Protein AF-A0A9E2TLP3-F1 (afdb_monomer)

Solvent-accessible surface area (backbone atoms only — not comparable to full-atom values): 27292 Å² total; per-residue (Å²): 108,68,77,63,56,35,63,84,67,45,64,90,86,67,55,68,67,58,46,50,51,48,35,55,70,63,40,38,87,40,24,68,62,36,26,73,74,57,58,43,26,48,62,60,50,50,55,50,48,49,50,53,44,54,52,47,49,49,47,50,52,51,37,50,53,33,48,51,54,34,50,53,53,51,49,56,52,50,55,48,36,60,77,69,64,53,50,77,65,56,50,53,59,60,59,62,36,63,84,53,39,55,36,50,52,50,35,54,52,43,62,72,51,60,45,59,45,49,46,67,63,40,36,72,76,35,71,94,40,32,67,32,50,49,65,62,33,40,36,53,76,90,68,63,82,84,79,89,49,95,86,54,85,59,66,49,58,51,16,40,27,38,32,80,54,99,51,35,23,38,39,91,50,67,67,40,46,56,53,10,50,45,54,49,50,52,54,50,40,67,73,39,97,53,25,69,61,49,53,52,54,42,44,52,49,47,42,54,49,51,58,60,35,53,50,40,41,43,55,95,81,41,49,72,50,63,61,31,11,63,33,55,86,58,42,69,69,40,52,31,42,36,38,44,75,49,32,34,41,28,34,27,65,29,61,60,67,78,72,86,61,54,91,52,65,74,61,14,52,52,53,46,51,52,51,36,59,31,88,61,18,64,48,37,36,43,57,51,27,41,51,56,41,51,38,35,76,72,63,36,71,46,51,30,10,35,92,84,34,45,77,77,50,69,47,68,53,51,92,77,36,50,68,41,26,31,30,39,24,65,47,66,56,21,38,62,38,50,22,39,67,77,75,61,86,75,61,90,90,56,77,61,53,51,44,44,30,53,61,55,45,42,55,48,24,52,52,29,53,73,72,71,45,38,32,67,56,51,43,60,47,50,70,46,59,44,69,34,45,68,34,48,44,50,53,48,63,44,29,57,50,31,42,30,64,34,44,74,47,54,61,60,70,69,64,28,62,50,74,32,32,40,63,47,74,58,24,32,51,56,56,57,48,43,48,29,28,78,76,65,78,38,66,88,80,78,91,65,75,51,86,82,59,42,28,30,43,63,59,13,64,77,65,77,43,93,37,45,29,48,52,78,46,48,72,57,80,89,66,90,76,52,59,78,37,69,25,83,72,57,58,75,38,34,16,43,74,47,92,35,55,90,105

pLDDT: mean 92.43, std 6.82, range [58.31, 98.69]

Nearest PDB structures (foldseek):
  6v7m-assembly1_B  TM=6.812E-01  e=3.517E+00  Homo sapiens
  3mtt-assembly1_A  TM=3.578E-01  e=2.982E+00  Homo sapiens
  3q84-assembly2_G  TM=2.304E-01  e=6.755E-01  Homo sapiens
  7zo8-assembly1_A  TM=1.651E-01  e=4.118E-01  Brucella abortus 2308

Foldseek 3Di:
DVLQVVVLVFDPPDDLVRLLVCCVQQFQVCQVLCCVQQVGGSVRLVVLLVVLVVVLVVLVVQLVVLVVVLVVVVVVLVVVCVVVVHDPVRSVVVCPPPVNVVSVVSNVVSVVCRQKDFLVVQCVVPPSCSVSSCVFQEDEPPRWPDDPDPSDDGVCLQHQWYDPDPTMTGRPDSSSSSSNSVVVSLVSCCPDPCNVVSVVSQQVSQLVLVVVLVVLAADPPKDKDAQKAQFLQRHLTFGMWIDHQQETEGEAEAADEQDNADPPVVRRVVVNLVQCVDCRHPLVLCVSQVVVVVCLVVQHKGFIAHPNSHTDDIDGRDPSHDRAREYEYQGQSFCVQQAVVVRHDDDPPDFDHHYAYSNLSNLVSLVCNLVVHYNVLVSQLGVQSRQCRQAEDTRHVQLSVLCCQQAVHCVLSNLAPARHWYGDPLSNVLSVQSCCVVPPVHDDRDHHHDDDWTWRVVVCVVVVHTFTAGSDRHTDDPDPFDQQHQCSNRSRHRVCVPVVVVD

Sequence (503 aa):
MLAFLHYFNTGLLASVHQVVERVRTYLVPFDAELLAALGISATQSLAICQWISDQLQKSLDDLQASGHAEREERLKLLDKAEKERWSLDALKDAARDPSYLEKAEKLLSEMNDLGLVSLPKLEAAFPGIAGAFWGQFTVQRGKAPEIRYPTEQSIYEARPLIRISGTEAFCPLVNALFTALLLVGERTLLQSPARDKFLRSRDKALEDEALTKIRAFLSPMATIWSEVYETPDCQYEHDVVAV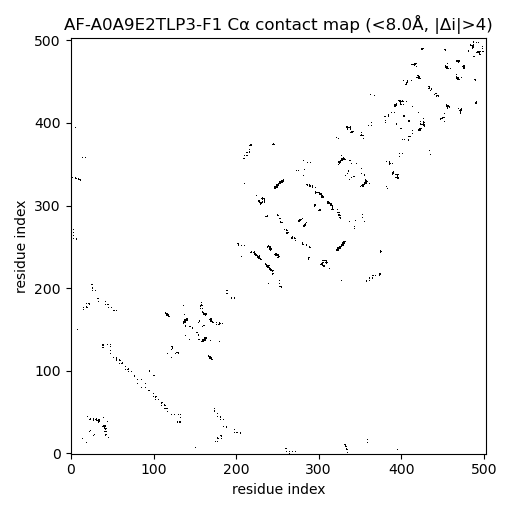DDGLYLLIEAKAAPPIEPFRDPDKAFVRLRDAFRADKGIQKAYEQGNRIVRKLKAGDVVPLYDARGREVGRLSPDQSKLPVGVCVTRDNFGALATNLALLLEKDTDDSYPWVVNIIDLGNLAEAWSYFGWGPAELRKYLEQRVLIHGKVFSDDELDYAGYFMRHGSFDSAIKARADLLQLNPEYSSFFDDLYRHLHAGGPPVTLTQTEPVLMDFKRSLVSDQPVFVDGEGRALPRRKIGRNEPCPCGSGKKYKRCCGANR

Secondary structure (DSSP, 8-state):
-HHHHHHTT------HHHHHHHHHHHTGGGHHHHHHHHSS-HHHHHHHHHHHHHHHHHHHHHHHHHHHHHHHHHHHHHHHHHHTT--HHHHHHHTT-HHHHHHHHHHHHHHHHTTEEEHHHHHHHSTTTHHHHHHHHEEETT-SPPP-STTSPPGGGT--EEESSSSEEE-S-THHHHHHHHHHHHHHHHTSTTHHHHHHHHHHHHHHHHHHHHGGGS-TT-EEEEEEESSTT--SEEEEEEEETTEEEEEEEE-PPPPPPPSSHHHHHHHHHHHHHSTTSHHHHHHHHHHHHHHHHHT--EEEE-TTS-EEEEEPP-TTSEEEEEEEESS--THHHH-GGGT----TTSPPPEEEEHHHHHHHHHHHHHHT--HHHHHHHHHHHTT-TTTEE-S-HHHHHHHHHHHS-SHHHHH---S-EEPPGGGTHHHHHHHHHHHS-PPPP-----PPPEEEHHHHHHHTS--EE-TT-PBPP-----TTSBPTTS-SSBGGGTTTTT-

Mean predicted aligned error: 6.24 Å

Structure (mmCIF, N/CA/C/O backbone):
data_AF-A0A9E2TLP3-F1
#
_entry.id   AF-A0A9E2TLP3-F1
#
loop_
_atom_site.group_PDB
_atom_site.id
_atom_site.type_symbol
_atom_site.label_atom_id
_atom_site.label_alt_id
_atom_site.label_comp_id
_atom_site.label_asym_id
_atom_site.label_entity_id
_atom_site.label_seq_id
_atom_site.pdbx_PDB_ins_code
_atom_site.Cartn_x
_atom_site.Cartn_y
_atom_site.Cartn_z
_atom_site.occupancy
_atom_site.B_iso_or_equiv
_atom_site.auth_seq_id
_atom_site.auth_comp_id
_atom_site.auth_asym_id
_atom_site.auth_atom_id
_atom_site.pdbx_PDB_model_num
ATOM 1 N N . MET A 1 1 ? 0.090 -23.192 -6.266 1.00 58.31 1 MET A N 1
ATOM 2 C CA . MET A 1 1 ? -0.263 -23.115 -4.829 1.00 58.31 1 MET A CA 1
ATOM 3 C C . MET A 1 1 ? 0.128 -21.777 -4.205 1.00 58.31 1 MET A C 1
ATOM 5 O O . MET A 1 1 ? -0.776 -21.107 -3.736 1.00 58.31 1 MET A O 1
ATOM 9 N N . LEU A 1 2 ? 1.399 -21.337 -4.260 1.00 65.56 2 LEU A N 1
ATOM 10 C CA . LEU A 1 2 ? 1.816 -20.029 -3.709 1.00 65.56 2 LEU A CA 1
ATOM 11 C C . LEU A 1 2 ? 1.010 -18.857 -4.301 1.00 65.56 2 LEU A C 1
ATOM 13 O O . LEU A 1 2 ? 0.310 -18.180 -3.563 1.00 65.56 2 LEU A O 1
ATOM 17 N N . ALA A 1 3 ? 0.983 -18.707 -5.630 1.00 65.56 3 ALA A N 1
ATOM 18 C CA . ALA A 1 3 ? 0.191 -17.680 -6.328 1.00 65.56 3 ALA A CA 1
ATOM 19 C C . ALA A 1 3 ? -1.290 -17.595 -5.891 1.00 65.56 3 ALA A C 1
ATOM 21 O O . ALA A 1 3 ? -1.855 -16.512 -5.824 1.00 65.56 3 ALA A O 1
ATOM 22 N N . PHE A 1 4 ? -1.910 -18.740 -5.584 1.00 71.00 4 PHE A N 1
ATOM 23 C CA . PHE A 1 4 ? -3.305 -18.817 -5.146 1.00 71.00 4 PHE A CA 1
ATOM 24 C C . PHE A 1 4 ? -3.483 -18.362 -3.694 1.00 71.00 4 PHE A C 1
ATOM 26 O O . PHE A 1 4 ? -4.371 -17.568 -3.404 1.00 71.00 4 PHE A O 1
ATOM 33 N N . LEU A 1 5 ? -2.634 -18.855 -2.786 1.00 68.31 5 LEU A N 1
ATOM 34 C CA . LEU A 1 5 ? -2.718 -18.530 -1.361 1.00 68.31 5 LEU A CA 1
ATOM 35 C C . LEU A 1 5 ? -2.438 -17.048 -1.097 1.00 68.31 5 LEU A C 1
ATOM 37 O O . LEU A 1 5 ? -3.062 -16.468 -0.214 1.00 68.31 5 LEU A O 1
ATOM 41 N N . HIS A 1 6 ? -1.555 -16.422 -1.881 1.00 71.56 6 HIS A N 1
ATOM 42 C CA . HIS A 1 6 ? -1.206 -15.020 -1.654 1.00 71.56 6 HIS A CA 1
ATOM 43 C C . HIS A 1 6 ? -2.335 -14.044 -1.934 1.00 71.56 6 HIS A C 1
ATOM 45 O O . HIS A 1 6 ? -2.387 -13.040 -1.240 1.00 71.56 6 HIS A O 1
ATOM 51 N N . TYR A 1 7 ? -3.273 -14.337 -2.840 1.00 77.88 7 TYR A N 1
ATOM 52 C CA . TYR A 1 7 ? -4.423 -13.446 -3.028 1.00 77.88 7 TYR A CA 1
ATOM 53 C C . TYR A 1 7 ? -5.192 -13.216 -1.713 1.00 77.88 7 TYR A C 1
ATOM 55 O O . TYR A 1 7 ? -5.619 -12.108 -1.413 1.00 77.88 7 TYR A O 1
ATOM 63 N N . PHE A 1 8 ? -5.345 -14.257 -0.892 1.00 74.19 8 PHE A N 1
ATOM 64 C CA . PHE A 1 8 ? -6.048 -14.142 0.389 1.00 74.19 8 PHE A CA 1
ATOM 65 C C . PHE A 1 8 ? -5.183 -13.542 1.508 1.00 74.19 8 PHE A C 1
ATOM 67 O O . PHE A 1 8 ? -5.707 -13.229 2.573 1.00 74.19 8 PHE A O 1
ATOM 74 N N . ASN A 1 9 ? -3.886 -13.347 1.254 1.00 69.94 9 ASN A N 1
ATOM 75 C CA . ASN A 1 9 ? -2.944 -12.690 2.159 1.00 69.94 9 ASN A CA 1
ATOM 76 C C . ASN A 1 9 ? -2.575 -11.265 1.701 1.00 69.94 9 ASN A C 1
ATOM 78 O O . ASN A 1 9 ? -1.843 -10.574 2.403 1.00 69.94 9 ASN A O 1
ATOM 82 N N . THR A 1 10 ? -3.085 -10.794 0.557 1.00 70.00 10 THR A N 1
ATOM 83 C CA . THR A 1 10 ? -2.901 -9.413 0.091 1.00 70.00 10 THR A CA 1
ATOM 84 C C . THR A 1 10 ? -4.000 -8.518 0.654 1.00 70.00 10 THR A C 1
ATOM 86 O O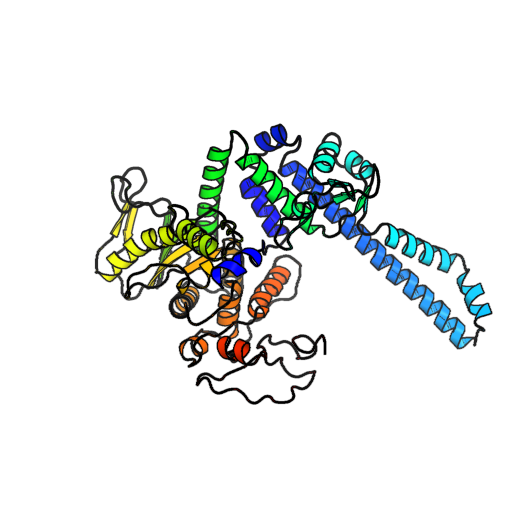 . THR A 1 10 ? -5.075 -8.385 0.070 1.00 70.00 10 THR A O 1
ATOM 89 N N . GLY A 1 11 ? -3.736 -7.918 1.815 1.00 71.88 11 GLY A N 1
ATOM 90 C CA . GLY A 1 11 ? -4.539 -6.825 2.367 1.00 71.88 11 GLY A CA 1
ATOM 91 C C . GLY A 1 11 ? -4.045 -5.452 1.900 1.00 71.88 11 GLY A C 1
ATOM 92 O O . GLY A 1 11 ? -2.944 -5.316 1.365 1.00 71.88 11 GLY A O 1
ATOM 93 N N . LEU A 1 12 ? -4.847 -4.411 2.135 1.00 83.00 12 LEU A N 1
ATOM 94 C CA . LEU A 1 12 ? -4.381 -3.031 1.996 1.00 83.00 12 LEU A CA 1
ATOM 95 C C . LEU A 1 12 ? -3.436 -2.704 3.161 1.00 83.00 12 LEU A C 1
ATOM 97 O O . LEU A 1 12 ? -3.886 -2.430 4.273 1.00 83.00 12 LEU A O 1
ATOM 101 N N . LEU A 1 13 ? -2.131 -2.748 2.898 1.00 85.25 13 LEU A N 1
ATOM 102 C CA . LEU A 1 13 ? -1.082 -2.369 3.844 1.00 85.25 13 LEU A CA 1
ATOM 103 C C . LEU A 1 13 ? -0.829 -0.864 3.717 1.00 85.25 13 LEU A C 1
ATOM 105 O O . LEU A 1 13 ? -0.024 -0.422 2.905 1.00 85.25 13 LEU A O 1
ATOM 109 N N . ALA A 1 14 ? -1.599 -0.068 4.458 1.00 89.94 14 ALA A N 1
ATOM 110 C CA . ALA A 1 14 ? -1.544 1.387 4.379 1.00 89.94 14 ALA A CA 1
ATOM 111 C C . ALA A 1 14 ? -1.832 2.035 5.736 1.00 89.94 14 ALA A C 1
ATOM 113 O O . ALA A 1 14 ? -2.705 1.583 6.484 1.00 89.94 14 ALA A O 1
ATOM 114 N N . SER A 1 15 ? -1.148 3.139 6.031 1.00 91.00 15 SER A N 1
ATOM 115 C CA . SER A 1 15 ? -1.511 4.003 7.153 1.00 91.00 15 SER A CA 1
ATOM 116 C C . SER A 1 15 ? -2.837 4.724 6.882 1.00 91.00 15 SER A C 1
ATOM 118 O O . SER A 1 15 ? -3.253 4.888 5.734 1.00 91.00 15 SER A O 1
ATOM 120 N N . VAL A 1 16 ? -3.501 5.224 7.931 1.00 91.62 16 VAL A N 1
ATOM 121 C CA . VAL A 1 16 ? -4.726 6.033 7.764 1.00 91.62 16 VAL A CA 1
ATOM 122 C C . VAL A 1 16 ? -4.466 7.244 6.870 1.00 91.62 16 VAL A C 1
ATOM 124 O O . VAL A 1 16 ? -5.284 7.534 6.004 1.00 91.62 16 VAL A O 1
ATOM 127 N N . HIS A 1 17 ? -3.311 7.899 7.015 1.00 91.94 17 HIS A N 1
ATOM 128 C CA . HIS A 1 17 ? -2.913 9.011 6.152 1.00 91.94 17 HIS A CA 1
ATOM 129 C C . HIS A 1 17 ? -2.876 8.591 4.676 1.00 91.94 17 HIS A C 1
ATOM 131 O O . HIS A 1 17 ? -3.482 9.245 3.834 1.00 91.94 17 HIS A O 1
ATOM 137 N N . GLN A 1 18 ? -2.248 7.454 4.366 1.00 93.62 18 GLN A N 1
ATOM 138 C CA . GLN A 1 18 ? -2.185 6.931 2.999 1.00 93.62 18 GLN A CA 1
ATOM 139 C C . GLN A 1 18 ? -3.575 6.572 2.451 1.00 93.62 18 GLN A C 1
ATOM 141 O O . GLN A 1 18 ? -3.865 6.844 1.287 1.00 93.62 18 GLN A O 1
ATOM 146 N N . VAL A 1 19 ? -4.466 6.012 3.275 1.00 95.81 19 VAL A N 1
ATOM 147 C CA . VAL A 1 19 ? -5.855 5.738 2.865 1.00 95.81 19 VAL A CA 1
ATOM 148 C C . VAL A 1 19 ? -6.621 7.037 2.599 1.00 95.81 19 VAL A C 1
ATOM 150 O O . VAL A 1 19 ? -7.327 7.126 1.596 1.00 95.81 19 VAL A O 1
ATOM 153 N N . VAL A 1 20 ? -6.468 8.054 3.452 1.00 96.69 20 VAL A N 1
ATOM 154 C CA . VAL A 1 20 ? -7.092 9.376 3.275 1.00 96.69 20 VAL A CA 1
ATOM 155 C C . VAL A 1 20 ? -6.627 10.031 1.977 1.00 96.69 20 VAL A C 1
ATOM 157 O O . VAL A 1 20 ? -7.472 10.490 1.207 1.00 96.69 20 VAL A O 1
ATOM 160 N N . GLU A 1 21 ? -5.323 10.023 1.695 1.00 95.38 21 GLU A N 1
ATOM 161 C CA . GLU A 1 21 ? -4.785 10.549 0.435 1.00 95.38 21 GLU A CA 1
ATOM 162 C C . GLU A 1 21 ? -5.356 9.801 -0.770 1.00 95.38 21 GLU A C 1
ATOM 164 O O . GLU A 1 21 ? -5.803 10.428 -1.724 1.00 95.38 21 GLU A O 1
ATOM 169 N N . ARG A 1 22 ? -5.492 8.472 -0.706 1.00 96.06 22 ARG A N 1
ATOM 170 C CA . ARG A 1 22 ? -6.146 7.711 -1.783 1.00 96.06 22 ARG A CA 1
ATOM 171 C C . ARG A 1 22 ? -7.614 8.085 -1.970 1.00 96.06 22 ARG A C 1
ATOM 173 O O . ARG A 1 22 ? -8.066 8.196 -3.107 1.00 96.06 22 ARG A O 1
ATOM 180 N N . VAL A 1 23 ? -8.371 8.300 -0.894 1.00 98.00 23 VAL A N 1
ATOM 181 C CA . VAL A 1 23 ? -9.759 8.782 -1.005 1.00 98.00 23 VAL A CA 1
ATOM 182 C C . VAL A 1 23 ? -9.793 10.166 -1.663 1.00 98.00 23 VAL A C 1
ATOM 184 O O . VAL A 1 23 ? -10.622 10.399 -2.544 1.00 98.00 23 VAL A O 1
ATOM 187 N N . ARG A 1 24 ? -8.874 11.066 -1.294 1.00 98.06 24 ARG A N 1
ATOM 188 C CA . ARG A 1 24 ? -8.747 12.399 -1.907 1.00 98.06 24 ARG A CA 1
ATOM 189 C C . ARG A 1 24 ? -8.393 12.323 -3.388 1.00 98.06 24 ARG A C 1
ATOM 191 O O . ARG A 1 24 ? -9.012 13.015 -4.187 1.00 98.06 24 ARG A O 1
ATOM 198 N N . THR A 1 25 ? -7.460 11.461 -3.761 1.00 97.12 25 THR A N 1
ATOM 199 C CA . THR A 1 25 ? -7.017 11.307 -5.148 1.00 97.12 25 THR A CA 1
ATOM 200 C C . THR A 1 25 ? -8.082 10.645 -6.021 1.00 97.12 25 THR A C 1
ATOM 202 O O . THR A 1 25 ? -8.362 11.121 -7.118 1.00 97.12 25 THR A O 1
ATOM 205 N N . TYR A 1 26 ? -8.707 9.560 -5.550 1.00 97.31 26 TYR A N 1
ATOM 206 C CA . TYR A 1 26 ? -9.555 8.722 -6.403 1.00 97.31 26 TYR A CA 1
ATOM 207 C C . TYR A 1 26 ? -11.057 8.985 -6.267 1.00 97.31 26 TYR A C 1
ATOM 209 O O . TYR A 1 26 ? -11.782 8.807 -7.244 1.00 97.31 26 TYR A O 1
ATOM 217 N N . LEU A 1 27 ? -11.551 9.380 -5.088 1.00 98.50 27 LEU A N 1
ATOM 218 C CA . LEU A 1 27 ? -12.995 9.480 -4.828 1.00 98.50 27 LEU A CA 1
ATOM 219 C C . LEU A 1 27 ? -13.512 10.917 -4.777 1.00 98.50 27 LEU A C 1
ATOM 221 O O . LEU A 1 27 ? -14.588 11.176 -5.309 1.00 98.50 27 LEU A O 1
ATOM 225 N N . VAL A 1 28 ? -12.762 11.854 -4.192 1.00 98.50 28 VAL A N 1
ATOM 226 C CA . VAL A 1 28 ? -13.183 13.268 -4.098 1.00 98.50 28 VAL A CA 1
ATOM 227 C C . VAL A 1 28 ? -13.477 13.915 -5.463 1.00 98.50 28 VAL A C 1
ATOM 229 O O . VAL A 1 28 ? -14.458 14.658 -5.546 1.00 98.50 28 VAL A O 1
ATOM 232 N N . PRO A 1 29 ? -12.762 13.607 -6.570 1.00 98.56 29 PRO A N 1
ATOM 233 C CA . PRO A 1 29 ? -13.134 14.108 -7.900 1.00 98.56 29 PRO A CA 1
ATOM 234 C C . PRO A 1 29 ? -14.529 13.669 -8.382 1.00 98.56 29 PRO A C 1
ATOM 236 O O . PRO A 1 29 ? -15.038 14.208 -9.365 1.00 98.56 29 PRO A O 1
ATOM 239 N N . PHE A 1 30 ? -15.140 12.698 -7.697 1.00 98.62 30 PHE A N 1
ATOM 240 C CA . PHE A 1 30 ? -16.457 12.126 -7.972 1.00 98.62 30 PHE A CA 1
ATOM 241 C C . PHE A 1 30 ? -17.455 12.383 -6.833 1.00 98.62 30 PHE A C 1
ATOM 243 O O . PHE A 1 30 ? -18.435 11.652 -6.671 1.00 98.62 30 PHE A O 1
ATOM 250 N N . ASP A 1 31 ? -17.223 13.421 -6.025 1.00 98.69 31 ASP A N 1
ATOM 251 C CA . ASP A 1 31 ? -18.081 13.779 -4.895 1.00 98.69 31 ASP A CA 1
ATOM 252 C C . ASP A 1 31 ? -19.548 13.988 -5.300 1.00 98.69 31 ASP A C 1
ATOM 254 O O . ASP A 1 31 ? -20.444 13.610 -4.548 1.00 98.69 31 ASP A O 1
ATOM 258 N N . ALA A 1 32 ? -19.806 14.550 -6.486 1.00 98.44 32 ALA A N 1
ATOM 259 C CA . ALA A 1 32 ? -21.163 14.763 -6.988 1.00 98.44 32 ALA A CA 1
ATOM 260 C C . ALA A 1 32 ? -21.869 13.434 -7.302 1.00 98.44 32 ALA A C 1
ATOM 262 O O . ALA A 1 32 ? -23.026 13.233 -6.927 1.00 98.44 32 ALA A O 1
ATOM 263 N N . GLU A 1 33 ? -21.166 12.512 -7.958 1.00 98.56 33 GLU A N 1
ATOM 264 C CA . GLU A 1 33 ? -21.662 11.178 -8.284 1.00 98.56 33 GLU A CA 1
ATOM 265 C C . GLU A 1 33 ? -21.899 10.337 -7.018 1.00 98.56 33 GLU A C 1
ATOM 267 O O . GLU A 1 33 ? -22.929 9.667 -6.905 1.00 98.56 33 GLU A O 1
ATOM 272 N N . LEU A 1 34 ? -20.995 10.417 -6.036 1.00 98.56 34 LEU A N 1
ATOM 273 C CA . LEU A 1 34 ? -21.144 9.743 -4.744 1.00 98.56 34 LEU A CA 1
ATOM 274 C C . LEU A 1 34 ? -22.284 10.336 -3.913 1.00 98.56 34 LEU A C 1
ATOM 276 O O . LEU A 1 34 ? -23.087 9.580 -3.371 1.00 98.56 34 LEU A O 1
ATOM 280 N N . LEU A 1 35 ? -22.420 11.664 -3.870 1.00 98.31 35 LEU A N 1
ATOM 281 C CA . LEU A 1 35 ? -23.524 12.332 -3.181 1.00 98.31 35 LEU A CA 1
ATOM 282 C C . LEU A 1 35 ? -24.879 11.904 -3.758 1.00 98.31 35 LEU A C 1
ATOM 284 O O . LEU A 1 35 ? -25.798 11.606 -2.997 1.00 98.31 35 LEU A O 1
ATOM 288 N N . ALA A 1 36 ? -24.994 11.816 -5.085 1.00 97.75 36 ALA A N 1
ATOM 289 C CA . ALA A 1 36 ? -26.218 11.369 -5.746 1.00 97.75 36 ALA A CA 1
ATOM 290 C C . ALA A 1 36 ? -26.558 9.897 -5.448 1.00 97.75 36 ALA A C 1
ATOM 292 O O . ALA A 1 36 ? -27.732 9.558 -5.308 1.00 97.75 36 ALA A O 1
ATOM 293 N N . ALA A 1 37 ? -25.550 9.023 -5.350 1.00 97.50 37 ALA A N 1
ATOM 294 C CA . ALA A 1 37 ? -25.751 7.588 -5.150 1.00 97.50 37 ALA A CA 1
ATOM 295 C C . ALA A 1 37 ? -25.912 7.181 -3.674 1.00 97.50 37 ALA A C 1
ATOM 297 O O . ALA A 1 37 ? -26.697 6.286 -3.361 1.00 97.50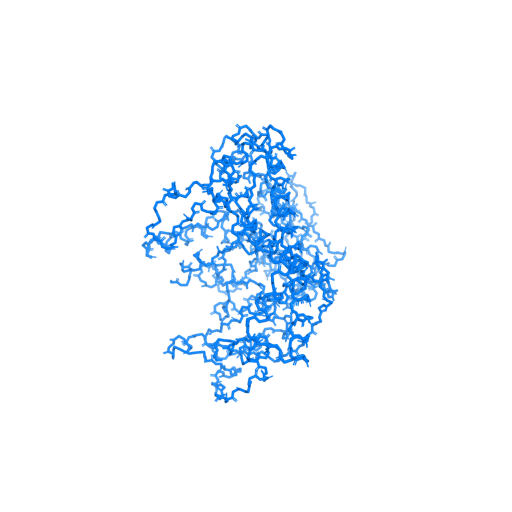 37 ALA A O 1
ATOM 298 N N . LEU A 1 38 ? -25.168 7.817 -2.766 1.00 97.38 38 LEU A N 1
ATOM 299 C CA . LEU A 1 38 ? -25.073 7.432 -1.352 1.00 97.38 38 LEU A CA 1
ATOM 300 C C . LEU A 1 38 ? -25.786 8.402 -0.407 1.00 97.38 38 LEU A C 1
ATOM 302 O O . LEU A 1 38 ? -25.982 8.066 0.763 1.00 97.38 38 LEU A O 1
ATOM 306 N N . GLY A 1 39 ? -26.153 9.593 -0.888 1.00 97.81 39 GLY A N 1
ATOM 307 C CA . GLY A 1 39 ? -26.648 10.692 -0.055 1.00 97.81 39 GLY A CA 1
ATOM 308 C C . GLY A 1 39 ? -25.545 11.422 0.717 1.00 97.81 39 GLY A C 1
ATOM 309 O O . GLY A 1 39 ? -25.852 12.273 1.548 1.00 97.81 39 GLY A O 1
ATOM 310 N N . ILE A 1 40 ? -24.272 11.096 0.463 1.00 98.50 40 ILE A N 1
ATOM 311 C CA . ILE A 1 40 ? -23.107 11.734 1.081 1.00 98.50 40 ILE A CA 1
ATOM 312 C C . ILE A 1 40 ? -21.891 11.661 0.148 1.00 98.50 40 ILE A C 1
ATOM 314 O O . ILE A 1 40 ? -21.703 10.666 -0.552 1.00 98.50 40 ILE A O 1
ATOM 318 N N . SER A 1 41 ? -21.069 12.713 0.127 1.00 98.69 41 SER A N 1
ATOM 319 C CA . SER A 1 41 ? -19.840 12.756 -0.677 1.00 98.69 41 SER A CA 1
ATOM 320 C C . SER A 1 41 ? -18.649 12.074 0.021 1.00 98.69 41 SER A C 1
ATOM 322 O O . SER A 1 41 ? -18.702 11.782 1.224 1.00 98.69 41 SER A O 1
ATOM 324 N N . ALA A 1 42 ? -17.549 11.828 -0.701 1.00 98.56 42 ALA A N 1
ATOM 325 C CA . ALA A 1 42 ? -16.322 11.308 -0.094 1.00 98.56 42 ALA A CA 1
ATOM 326 C C . ALA A 1 42 ? -15.688 12.342 0.846 1.00 98.56 42 ALA A C 1
ATOM 328 O O . ALA A 1 42 ? -15.287 11.981 1.952 1.00 98.56 42 ALA A O 1
ATOM 329 N N . THR A 1 43 ? -15.672 13.626 0.467 1.00 98.69 43 THR A N 1
ATOM 330 C CA . THR A 1 43 ? -15.181 14.717 1.336 1.00 98.69 43 THR A CA 1
ATOM 331 C C . THR A 1 43 ? -15.954 14.789 2.652 1.00 98.69 43 THR A C 1
ATOM 333 O O . THR A 1 43 ? -15.361 14.859 3.729 1.00 98.69 43 THR A O 1
ATOM 336 N N . GLN A 1 44 ? -17.286 14.730 2.582 1.00 98.62 44 GLN A N 1
ATOM 337 C CA . GLN A 1 44 ? -18.154 14.747 3.762 1.00 98.62 44 GLN A CA 1
ATOM 338 C C . GLN A 1 44 ? -17.939 13.509 4.638 1.00 98.62 44 GLN A C 1
ATOM 340 O O . GLN A 1 44 ? -17.835 13.621 5.859 1.00 98.62 44 GLN A O 1
ATOM 345 N N . SER A 1 45 ? -17.826 12.335 4.015 1.00 98.56 45 SER A N 1
ATOM 346 C CA . SER A 1 45 ? -17.572 11.084 4.732 1.00 98.56 45 SER A CA 1
ATOM 347 C C . SER A 1 45 ? -16.207 11.089 5.425 1.00 98.56 45 SER A C 1
ATOM 349 O O . SER A 1 45 ? -16.122 10.667 6.574 1.00 98.56 45 SER A O 1
ATOM 351 N N . LEU A 1 46 ? -15.156 11.622 4.786 1.00 98.50 46 LEU A N 1
ATOM 352 C CA . LEU A 1 46 ? -13.834 11.784 5.403 1.00 98.50 46 LEU A CA 1
ATOM 353 C C . LEU A 1 46 ? -13.886 12.676 6.646 1.00 98.50 46 LEU A C 1
ATOM 355 O O . LEU A 1 46 ? -13.289 12.327 7.662 1.00 98.50 46 LEU A O 1
ATOM 359 N N . ALA A 1 47 ? -14.609 13.798 6.582 1.00 98.56 47 ALA A N 1
ATOM 360 C CA . ALA A 1 47 ? -14.760 14.698 7.723 1.00 98.56 47 ALA A CA 1
ATOM 361 C C . ALA A 1 47 ? -15.439 13.999 8.913 1.00 98.56 47 ALA A C 1
ATOM 363 O O . ALA A 1 47 ? -15.003 14.159 10.053 1.00 98.56 47 ALA A O 1
ATOM 364 N N . ILE A 1 48 ? -16.456 13.173 8.648 1.00 98.62 48 ILE A N 1
ATOM 365 C CA . ILE A 1 48 ? -17.113 12.366 9.681 1.00 98.62 48 ILE A CA 1
ATOM 366 C C . ILE A 1 48 ? -16.165 11.296 10.236 1.00 98.62 48 ILE A C 1
ATOM 368 O O . ILE A 1 48 ? -16.061 11.164 11.454 1.00 98.62 48 ILE A O 1
ATOM 372 N N . CYS A 1 49 ? -15.454 10.552 9.381 1.00 98.38 49 CYS A N 1
ATOM 373 C CA . CYS A 1 49 ? -14.477 9.552 9.822 1.00 98.38 49 CYS A CA 1
ATOM 374 C C . CYS A 1 49 ? -13.405 10.173 10.727 1.00 98.38 49 CYS A C 1
ATOM 376 O O . CYS A 1 49 ? -13.098 9.612 11.779 1.00 98.38 49 CYS A O 1
ATOM 378 N N . GLN A 1 50 ? -12.883 11.346 10.352 1.00 98.06 50 GLN A N 1
ATOM 379 C CA . GLN A 1 50 ? -11.911 12.080 11.158 1.00 98.06 50 GLN A CA 1
ATOM 380 C C . GLN A 1 50 ? -12.505 12.501 12.502 1.00 98.06 50 GLN A C 1
ATOM 382 O O . GLN A 1 50 ? -11.911 12.230 13.538 1.00 98.06 50 GLN A O 1
ATOM 387 N N . TRP A 1 51 ? -13.705 13.082 12.506 1.00 98.25 51 TRP A N 1
ATOM 388 C CA . TRP A 1 51 ? -14.356 13.485 13.751 1.00 98.25 51 TRP A CA 1
ATOM 389 C C . TRP A 1 51 ? -14.612 12.297 14.685 1.00 98.25 51 TRP A C 1
ATOM 391 O O . TRP A 1 51 ? -14.349 12.401 15.881 1.00 98.25 51 TRP A O 1
ATOM 401 N N . ILE A 1 52 ? -15.072 11.153 14.158 1.00 98.06 52 ILE A N 1
ATOM 402 C CA . ILE A 1 52 ? -15.231 9.923 14.951 1.00 98.06 52 ILE A CA 1
ATOM 403 C C . ILE A 1 52 ? -13.877 9.498 15.525 1.00 98.06 52 ILE A C 1
ATOM 405 O O . ILE A 1 52 ? -13.799 9.182 16.710 1.00 98.06 52 ILE A O 1
ATOM 409 N N . SER A 1 53 ? -12.816 9.521 14.715 1.00 96.88 53 SER A N 1
ATOM 410 C CA . SER A 1 53 ? -11.462 9.203 15.172 1.00 96.88 53 SER A CA 1
ATOM 411 C C . SER A 1 53 ? -11.013 10.100 16.319 1.00 96.88 53 SER A C 1
ATOM 413 O O . SER A 1 53 ? -10.536 9.594 17.332 1.00 96.88 53 SER A O 1
ATOM 415 N N . ASP A 1 54 ? -11.227 11.408 16.201 1.00 96.19 54 ASP A N 1
ATOM 416 C CA . ASP A 1 54 ? -10.855 12.379 17.229 1.00 96.19 54 ASP A CA 1
ATOM 417 C C . ASP A 1 54 ? -11.657 12.166 18.522 1.00 96.19 54 ASP A C 1
ATOM 419 O O . ASP A 1 54 ? -11.102 12.253 19.617 1.00 96.19 54 ASP A O 1
ATOM 423 N N . GLN A 1 55 ? -12.955 11.844 18.421 1.00 95.56 55 GLN A N 1
ATOM 424 C CA . GLN A 1 55 ? -13.777 11.528 19.594 1.00 95.56 55 GLN A CA 1
ATOM 425 C C . GLN A 1 55 ? -13.301 10.257 20.299 1.00 95.56 55 GLN A C 1
ATOM 427 O O . GLN A 1 55 ? -13.178 10.253 21.521 1.00 95.56 55 GLN A O 1
ATOM 432 N N . LEU A 1 56 ? -13.015 9.193 19.546 1.00 95.19 56 LEU A N 1
ATOM 433 C CA . LEU A 1 56 ? -12.551 7.931 20.118 1.00 95.19 56 LEU A CA 1
ATOM 434 C C . LEU A 1 56 ? -11.159 8.066 20.743 1.00 95.19 56 LEU A C 1
ATOM 436 O O . LEU A 1 56 ? -10.926 7.516 21.820 1.00 95.19 56 LEU A O 1
ATOM 440 N N . GLN A 1 57 ? -10.259 8.823 20.108 1.00 94.06 57 GLN A N 1
ATOM 441 C CA . GLN A 1 57 ? -8.949 9.129 20.677 1.00 94.06 57 GLN A CA 1
ATOM 442 C C . GLN A 1 57 ? -9.093 9.924 21.976 1.00 94.06 57 GLN A C 1
ATOM 444 O O . GLN A 1 57 ? -8.506 9.547 22.984 1.00 94.06 57 GLN A O 1
ATOM 449 N N . LYS A 1 58 ? -9.948 10.953 21.990 1.00 94.00 58 LYS A N 1
ATOM 450 C CA . LYS A 1 58 ? -10.226 11.721 23.205 1.00 94.00 58 LYS A CA 1
ATOM 451 C C . LYS A 1 58 ? -10.773 10.839 24.330 1.00 94.00 58 LYS A C 1
ATOM 453 O O . LYS A 1 58 ? -10.307 10.949 25.455 1.00 94.00 58 LYS A O 1
ATOM 458 N N . SER A 1 59 ? -11.721 9.945 24.040 1.00 93.00 59 SER A N 1
ATOM 459 C CA . SER A 1 59 ? -12.243 9.004 25.040 1.00 93.00 59 SER A CA 1
ATOM 460 C C . SER A 1 59 ? -11.153 8.092 25.608 1.00 93.00 59 SER A C 1
ATOM 462 O O . SER A 1 59 ? -11.173 7.788 26.799 1.00 93.00 59 SER A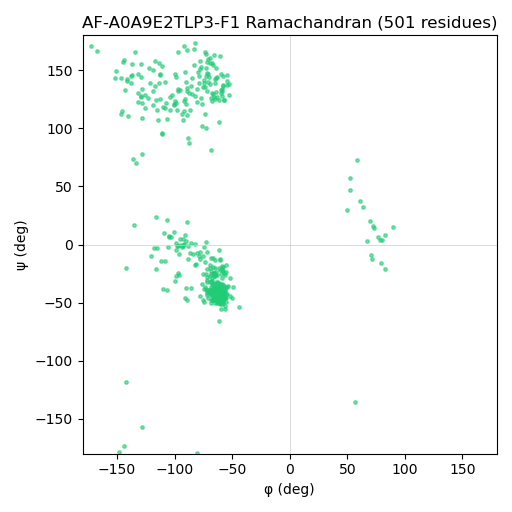 O 1
ATOM 464 N N . LEU A 1 60 ? -10.194 7.668 24.781 1.00 93.56 60 LEU A N 1
ATOM 465 C CA . LEU A 1 60 ? -9.046 6.890 25.240 1.00 93.56 60 LEU A CA 1
ATOM 466 C C . LEU A 1 60 ? -8.103 7.725 26.120 1.00 93.56 60 LEU A C 1
ATOM 468 O O . LEU A 1 60 ? -7.652 7.228 27.152 1.00 93.56 60 LEU A O 1
ATOM 472 N N . ASP A 1 61 ? -7.825 8.970 25.738 1.00 94.00 61 ASP A N 1
ATOM 473 C CA . ASP A 1 61 ? -6.974 9.888 26.503 1.00 94.00 61 ASP A CA 1
ATOM 474 C C . ASP A 1 61 ? -7.603 10.220 27.870 1.00 94.00 61 ASP A C 1
ATOM 476 O O . ASP A 1 61 ? -6.924 10.167 28.900 1.00 94.00 61 ASP A O 1
ATOM 480 N N . ASP A 1 62 ? -8.914 10.481 27.896 1.00 93.69 62 ASP A N 1
ATOM 481 C CA . ASP A 1 62 ? -9.691 10.718 29.117 1.00 93.69 62 ASP A CA 1
ATOM 482 C C . ASP A 1 62 ? -9.638 9.484 30.039 1.00 93.69 62 ASP A C 1
ATOM 484 O O . ASP A 1 62 ? -9.311 9.611 31.224 1.00 93.69 62 ASP A O 1
ATOM 488 N N . LEU A 1 63 ? -9.836 8.280 29.481 1.00 94.69 63 LEU A N 1
ATOM 489 C CA . LEU A 1 63 ? -9.745 7.014 30.216 1.00 94.69 63 LEU A CA 1
ATOM 490 C C . LEU A 1 63 ? -8.349 6.794 30.814 1.00 94.69 63 LEU A C 1
ATOM 492 O O . LEU A 1 63 ? -8.221 6.365 31.964 1.00 94.69 63 LEU A O 1
ATOM 496 N N . GLN A 1 64 ? -7.292 7.078 30.048 1.00 94.56 64 GLN A N 1
ATOM 497 C CA . GLN A 1 64 ? -5.917 6.989 30.539 1.00 94.56 64 GLN A CA 1
ATOM 498 C C . GLN A 1 64 ? -5.688 7.961 31.698 1.00 94.56 64 GLN A C 1
ATOM 500 O O . GLN A 1 64 ? -5.151 7.558 32.734 1.00 94.56 64 GLN A O 1
ATOM 505 N N . ALA A 1 65 ? -6.129 9.213 31.563 1.00 94.75 65 ALA A N 1
ATOM 506 C CA . ALA A 1 65 ? -6.010 10.220 32.611 1.00 94.75 65 ALA A CA 1
ATOM 507 C C . ALA A 1 65 ? -6.765 9.810 33.887 1.00 94.75 65 ALA A C 1
ATOM 509 O O . ALA A 1 65 ? -6.197 9.871 34.982 1.00 94.75 65 ALA A O 1
ATOM 510 N N . SER A 1 66 ? -8.001 9.319 33.766 1.00 94.81 66 SER A N 1
ATOM 511 C CA . SER A 1 66 ? -8.776 8.811 34.906 1.00 94.81 66 SER A CA 1
ATOM 512 C C . SER A 1 66 ? -8.145 7.570 35.529 1.00 94.81 66 SER A C 1
ATOM 514 O O . SER A 1 66 ? -8.086 7.466 36.753 1.00 94.81 66 SER A O 1
ATOM 516 N N . GLY A 1 67 ? -7.605 6.659 34.716 1.00 94.62 67 GLY A N 1
ATOM 517 C CA . GLY A 1 67 ? -6.888 5.478 35.192 1.00 94.62 67 GLY A CA 1
ATOM 518 C C . GLY A 1 67 ? -5.627 5.840 35.978 1.00 94.62 67 GLY A C 1
ATOM 519 O O . GLY A 1 67 ? -5.337 5.222 37.003 1.00 94.62 67 GLY A O 1
ATOM 520 N N . HIS A 1 68 ? -4.899 6.874 35.548 1.00 95.00 68 HIS A N 1
ATOM 521 C CA . HIS A 1 68 ? -3.773 7.423 36.302 1.00 95.00 68 HIS A CA 1
ATOM 522 C C . HIS A 1 68 ? -4.219 8.062 37.622 1.00 95.00 68 HIS A C 1
ATOM 524 O O . HIS A 1 68 ? -3.632 7.754 38.661 1.00 95.00 68 HIS A O 1
ATOM 530 N N . ALA A 1 69 ? -5.267 8.890 37.599 1.00 93.38 69 ALA A N 1
ATOM 531 C CA . ALA A 1 69 ? -5.781 9.573 38.785 1.00 93.38 69 ALA A CA 1
ATOM 532 C C . ALA A 1 69 ? -6.330 8.597 39.843 1.00 93.38 69 ALA A C 1
ATOM 534 O O . ALA A 1 69 ? -6.006 8.716 41.026 1.00 93.38 69 ALA A O 1
ATOM 535 N N . GLU A 1 70 ? -7.125 7.604 39.430 1.00 94.88 70 GLU A N 1
ATOM 536 C CA . GLU A 1 70 ? -7.631 6.552 40.320 1.00 94.88 70 GLU A CA 1
ATOM 537 C C . GLU A 1 70 ? -6.481 5.720 40.890 1.00 94.88 70 GLU A C 1
ATOM 539 O O . GLU A 1 70 ? -6.441 5.469 42.096 1.00 94.88 70 GLU A O 1
ATOM 544 N N . ARG A 1 71 ? -5.505 5.341 40.054 1.00 94.25 71 ARG A N 1
ATOM 545 C CA . ARG A 1 71 ? -4.344 4.563 40.496 1.00 94.25 71 ARG A CA 1
ATOM 546 C C . ARG A 1 71 ? -3.525 5.309 41.542 1.00 94.25 71 ARG A C 1
ATOM 548 O O . ARG A 1 71 ? -3.079 4.675 42.497 1.00 94.25 71 ARG A O 1
ATOM 555 N N . GLU A 1 72 ? -3.291 6.605 41.356 1.00 93.94 72 GLU A N 1
ATOM 556 C CA . GLU A 1 72 ? -2.544 7.424 42.312 1.00 93.94 72 GLU A CA 1
ATOM 557 C C . GLU A 1 72 ? -3.255 7.474 43.672 1.00 93.94 72 GLU A C 1
ATOM 559 O O . GLU A 1 72 ? -2.625 7.241 44.704 1.00 93.94 72 GLU A O 1
ATOM 564 N N . GLU A 1 73 ? -4.571 7.705 43.678 1.00 92.44 73 GLU A N 1
ATOM 565 C CA . GLU A 1 73 ? -5.371 7.730 44.908 1.00 92.44 73 GLU A CA 1
ATOM 566 C C . GLU A 1 73 ? -5.405 6.359 45.595 1.00 92.44 73 GLU A C 1
ATOM 568 O O . GLU A 1 73 ? -5.174 6.254 46.800 1.00 92.44 73 GLU A O 1
ATOM 573 N N . ARG A 1 74 ? -5.602 5.284 44.822 1.00 93.19 74 ARG A N 1
ATOM 574 C CA . ARG A 1 74 ? -5.586 3.914 45.343 1.00 93.19 74 ARG A CA 1
ATOM 575 C C . ARG A 1 74 ? -4.250 3.579 46.001 1.00 93.19 74 ARG A C 1
ATOM 577 O O . ARG A 1 74 ? -4.240 2.956 47.056 1.00 93.19 74 ARG A O 1
ATOM 584 N N . LEU A 1 75 ? -3.127 3.983 45.403 1.00 93.88 75 LEU A N 1
ATOM 585 C CA . LEU A 1 75 ? -1.803 3.759 45.991 1.00 93.88 75 LEU A CA 1
ATOM 586 C C . LEU A 1 75 ? -1.618 4.547 47.294 1.00 93.88 75 LEU A C 1
ATOM 588 O O . LEU A 1 75 ? -1.134 3.972 48.261 1.00 93.88 75 LEU A O 1
ATOM 592 N N . LYS A 1 76 ? -2.076 5.806 47.371 1.00 92.19 76 LYS A N 1
ATOM 593 C CA . LYS A 1 76 ? -2.063 6.581 48.629 1.00 92.19 76 LYS A CA 1
ATOM 594 C C . LYS A 1 76 ? -2.881 5.898 49.727 1.00 92.19 76 LYS A C 1
ATOM 596 O O . LYS A 1 76 ? -2.428 5.829 50.871 1.00 92.19 76 LYS A O 1
ATOM 601 N N . LEU A 1 77 ? -4.060 5.379 49.379 1.00 91.31 77 LEU A N 1
ATOM 602 C CA . LEU A 1 77 ? -4.929 4.646 50.300 1.00 91.31 77 LEU A CA 1
ATOM 603 C C . LEU A 1 77 ? -4.255 3.363 50.806 1.00 91.31 77 LEU A C 1
ATOM 605 O O . LEU A 1 77 ? -4.254 3.109 52.009 1.00 91.31 77 LEU A O 1
ATOM 609 N N . LEU A 1 78 ? -3.655 2.582 49.903 1.00 92.06 78 LEU A N 1
ATOM 610 C CA . LEU A 1 78 ? -2.953 1.340 50.242 1.00 92.06 78 LEU A CA 1
ATOM 611 C C . LEU A 1 78 ? -1.701 1.597 51.091 1.00 92.06 78 LEU A C 1
ATOM 613 O O . LEU A 1 78 ? -1.515 0.918 52.098 1.00 92.06 78 LEU A O 1
ATOM 617 N N . ASP A 1 79 ? -0.901 2.612 50.758 1.00 94.31 79 ASP A N 1
ATOM 618 C CA . ASP A 1 79 ? 0.274 3.012 51.545 1.00 94.31 79 ASP A CA 1
ATOM 619 C C . ASP A 1 79 ? -0.120 3.443 52.964 1.00 94.31 79 ASP A C 1
ATOM 621 O O . ASP A 1 79 ? 0.568 3.129 53.939 1.00 94.31 79 ASP A O 1
ATOM 625 N N . LYS A 1 80 ? -1.228 4.185 53.097 1.00 92.69 80 LYS A N 1
ATOM 626 C CA . LYS A 1 80 ? -1.770 4.580 54.402 1.00 92.69 80 LYS A CA 1
ATOM 627 C C . LYS A 1 80 ? -2.244 3.356 55.186 1.00 92.69 80 LYS A C 1
ATOM 629 O O . LYS A 1 80 ? -1.877 3.204 56.350 1.00 92.69 80 LYS A O 1
ATOM 634 N N . ALA A 1 81 ? -2.994 2.469 54.535 1.00 92.38 81 ALA A N 1
ATOM 635 C CA . ALA A 1 81 ? -3.496 1.237 55.130 1.00 92.38 81 ALA A CA 1
ATOM 636 C C . ALA A 1 81 ? -2.368 0.318 55.620 1.00 92.38 81 ALA A C 1
ATOM 638 O O . ALA A 1 81 ? -2.475 -0.263 56.699 1.00 92.38 81 ALA A O 1
ATOM 639 N N . GLU A 1 82 ? -1.271 0.216 54.865 1.00 94.19 82 GLU A N 1
ATOM 640 C CA . GLU A 1 82 ? -0.093 -0.563 55.249 1.00 94.19 82 GLU A CA 1
ATOM 641 C C . GLU A 1 82 ? 0.623 0.057 56.458 1.00 94.19 82 GLU A C 1
ATOM 643 O O . GLU A 1 82 ? 0.891 -0.639 57.442 1.00 94.19 82 GLU A O 1
ATOM 648 N N . LYS A 1 83 ? 0.872 1.375 56.432 1.00 94.69 83 LYS A N 1
ATOM 649 C CA . LYS A 1 83 ? 1.512 2.106 57.543 1.00 94.69 83 LYS A CA 1
ATOM 650 C C . LYS A 1 83 ? 0.716 2.002 58.842 1.00 94.69 83 LYS A C 1
ATOM 652 O O . LYS A 1 83 ? 1.305 1.849 59.911 1.00 94.69 83 LYS A O 1
ATOM 657 N N . GLU A 1 84 ? -0.606 2.074 58.748 1.00 94.56 84 GLU A N 1
ATOM 658 C CA . GLU A 1 84 ? -1.521 2.032 59.891 1.00 94.56 84 GLU A CA 1
ATOM 659 C C . GLU A 1 84 ? -2.006 0.609 60.231 1.00 94.56 84 GLU A C 1
ATOM 661 O O . GLU A 1 84 ? -2.753 0.432 61.193 1.00 94.56 84 GLU A O 1
ATOM 666 N N . ARG A 1 85 ? -1.560 -0.416 59.486 1.00 94.00 85 ARG A N 1
ATOM 667 C CA . ARG A 1 85 ? -1.936 -1.834 59.656 1.00 94.00 85 ARG A CA 1
ATOM 668 C C . ARG A 1 85 ? -3.451 -2.061 59.691 1.00 94.00 85 ARG A C 1
ATOM 670 O O . ARG A 1 85 ? -3.965 -2.765 60.563 1.00 94.00 85 ARG A O 1
ATOM 677 N N . TRP A 1 86 ? -4.167 -1.457 58.748 1.00 94.75 86 TRP A N 1
ATOM 678 C CA . TRP A 1 86 ? -5.619 -1.588 58.645 1.00 94.75 86 TRP A CA 1
ATOM 679 C C . TRP A 1 86 ? -6.062 -3.042 58.440 1.00 94.75 86 TRP A C 1
ATOM 681 O O . TRP A 1 86 ? -5.398 -3.833 57.767 1.00 94.75 86 TRP A O 1
ATOM 691 N N . SER A 1 87 ? -7.228 -3.385 58.992 1.00 93.56 87 SER A N 1
ATOM 692 C CA . SER A 1 87 ? -7.930 -4.617 58.636 1.00 93.56 87 SER A CA 1
ATOM 693 C C . SER A 1 87 ? -8.553 -4.499 57.240 1.00 93.56 87 SER A C 1
ATOM 695 O O . SER A 1 87 ? -8.732 -3.403 56.706 1.00 93.56 87 SER A O 1
ATOM 697 N N . LEU A 1 88 ? -8.939 -5.636 56.653 1.00 89.81 88 LEU A N 1
ATOM 698 C CA . LEU A 1 88 ? -9.631 -5.651 55.361 1.00 89.81 88 LEU A CA 1
ATOM 699 C C . LEU A 1 88 ? -10.953 -4.859 55.402 1.00 89.81 88 LEU A C 1
ATOM 701 O O . LEU A 1 88 ? -11.317 -4.226 54.415 1.00 89.81 88 LEU A O 1
ATOM 705 N N . ASP A 1 89 ? -11.655 -4.874 56.536 1.00 93.19 89 ASP A N 1
ATOM 706 C CA . ASP A 1 89 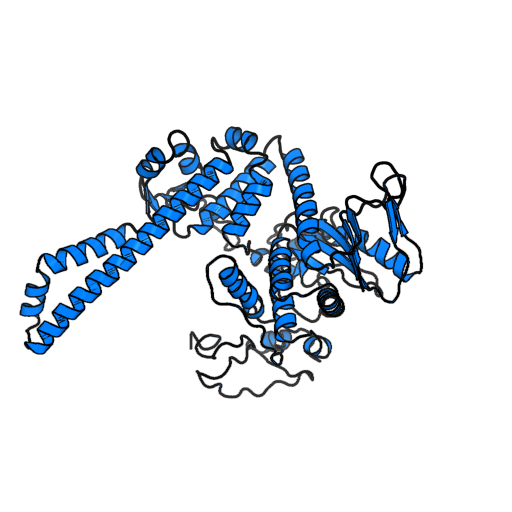? -12.902 -4.122 56.714 1.00 93.19 89 ASP A CA 1
ATOM 707 C C . ASP A 1 89 ? -12.641 -2.615 56.812 1.00 93.19 89 ASP A C 1
ATOM 709 O O . ASP A 1 89 ? -13.308 -1.840 56.131 1.00 93.19 89 ASP A O 1
ATOM 713 N N . ALA A 1 90 ? -11.599 -2.200 57.542 1.00 89.69 90 ALA A N 1
ATOM 714 C CA . ALA A 1 90 ? -11.191 -0.795 57.607 1.00 89.69 90 ALA A CA 1
ATOM 715 C C . ALA A 1 90 ? -10.765 -0.252 56.231 1.00 89.69 90 ALA A C 1
ATOM 717 O O . ALA A 1 90 ? -11.098 0.877 55.877 1.00 89.69 90 ALA A O 1
ATOM 718 N N . LEU A 1 91 ? -10.087 -1.072 55.419 1.00 90.19 91 LEU A N 1
ATOM 719 C CA . LEU A 1 91 ? -9.743 -0.711 54.043 1.00 90.19 91 LEU A CA 1
ATOM 720 C C . LEU A 1 91 ? -10.987 -0.562 53.155 1.00 90.19 91 LEU A C 1
ATOM 722 O O . LEU A 1 91 ? -11.055 0.376 52.365 1.00 90.19 91 LEU A O 1
ATOM 726 N N . LYS A 1 92 ? -11.975 -1.458 53.281 1.00 89.44 92 LYS A N 1
ATOM 727 C CA . LYS A 1 92 ? -13.241 -1.357 52.535 1.00 89.44 92 LYS A CA 1
ATOM 728 C C . LYS A 1 92 ? -14.025 -0.105 52.907 1.00 89.44 92 LYS A C 1
ATOM 730 O O . LYS A 1 92 ? -14.577 0.531 52.016 1.00 89.44 92 LYS A O 1
ATOM 735 N N . ASP A 1 93 ? -14.075 0.244 54.189 1.00 90.75 93 ASP A N 1
ATOM 736 C CA . ASP A 1 93 ? -14.760 1.456 54.638 1.00 90.75 93 ASP A CA 1
ATOM 737 C C . ASP A 1 93 ? -14.039 2.717 54.153 1.00 90.75 93 ASP A C 1
ATOM 739 O O . ASP A 1 93 ? -14.687 3.645 53.679 1.00 90.75 93 ASP A O 1
ATOM 743 N N . ALA A 1 94 ? -12.706 2.725 54.155 1.00 86.81 94 ALA A N 1
ATOM 744 C CA . ALA A 1 94 ? -11.935 3.832 53.598 1.00 86.81 94 ALA A CA 1
ATOM 745 C C . ALA A 1 94 ? -12.054 3.935 52.063 1.00 86.81 94 ALA A C 1
ATOM 747 O O . ALA A 1 94 ? -12.054 5.032 51.516 1.00 86.81 94 ALA A O 1
ATOM 748 N N . ALA A 1 95 ? -12.231 2.812 51.359 1.00 87.38 95 ALA A N 1
ATOM 749 C CA . ALA A 1 95 ? -12.525 2.794 49.924 1.00 87.38 95 ALA A CA 1
ATOM 750 C C . ALA A 1 95 ? -13.952 3.271 49.581 1.00 87.38 95 ALA A C 1
ATOM 752 O O . ALA A 1 95 ? -14.274 3.423 48.406 1.00 87.38 95 ALA A O 1
ATOM 753 N N . ARG A 1 96 ? -14.813 3.515 50.579 1.00 89.81 96 ARG A N 1
ATOM 754 C CA . ARG A 1 96 ? -16.114 4.180 50.395 1.00 89.81 96 ARG A CA 1
ATOM 755 C C . ARG A 1 96 ? -16.032 5.699 50.532 1.00 89.81 96 ARG A C 1
ATOM 757 O O . ARG A 1 96 ? -17.064 6.363 50.475 1.00 89.81 96 ARG A O 1
ATOM 764 N N . ASP A 1 97 ? -14.837 6.250 50.734 1.00 88.56 97 ASP A N 1
ATOM 765 C CA . ASP A 1 97 ? -14.648 7.693 50.753 1.00 88.56 97 ASP A CA 1
ATOM 766 C C . ASP A 1 97 ? -15.075 8.301 49.399 1.00 88.56 97 ASP A C 1
ATOM 768 O O . ASP A 1 97 ? -14.626 7.818 48.350 1.00 88.56 97 ASP A O 1
ATOM 772 N N . PRO A 1 98 ? -15.914 9.355 49.393 1.00 88.44 98 PRO A N 1
ATOM 773 C CA . PRO A 1 98 ? -16.388 9.987 48.163 1.00 88.44 98 PRO A CA 1
ATOM 774 C C . PRO A 1 98 ? -15.260 10.411 47.216 1.00 88.44 98 PRO A C 1
ATOM 776 O O . PRO A 1 98 ? -15.381 10.248 46.006 1.00 88.44 98 PRO A O 1
ATOM 779 N N . SER A 1 99 ? -14.124 10.871 47.749 1.00 84.81 99 SER A N 1
ATOM 780 C CA . SER A 1 99 ? -12.994 11.346 46.941 1.00 84.81 99 SER A CA 1
ATOM 781 C C . SER A 1 99 ? -12.280 10.235 46.160 1.00 84.81 99 SER A C 1
ATOM 783 O O . SER A 1 99 ? -11.616 10.521 45.155 1.00 84.81 99 SER A O 1
ATOM 785 N N . TYR A 1 100 ? -12.399 8.980 46.610 1.00 89.19 100 TYR A N 1
ATOM 786 C CA . TYR A 1 100 ? -11.936 7.803 45.877 1.00 89.19 100 TYR A CA 1
ATOM 787 C C . TYR A 1 100 ? -13.045 7.235 44.987 1.00 89.19 100 TYR A C 1
ATOM 789 O O . TYR A 1 100 ? -12.795 6.968 43.809 1.00 89.19 100 TYR A O 1
ATOM 797 N N . LEU A 1 101 ? -14.268 7.101 45.517 1.00 90.69 101 LEU A N 1
ATOM 798 C CA . LEU A 1 101 ? -15.412 6.571 44.771 1.00 90.69 101 LEU A CA 1
ATOM 799 C C . LEU A 1 101 ? -15.692 7.370 43.499 1.00 90.69 101 LEU A C 1
ATOM 801 O O . LEU A 1 101 ? -15.838 6.759 42.450 1.00 90.69 101 LEU A O 1
ATOM 805 N N . GLU A 1 102 ? -15.661 8.704 43.545 1.00 93.06 102 GLU A N 1
ATOM 806 C CA . GLU A 1 102 ? -15.863 9.543 42.355 1.00 93.06 102 GLU A CA 1
ATOM 807 C C . GLU A 1 102 ? -14.843 9.233 41.247 1.00 93.06 102 GLU A C 1
ATOM 809 O O . GLU A 1 102 ? -15.196 9.164 40.069 1.00 93.06 102 GLU A O 1
ATOM 814 N N . LYS A 1 103 ? -13.572 8.992 41.607 1.00 93.31 103 LYS A N 1
ATOM 815 C CA . LYS A 1 103 ? -12.525 8.630 40.636 1.00 93.31 103 LYS A CA 1
ATOM 816 C C . LYS A 1 103 ? -12.755 7.231 40.063 1.00 93.31 103 LYS A C 1
ATOM 818 O O . LYS A 1 103 ? -12.583 7.029 38.861 1.00 93.31 103 LYS A O 1
ATOM 823 N N . ALA A 1 104 ? -13.146 6.278 40.909 1.00 91.25 104 ALA A N 1
ATOM 824 C CA . ALA A 1 104 ? -13.430 4.906 40.499 1.00 91.25 104 ALA A CA 1
ATOM 825 C C . ALA A 1 104 ? -14.686 4.816 39.612 1.00 91.25 104 ALA A C 1
ATOM 827 O O . ALA A 1 104 ? -14.667 4.137 38.587 1.00 91.25 104 ALA A O 1
ATOM 828 N N . GLU A 1 105 ? -15.753 5.535 39.961 1.00 93.38 105 GLU A N 1
ATOM 829 C CA . GLU A 1 105 ? -16.986 5.632 39.177 1.00 93.38 105 GLU A CA 1
ATOM 830 C C . GLU A 1 105 ? -16.742 6.314 37.832 1.00 93.38 105 GLU A C 1
ATOM 832 O O . GLU A 1 105 ? -17.191 5.805 36.804 1.00 93.38 105 GLU A O 1
ATOM 837 N N . LYS A 1 106 ? -15.967 7.408 37.809 1.00 93.56 106 LYS A N 1
ATOM 838 C CA . LYS A 1 106 ? -15.560 8.069 36.561 1.00 93.56 106 LYS A CA 1
ATOM 839 C C . LYS A 1 106 ? -14.794 7.113 35.647 1.00 93.56 106 LYS A C 1
ATOM 841 O O . LYS A 1 106 ? -15.152 6.985 34.479 1.00 93.56 106 LYS A O 1
ATOM 846 N N . LEU A 1 107 ? -13.798 6.402 36.184 1.00 93.88 107 LEU A N 1
ATOM 847 C CA . LEU A 1 107 ? -13.030 5.402 35.439 1.00 93.88 107 LEU A CA 1
ATOM 848 C C . LEU A 1 107 ? -13.936 4.300 34.866 1.00 93.88 107 LEU A C 1
ATOM 850 O O . LEU A 1 107 ? -13.812 3.953 33.694 1.00 93.88 107 LEU A O 1
ATOM 854 N N . LEU A 1 108 ? -14.856 3.760 35.671 1.00 93.69 108 LEU A N 1
ATOM 855 C CA . LEU A 1 108 ? -15.807 2.738 35.221 1.00 93.69 108 LEU A CA 1
ATOM 856 C C . LEU A 1 108 ? -16.750 3.265 34.133 1.00 93.69 108 LEU A C 1
ATOM 858 O O . LEU A 1 108 ? -17.018 2.548 33.170 1.00 93.69 108 LEU A O 1
ATOM 862 N N . SER A 1 109 ? -17.234 4.501 34.265 1.00 91.94 109 SER A N 1
ATOM 863 C CA . SER A 1 109 ? -18.094 5.139 33.265 1.00 91.94 109 SER A CA 1
ATOM 864 C C . SER A 1 109 ? -17.365 5.319 31.936 1.00 91.94 109 SER A C 1
ATOM 866 O O . SER A 1 109 ? -17.866 4.887 30.904 1.00 91.94 109 SER A O 1
ATOM 868 N N . GLU A 1 110 ? -16.161 5.894 31.953 1.00 92.88 110 GLU A N 1
ATOM 869 C CA . GLU A 1 110 ? -15.358 6.103 30.740 1.00 92.88 110 GLU A CA 1
ATOM 870 C C . GLU A 1 110 ? -14.960 4.775 30.080 1.00 92.88 110 GLU A C 1
ATOM 872 O O . GLU A 1 110 ? -14.897 4.678 28.855 1.00 92.88 110 GLU A O 1
ATOM 877 N N . MET A 1 111 ? -14.747 3.721 30.875 1.00 91.62 111 MET A N 1
ATOM 878 C CA . MET A 1 111 ? -14.457 2.382 30.361 1.00 91.62 111 MET A CA 1
ATOM 879 C C . MET A 1 111 ? -15.662 1.764 29.635 1.00 91.62 111 MET A C 1
ATOM 881 O O . MET A 1 111 ? -15.471 1.045 28.655 1.00 91.62 111 MET A O 1
ATOM 885 N N . ASN A 1 112 ? -16.889 2.054 30.081 1.00 88.25 112 ASN A N 1
ATOM 886 C CA . ASN A 1 112 ? -18.114 1.594 29.416 1.00 88.25 112 ASN A CA 1
ATOM 887 C C . ASN A 1 112 ? -18.376 2.325 28.089 1.00 88.25 112 ASN A C 1
ATOM 889 O O . ASN A 1 112 ? -18.977 1.741 27.188 1.00 88.25 112 ASN A O 1
ATOM 893 N N . ASP A 1 113 ? -17.900 3.565 27.961 1.00 86.56 113 ASP A N 1
ATOM 894 C CA . ASP A 1 113 ? -18.089 4.397 26.767 1.00 86.56 113 ASP A CA 1
ATOM 895 C C . ASP A 1 113 ? -17.014 4.173 25.687 1.00 86.56 113 ASP A C 1
ATOM 897 O O . ASP A 1 113 ? -17.117 4.690 24.568 1.00 86.56 113 ASP A O 1
ATOM 901 N N . LEU A 1 114 ? -15.972 3.392 25.990 1.00 89.44 114 LEU A N 1
ATOM 902 C CA . LEU A 1 114 ? -14.842 3.185 25.092 1.00 89.44 114 LEU A CA 1
ATOM 903 C C . LEU A 1 114 ? -15.281 2.525 23.774 1.00 89.44 114 LEU A C 1
ATOM 905 O O . LEU A 1 114 ? -15.863 1.441 23.749 1.00 89.44 114 LEU A O 1
ATOM 909 N N . GLY A 1 115 ? -14.956 3.170 22.652 1.00 91.62 115 GLY A N 1
ATOM 910 C CA . GLY A 1 115 ? -15.301 2.670 21.319 1.00 91.62 115 GLY A CA 1
ATOM 911 C C . GLY A 1 115 ? -16.748 2.944 20.893 1.00 91.62 115 GLY A C 1
ATOM 912 O O . GLY A 1 115 ? -17.145 2.489 19.818 1.00 91.62 115 GLY A O 1
ATOM 913 N N . LEU A 1 116 ? -17.549 3.663 21.689 1.00 94.75 116 LEU A N 1
ATOM 914 C CA . LEU A 1 116 ? -18.928 4.003 21.335 1.00 94.75 116 LEU A CA 1
ATOM 915 C C . LEU A 1 116 ? -19.018 5.277 20.488 1.00 94.75 116 LEU A C 1
ATOM 917 O O . LEU A 1 116 ? -18.415 6.308 20.775 1.00 94.75 116 LEU A O 1
ATOM 921 N N . VAL A 1 117 ? -19.853 5.213 19.454 1.00 96.88 117 VAL A N 1
ATOM 922 C CA . VAL A 1 117 ? -20.210 6.325 18.574 1.00 96.88 117 VAL A CA 1
ATOM 923 C C . VAL A 1 117 ? -21.699 6.610 18.733 1.00 96.88 117 VAL A C 1
ATOM 925 O O . VAL A 1 117 ? -22.542 5.730 18.544 1.00 96.88 117 VAL A O 1
ATOM 928 N N . SER A 1 118 ? -22.022 7.859 19.066 1.00 96.38 118 SER A N 1
ATOM 929 C CA . SER A 1 118 ? -23.388 8.331 19.302 1.00 96.38 118 SER A CA 1
ATOM 930 C C . SER A 1 118 ? -23.937 9.044 18.067 1.00 96.38 118 SER A C 1
ATOM 932 O O . SER A 1 118 ? -23.378 10.055 17.634 1.00 96.38 118 SER A O 1
ATOM 934 N N . LEU A 1 119 ? -25.055 8.552 17.528 1.00 97.31 119 LEU A N 1
ATOM 935 C CA . LEU A 1 119 ? -25.754 9.179 16.406 1.00 97.31 119 LEU A CA 1
ATOM 936 C C . LEU A 1 119 ? -26.237 10.602 16.746 1.00 97.31 119 LEU A C 1
ATOM 938 O O . LEU A 1 119 ? -25.944 11.490 15.955 1.00 97.31 119 LEU A O 1
ATOM 942 N N . PRO A 1 120 ? -26.856 10.890 17.912 1.00 97.88 120 PRO A N 1
ATOM 943 C CA . PRO A 1 120 ? -27.212 12.266 18.273 1.00 97.88 120 PRO A CA 1
ATOM 944 C C . PRO A 1 120 ? -26.023 13.237 18.301 1.00 97.88 120 PRO A C 1
ATOM 946 O O . PRO A 1 120 ? -26.133 14.367 17.828 1.00 97.88 120 PRO A O 1
ATOM 949 N N . LYS A 1 121 ? -24.859 12.808 18.821 1.00 97.69 121 LYS A N 1
ATOM 950 C CA . LYS A 1 121 ? -23.640 13.640 18.790 1.00 97.69 121 LYS A CA 1
ATOM 951 C C . LYS A 1 121 ? -23.160 13.859 17.353 1.00 97.69 121 LYS A C 1
ATOM 953 O O . LYS A 1 121 ? -22.743 14.964 17.015 1.00 97.69 121 LYS A O 1
ATOM 958 N N . LEU A 1 122 ? -23.251 12.827 16.513 1.00 97.75 122 LEU A N 1
ATOM 959 C CA . LEU A 1 122 ? -22.901 12.917 15.100 1.00 97.75 122 LEU A CA 1
ATOM 960 C C . LEU A 1 122 ? -23.846 13.858 14.334 1.00 97.75 122 LEU A C 1
ATOM 962 O O . LEU A 1 122 ? -23.379 14.673 13.549 1.00 97.75 122 LEU A O 1
ATOM 966 N N . GLU A 1 123 ? -25.154 13.791 14.583 1.00 98.19 123 GLU A N 1
ATOM 967 C CA . GLU A 1 123 ? -26.163 14.682 13.992 1.00 98.19 123 GLU A CA 1
ATOM 968 C C . GLU A 1 123 ? -25.967 16.138 14.414 1.00 98.19 123 GLU A C 1
ATOM 970 O O . GLU A 1 123 ? -26.132 17.037 13.591 1.00 98.19 123 GLU A O 1
ATOM 975 N N . ALA A 1 124 ? -25.567 16.374 15.667 1.00 98.19 124 ALA A N 1
ATOM 976 C CA . ALA A 1 124 ? -25.218 17.708 16.143 1.00 98.19 124 ALA A CA 1
ATOM 977 C C . ALA A 1 124 ? -23.957 18.260 15.452 1.00 98.19 124 ALA A C 1
ATOM 979 O O . ALA A 1 124 ? -23.913 19.444 15.124 1.00 98.19 124 ALA A O 1
ATOM 980 N N . ALA A 1 125 ? -22.945 17.415 15.220 1.00 98.25 125 ALA A N 1
ATOM 981 C CA . ALA A 1 125 ? -21.698 17.809 14.561 1.00 98.25 125 ALA A CA 1
ATOM 982 C C . ALA A 1 125 ? -21.843 17.960 13.034 1.00 98.25 125 ALA A C 1
ATOM 984 O O . ALA A 1 125 ? -21.214 18.836 12.442 1.00 98.25 125 ALA A O 1
ATOM 985 N N . PHE A 1 126 ? -22.689 17.142 12.400 1.00 98.12 126 PHE A N 1
ATOM 986 C CA . PHE A 1 126 ? -22.883 17.106 10.948 1.00 98.12 126 PHE A CA 1
ATOM 987 C C . PHE A 1 126 ? -24.372 17.083 10.553 1.00 98.12 126 PHE A C 1
ATOM 989 O O . PHE A 1 126 ? -24.871 16.072 10.031 1.00 98.12 126 PHE A O 1
ATOM 996 N N . PRO A 1 127 ? -25.101 18.197 10.760 1.00 97.31 127 PRO A N 1
ATOM 997 C CA . PRO A 1 127 ? -26.523 18.270 10.447 1.00 97.31 127 PRO A CA 1
ATOM 998 C C . PRO A 1 127 ? -26.807 17.967 8.971 1.00 97.31 127 PRO A C 1
ATOM 1000 O O . PRO A 1 127 ? -26.118 18.447 8.073 1.00 97.31 127 PRO A O 1
ATOM 1003 N N . GLY A 1 128 ? -27.841 17.166 8.710 1.00 95.50 128 GLY A N 1
ATOM 1004 C CA . GLY A 1 128 ? -28.308 16.839 7.356 1.00 95.50 128 GLY A CA 1
ATOM 1005 C C . GLY A 1 128 ? -27.550 15.714 6.640 1.00 95.50 128 GLY A C 1
ATOM 1006 O O . GLY A 1 128 ? -28.129 15.095 5.752 1.00 95.50 128 GLY A O 1
ATOM 1007 N N . ILE A 1 129 ? -26.317 15.388 7.044 1.00 97.62 129 ILE A N 1
ATOM 1008 C CA . ILE A 1 129 ? -25.504 14.331 6.403 1.00 97.62 129 ILE A CA 1
ATOM 1009 C C . ILE A 1 129 ? -25.191 13.144 7.326 1.00 97.62 129 ILE A C 1
ATOM 1011 O O . ILE A 1 129 ? -24.935 12.042 6.839 1.00 97.62 129 ILE A O 1
ATOM 1015 N N . ALA A 1 130 ? -25.274 13.323 8.650 1.00 97.69 130 ALA A N 1
ATOM 1016 C CA . ALA A 1 130 ? -25.018 12.267 9.633 1.00 97.69 130 ALA A CA 1
ATOM 1017 C C . ALA A 1 130 ? -25.873 11.008 9.405 1.00 97.69 130 ALA A C 1
ATOM 1019 O O . ALA A 1 130 ? -25.356 9.894 9.455 1.00 97.69 130 ALA A O 1
ATOM 1020 N N . GLY A 1 131 ? -27.164 11.177 9.099 1.00 96.88 131 GLY A N 1
ATOM 1021 C CA . GLY A 1 131 ? -28.076 10.059 8.841 1.00 96.88 131 GLY A CA 1
ATOM 1022 C C . GLY A 1 131 ? -27.699 9.245 7.598 1.00 96.88 131 GLY A C 1
ATOM 1023 O O . GLY A 1 131 ? -27.778 8.016 7.627 1.00 96.88 131 GLY A O 1
ATOM 1024 N N . ALA A 1 132 ? -27.228 9.910 6.536 1.00 97.94 132 ALA A N 1
ATOM 1025 C CA . ALA A 1 132 ? -26.737 9.238 5.334 1.00 97.94 132 ALA A CA 1
ATOM 1026 C C . ALA A 1 132 ? -25.477 8.424 5.653 1.00 97.94 132 ALA A C 1
ATOM 1028 O O . ALA A 1 132 ? -25.450 7.221 5.398 1.00 97.94 132 ALA A O 1
ATOM 1029 N N . PHE A 1 133 ? -24.484 9.033 6.312 1.00 98.25 133 PHE A N 1
ATOM 1030 C CA . PHE A 1 133 ? -23.276 8.327 6.751 1.00 98.25 133 PHE A CA 1
ATOM 1031 C C . PHE A 1 133 ? -23.608 7.113 7.628 1.00 98.25 133 PHE A C 1
ATOM 1033 O O . PHE A 1 133 ? -23.154 5.998 7.367 1.00 98.25 133 PHE A O 1
ATOM 1040 N N . TRP A 1 134 ? -24.454 7.313 8.642 1.00 97.50 134 TRP A N 1
ATOM 1041 C CA . TRP A 1 134 ? -24.880 6.260 9.558 1.00 97.50 134 TRP A CA 1
ATOM 1042 C C . TRP A 1 134 ? -25.552 5.103 8.815 1.00 97.50 134 TRP A C 1
ATOM 1044 O O . TRP A 1 134 ? -25.246 3.939 9.069 1.00 97.50 134 TRP A O 1
ATOM 1054 N N . GLY A 1 135 ? -26.437 5.396 7.859 1.00 95.62 135 GLY A N 1
ATOM 1055 C CA . GLY A 1 135 ? -27.096 4.377 7.043 1.00 95.62 135 GLY A CA 1
ATOM 1056 C C . GLY A 1 135 ? -26.129 3.561 6.178 1.00 95.62 135 GLY A C 1
ATOM 1057 O O . GLY A 1 135 ? -26.331 2.354 6.022 1.00 95.62 135 GLY A O 1
ATOM 1058 N N . GLN A 1 136 ? -25.074 4.191 5.651 1.00 96.75 136 GLN A N 1
ATOM 1059 C CA . GLN A 1 136 ? -24.105 3.522 4.779 1.00 96.75 136 GLN A CA 1
ATOM 1060 C C . GLN A 1 136 ? -23.106 2.661 5.552 1.00 96.75 136 GLN A C 1
ATOM 1062 O O . GLN A 1 136 ? -22.858 1.525 5.147 1.00 96.75 136 GLN A O 1
ATOM 1067 N N . PHE A 1 137 ? -22.569 3.172 6.664 1.00 97.44 137 PHE A N 1
ATOM 1068 C CA . PHE A 1 137 ? -21.404 2.594 7.346 1.00 97.44 137 PHE A CA 1
ATOM 1069 C C . PHE A 1 137 ? -21.732 1.836 8.637 1.00 97.44 137 PHE A C 1
ATOM 1071 O O . PHE A 1 137 ? -20.817 1.400 9.341 1.00 97.44 137 PHE A O 1
ATOM 1078 N N . THR A 1 138 ? -23.018 1.634 8.947 1.00 96.75 138 THR A N 1
ATOM 1079 C CA . THR A 1 138 ? -23.440 0.869 10.128 1.00 96.75 138 THR A CA 1
ATOM 1080 C C . THR A 1 138 ? -24.139 -0.442 9.786 1.00 96.75 138 THR A C 1
ATOM 1082 O O . THR A 1 138 ? -24.882 -0.559 8.810 1.00 96.75 138 THR A O 1
ATOM 1085 N N . VAL A 1 139 ? -23.947 -1.452 10.635 1.00 95.31 139 VAL A N 1
ATOM 1086 C CA . VAL A 1 139 ? -24.630 -2.746 10.548 1.00 95.31 139 VAL A CA 1
ATOM 1087 C C . VAL A 1 139 ? -25.263 -3.105 11.888 1.00 95.31 139 VAL A C 1
ATOM 1089 O O . VAL A 1 139 ? -24.642 -2.987 12.941 1.00 95.31 139 VAL A O 1
ATOM 1092 N N . GLN A 1 140 ? -26.522 -3.546 11.870 1.00 93.00 140 GLN A N 1
ATOM 1093 C CA . GLN A 1 140 ? -27.177 -4.054 13.074 1.00 93.00 140 GLN A CA 1
ATOM 1094 C C . GLN A 1 140 ? -26.658 -5.455 13.403 1.00 93.00 140 GLN A C 1
ATOM 1096 O O . GLN A 1 140 ? -26.567 -6.321 12.527 1.00 93.00 140 GLN A O 1
ATOM 1101 N N . ARG A 1 141 ? -26.363 -5.702 14.683 1.00 87.25 141 ARG A N 1
ATOM 1102 C CA . ARG A 1 141 ? -25.966 -7.031 15.160 1.00 87.25 141 ARG A CA 1
ATOM 1103 C C . ARG A 1 141 ? -26.997 -8.089 14.738 1.00 87.25 141 ARG A C 1
ATOM 1105 O O . ARG A 1 141 ? -28.195 -7.918 14.948 1.00 87.25 141 ARG A O 1
ATOM 1112 N N . GLY A 1 142 ? -26.523 -9.173 14.123 1.00 86.06 142 GLY A N 1
ATOM 1113 C CA . GLY A 1 142 ? -27.370 -10.265 13.622 1.00 86.06 142 GLY A CA 1
ATOM 1114 C C . GLY A 1 142 ? -28.087 -9.986 12.293 1.00 86.06 142 GLY A C 1
ATOM 1115 O O . GLY A 1 142 ? -28.869 -10.821 11.850 1.00 86.06 142 GLY A O 1
ATOM 1116 N N . LYS A 1 143 ? -27.841 -8.838 11.648 1.00 88.81 143 LYS A N 1
ATOM 1117 C CA . LYS A 1 143 ? -28.352 -8.515 10.300 1.00 88.81 143 LYS A CA 1
ATOM 1118 C C . LYS A 1 143 ? -27.287 -8.616 9.203 1.00 88.81 143 LYS A C 1
ATOM 1120 O O . LYS A 1 143 ? -27.548 -8.244 8.064 1.00 88.81 143 LYS A O 1
ATOM 1125 N N . ALA A 1 144 ? -26.097 -9.097 9.548 1.00 87.06 144 ALA A N 1
ATOM 1126 C CA . ALA A 1 144 ? -25.049 -9.409 8.588 1.00 87.06 144 ALA A CA 1
ATOM 1127 C C . ALA A 1 144 ? -25.423 -10.654 7.759 1.00 87.06 144 ALA A C 1
ATOM 1129 O O . ALA A 1 144 ? -26.053 -11.563 8.308 1.00 87.06 144 ALA A O 1
ATOM 1130 N N . PRO A 1 145 ? -25.015 -10.734 6.479 1.00 87.69 145 PRO A N 1
ATOM 1131 C CA . PRO A 1 145 ? -25.013 -11.995 5.745 1.00 87.69 145 PRO A CA 1
ATOM 1132 C C . PRO A 1 145 ? -24.219 -13.070 6.500 1.00 87.69 145 PRO A C 1
ATOM 1134 O O . PRO A 1 145 ? -23.224 -12.767 7.159 1.00 87.69 145 PRO A O 1
ATOM 1137 N N . GLU A 1 146 ? -24.663 -14.322 6.404 1.00 87.94 146 GLU A N 1
ATOM 1138 C CA . GLU A 1 146 ? -23.931 -15.461 6.957 1.00 87.94 146 GLU A CA 1
ATOM 1139 C C . GLU A 1 146 ? -22.607 -15.642 6.202 1.00 87.94 146 GLU A C 1
ATOM 1141 O O . GLU A 1 146 ? -22.604 -15.750 4.977 1.00 87.94 146 GLU A O 1
ATOM 1146 N N . ILE A 1 147 ? -21.497 -15.691 6.941 1.00 87.94 147 ILE A N 1
ATOM 1147 C CA . ILE A 1 147 ? -20.174 -16.011 6.401 1.00 87.94 147 ILE A CA 1
ATOM 1148 C C . ILE A 1 147 ? -20.034 -17.531 6.415 1.00 87.94 147 ILE A C 1
ATOM 1150 O O . ILE A 1 147 ? -20.042 -18.151 7.480 1.00 87.94 147 ILE A O 1
ATOM 1154 N N . ARG A 1 148 ? -19.913 -18.137 5.235 1.00 87.94 148 ARG A N 1
ATOM 1155 C CA . ARG A 1 148 ? -19.798 -19.593 5.064 1.00 87.94 148 ARG A CA 1
ATOM 1156 C C . ARG A 1 148 ? -18.357 -20.054 4.933 1.00 87.94 148 ARG A C 1
ATOM 1158 O O . ARG A 1 148 ? -18.060 -21.203 5.254 1.00 87.94 148 ARG A O 1
ATOM 1165 N N . TYR A 1 149 ? -17.470 -19.179 4.464 1.00 82.25 149 TYR A N 1
ATOM 1166 C CA . TYR A 1 149 ? -16.059 -19.496 4.264 1.00 82.25 149 TYR A CA 1
ATOM 1167 C C . TYR A 1 149 ? -15.167 -18.443 4.925 1.00 82.25 149 TYR A C 1
ATOM 1169 O O . TYR A 1 149 ? -15.490 -17.261 4.856 1.00 82.25 149 TYR A O 1
ATOM 1177 N N . PRO A 1 150 ? -14.008 -18.829 5.492 1.00 80.56 150 PRO A N 1
ATOM 1178 C CA . PRO A 1 150 ? -13.077 -17.876 6.103 1.00 80.56 150 PRO A CA 1
ATOM 1179 C C . PRO A 1 150 ? -12.565 -16.785 5.153 1.00 80.56 150 PRO A C 1
ATOM 1181 O O . PRO A 1 150 ? -12.119 -15.744 5.612 1.00 80.56 150 PRO A O 1
ATOM 1184 N N . THR A 1 151 ? -12.610 -17.032 3.842 1.00 78.38 151 THR A N 1
ATOM 1185 C CA . THR A 1 151 ? -12.162 -16.098 2.801 1.00 78.38 151 THR A CA 1
ATOM 1186 C C . THR A 1 151 ? -13.282 -15.211 2.258 1.00 78.38 151 THR A C 1
ATOM 1188 O O . THR A 1 151 ? -13.044 -14.443 1.331 1.00 78.38 151 THR A O 1
ATOM 1191 N N . GLU A 1 152 ? -14.520 -15.363 2.737 1.00 82.75 152 GLU A N 1
ATOM 1192 C CA . GLU A 1 152 ? -15.608 -14.478 2.329 1.00 82.75 152 GLU A CA 1
ATOM 1193 C C . GLU A 1 152 ? -15.465 -13.118 2.989 1.00 82.75 152 GLU A C 1
ATOM 1195 O O . GLU A 1 152 ? -15.115 -13.002 4.163 1.00 82.75 152 GLU A O 1
ATOM 1200 N N . GLN A 1 153 ? -15.786 -12.087 2.215 1.00 82.69 153 GLN A N 1
ATOM 1201 C CA . GLN A 1 153 ? -15.700 -10.729 2.699 1.00 82.69 153 GLN A CA 1
ATOM 1202 C C . GLN A 1 153 ? -16.676 -10.491 3.852 1.00 82.69 153 GLN A C 1
ATOM 1204 O O . GLN A 1 153 ? -17.875 -10.778 3.750 1.00 82.69 153 GLN A O 1
ATOM 1209 N N . SER A 1 154 ? -16.177 -9.897 4.931 1.00 88.81 154 SER A N 1
ATOM 1210 C CA . SER A 1 154 ? -17.029 -9.525 6.052 1.00 88.81 154 SER A CA 1
ATOM 1211 C C . SER A 1 154 ? -17.794 -8.241 5.744 1.00 88.81 154 SER A C 1
ATOM 1213 O O . SER A 1 154 ? -17.225 -7.261 5.264 1.00 88.81 154 SER A O 1
ATOM 1215 N N . ILE A 1 155 ? -19.080 -8.182 6.115 1.00 92.12 155 ILE A N 1
ATOM 1216 C CA . ILE A 1 155 ? -19.858 -6.931 6.035 1.00 92.12 155 ILE A CA 1
ATOM 1217 C C . ILE A 1 155 ? -19.212 -5.802 6.847 1.00 92.12 155 ILE A C 1
ATOM 1219 O O . ILE A 1 155 ? -19.411 -4.631 6.536 1.00 92.12 155 ILE A O 1
ATOM 1223 N N . TYR A 1 156 ? -18.421 -6.157 7.864 1.00 92.19 156 TYR A N 1
ATOM 1224 C CA . TYR A 1 156 ? -17.667 -5.223 8.689 1.00 92.19 156 TYR A CA 1
ATOM 1225 C C . TYR A 1 156 ? -16.710 -4.349 7.868 1.00 92.19 156 TYR A C 1
ATOM 1227 O O . TYR A 1 156 ? -16.568 -3.169 8.165 1.00 92.19 156 TYR A O 1
ATOM 1235 N N . GLU A 1 157 ? -16.119 -4.888 6.798 1.00 91.88 157 GLU A N 1
ATOM 1236 C CA . GLU A 1 157 ? -15.199 -4.141 5.929 1.00 91.88 157 GLU A CA 1
ATOM 1237 C C . GLU A 1 157 ? -15.887 -2.996 5.181 1.00 91.88 157 GLU A C 1
ATOM 1239 O O . GLU A 1 157 ? -15.248 -2.009 4.843 1.00 91.88 157 GLU A O 1
ATOM 1244 N N . ALA A 1 158 ? -17.192 -3.114 4.920 1.00 95.12 158 ALA A N 1
ATOM 1245 C CA . ALA A 1 158 ? -17.989 -2.047 4.316 1.00 95.12 158 ALA A CA 1
ATOM 1246 C C . ALA A 1 158 ? -18.758 -1.223 5.363 1.00 95.12 158 ALA A C 1
ATOM 1248 O O . ALA A 1 158 ? -19.136 -0.084 5.101 1.00 95.12 158 ALA A O 1
ATOM 1249 N N . ARG A 1 159 ? -19.036 -1.811 6.534 1.00 96.62 159 ARG A N 1
ATOM 1250 C CA . ARG A 1 159 ? -19.891 -1.251 7.590 1.00 96.62 159 ARG A CA 1
ATOM 1251 C C . ARG A 1 159 ? -19.259 -1.451 8.969 1.00 96.62 159 ARG A C 1
ATOM 1253 O O . ARG A 1 159 ? -19.718 -2.301 9.738 1.00 96.62 159 ARG A O 1
ATOM 1260 N N . PRO A 1 160 ? -18.206 -0.687 9.291 1.00 96.50 160 PRO A N 1
ATOM 1261 C CA . PRO A 1 160 ? -17.384 -0.930 10.473 1.00 96.50 160 PRO A CA 1
ATOM 1262 C C . PRO A 1 160 ? -18.020 -0.452 11.787 1.00 96.50 160 PRO A C 1
ATOM 1264 O O . PRO A 1 160 ? -17.472 -0.713 12.859 1.00 96.50 160 PRO A O 1
ATOM 1267 N N . LEU A 1 161 ? -19.168 0.234 11.739 1.00 97.25 161 LEU A N 1
ATOM 1268 C CA . LEU A 1 161 ? -19.922 0.631 12.929 1.00 97.25 161 LEU A CA 1
ATOM 1269 C C . LEU A 1 161 ? -20.997 -0.410 13.262 1.00 97.25 161 LEU A C 1
ATOM 1271 O O . LEU A 1 161 ? -21.990 -0.576 12.551 1.00 97.25 161 LEU A O 1
ATOM 1275 N N . ILE A 1 162 ? -20.828 -1.107 14.380 1.00 95.94 162 ILE A N 1
ATOM 1276 C CA . ILE A 1 162 ? -21.734 -2.177 14.805 1.00 95.94 162 ILE A CA 1
ATOM 1277 C C . ILE A 1 162 ? -22.803 -1.581 15.718 1.00 95.94 162 ILE A C 1
ATOM 1279 O O . ILE A 1 162 ? -22.524 -1.251 16.869 1.00 95.94 162 ILE A O 1
ATOM 1283 N N . ARG A 1 163 ? -24.044 -1.454 15.237 1.00 95.88 163 ARG A N 1
ATOM 1284 C CA . ARG A 1 163 ? -25.137 -0.880 16.036 1.00 95.88 163 ARG A CA 1
ATOM 1285 C C . ARG A 1 163 ? -25.453 -1.768 17.231 1.00 95.88 163 ARG A C 1
ATOM 1287 O O . ARG A 1 163 ? -25.792 -2.945 17.065 1.00 95.88 163 ARG A O 1
ATOM 1294 N N . ILE A 1 164 ? -25.403 -1.157 18.409 1.00 92.94 164 ILE A N 1
ATOM 1295 C CA . ILE A 1 164 ? -25.824 -1.756 19.679 1.00 92.94 164 ILE A CA 1
ATOM 1296 C C . ILE A 1 164 ? -27.238 -1.309 20.060 1.00 92.94 164 ILE A C 1
ATOM 1298 O O . ILE A 1 164 ? -27.972 -2.068 20.688 1.00 92.94 164 ILE A O 1
ATOM 1302 N N . SER A 1 165 ? -27.653 -0.122 19.609 1.00 91.19 165 SER A N 1
ATOM 1303 C CA . SER A 1 165 ? -28.989 0.430 19.820 1.00 91.19 165 SER A CA 1
ATOM 1304 C C . SER A 1 165 ? -29.458 1.230 18.594 1.00 91.19 165 SER A C 1
ATOM 1306 O O . SER A 1 165 ? -28.826 1.238 17.529 1.00 91.19 165 SER A O 1
ATOM 1308 N N . GLY A 1 166 ? -30.612 1.893 18.718 1.00 87.62 166 GLY A N 1
ATOM 1309 C CA . GLY A 1 166 ? -31.105 2.817 17.698 1.00 87.62 166 GLY A CA 1
ATOM 1310 C C . GLY A 1 166 ? -30.150 3.991 17.458 1.00 87.62 166 GLY A C 1
ATOM 1311 O O . GLY A 1 166 ? -29.998 4.415 16.314 1.00 87.62 166 GLY A O 1
ATOM 1312 N N . THR A 1 167 ? -29.472 4.442 18.512 1.00 94.12 167 THR A N 1
ATOM 1313 C CA . THR A 1 167 ? -28.725 5.705 18.577 1.00 94.12 167 THR A CA 1
ATOM 1314 C C . THR A 1 167 ? -27.229 5.523 18.807 1.00 94.12 167 THR A C 1
ATOM 1316 O O . THR A 1 167 ? -26.504 6.513 18.842 1.00 94.12 167 THR A O 1
ATOM 1319 N N . GLU A 1 168 ? -26.754 4.289 18.977 1.00 95.44 168 GLU A N 1
ATOM 1320 C CA . GLU A 1 168 ? -25.356 4.003 19.302 1.00 95.44 168 GLU A CA 1
ATOM 1321 C C . GLU A 1 168 ? -24.811 2.831 18.490 1.00 95.44 168 GLU A C 1
ATOM 1323 O O . GLU A 1 168 ? -25.505 1.845 18.199 1.00 95.44 168 GLU A O 1
ATOM 1328 N N . ALA A 1 169 ? -23.528 2.934 18.159 1.00 97.00 169 ALA A N 1
ATOM 1329 C CA . ALA A 1 169 ? -22.763 1.896 17.498 1.00 97.00 169 ALA A CA 1
ATOM 1330 C C . ALA A 1 169 ? -21.375 1.781 18.122 1.00 97.00 169 ALA A C 1
ATOM 1332 O O . ALA A 1 169 ? -20.775 2.775 18.511 1.00 97.00 169 ALA A O 1
ATOM 1333 N N . PHE A 1 170 ? -20.861 0.562 18.186 1.00 96.12 170 PHE A N 1
ATOM 1334 C CA . PHE A 1 170 ? -19.493 0.282 18.585 1.00 96.12 170 PHE A CA 1
ATOM 1335 C C . PHE A 1 170 ? -18.580 0.315 17.354 1.00 96.12 170 PHE A C 1
ATOM 1337 O O . PHE A 1 170 ? -18.916 -0.263 16.315 1.00 96.12 170 PHE A O 1
ATOM 1344 N N . CYS A 1 171 ? -17.429 0.972 17.472 1.00 96.06 171 CYS A N 1
ATOM 1345 C CA . CYS A 1 171 ? -16.379 1.024 16.463 1.00 96.06 171 CYS A CA 1
ATOM 1346 C C . CYS A 1 171 ? -15.152 0.248 16.974 1.00 96.06 171 CYS A C 1
ATOM 1348 O O . CYS A 1 171 ? -14.345 0.807 17.716 1.00 96.06 171 CYS A O 1
ATOM 1350 N N . PRO A 1 172 ? -14.989 -1.036 16.598 1.00 91.94 172 PRO A N 1
ATOM 1351 C CA . PRO A 1 172 ? -13.868 -1.844 17.077 1.00 91.94 172 PRO A CA 1
ATOM 1352 C C . PRO A 1 172 ? -12.501 -1.314 16.634 1.00 91.94 172 PRO A C 1
ATOM 1354 O O . PRO A 1 172 ? -11.537 -1.378 17.388 1.00 91.94 172 PRO A O 1
ATOM 1357 N N . LEU A 1 173 ? -12.417 -0.831 15.392 1.00 92.19 173 LEU A N 1
ATOM 1358 C CA . LEU A 1 173 ? -11.192 -0.356 14.760 1.00 92.19 173 LEU A CA 1
ATOM 1359 C C . LEU A 1 173 ? -11.518 0.890 13.943 1.00 92.19 173 LEU A C 1
ATOM 1361 O O . LEU A 1 173 ? -12.159 0.805 12.897 1.00 92.19 173 LEU A O 1
ATOM 1365 N N . VAL A 1 174 ? -11.042 2.047 14.397 1.00 92.19 174 VAL A N 1
ATOM 1366 C CA . VAL A 1 174 ? -11.289 3.329 13.722 1.00 92.19 174 VAL A CA 1
ATOM 1367 C C . VAL A 1 174 ? -10.740 3.350 12.291 1.00 92.19 174 VAL A C 1
ATOM 1369 O O . VAL A 1 174 ? -11.398 3.850 11.382 1.00 92.19 174 VAL A O 1
ATOM 1372 N N . ASN A 1 175 ? -9.594 2.706 12.047 1.00 92.81 175 ASN A N 1
ATOM 1373 C CA . ASN A 1 175 ? -8.979 2.611 10.717 1.00 92.81 175 ASN A CA 1
ATOM 1374 C C . ASN A 1 175 ? -9.896 1.913 9.693 1.00 92.81 175 ASN A C 1
ATOM 1376 O O . ASN A 1 175 ? -9.800 2.169 8.489 1.00 92.81 175 ASN A O 1
ATOM 1380 N N . ALA A 1 176 ? -10.815 1.058 10.160 1.00 95.00 176 ALA A N 1
ATOM 1381 C CA . ALA A 1 176 ? -11.783 0.390 9.301 1.00 95.00 176 ALA A CA 1
ATOM 1382 C C . ALA A 1 176 ? -12.776 1.379 8.661 1.00 95.00 176 ALA A C 1
ATOM 1384 O O . ALA A 1 176 ? -13.282 1.107 7.581 1.00 95.00 176 ALA A O 1
ATOM 1385 N N . LEU A 1 177 ? -13.024 2.553 9.262 1.00 96.38 177 LEU A N 1
ATOM 1386 C CA . LEU A 1 177 ? -13.890 3.596 8.686 1.00 96.38 177 LEU A CA 1
ATOM 1387 C C . LEU A 1 177 ? -13.328 4.158 7.380 1.00 96.38 177 LEU A C 1
ATOM 1389 O O . LEU A 1 177 ? -14.046 4.293 6.391 1.00 96.38 177 LEU A O 1
ATOM 1393 N N . PHE A 1 178 ? -12.033 4.463 7.366 1.00 97.38 178 PHE A N 1
ATOM 1394 C CA . PHE A 1 178 ? -11.368 5.051 6.204 1.00 97.38 178 PHE A CA 1
ATOM 1395 C C . PHE A 1 178 ? -11.243 4.045 5.058 1.00 97.38 178 PHE A C 1
ATOM 1397 O O . PHE A 1 178 ? -11.489 4.379 3.899 1.00 97.38 178 PHE A O 1
ATOM 1404 N N . THR A 1 179 ? -10.916 2.793 5.382 1.00 96.00 179 THR A N 1
ATOM 1405 C CA . THR A 1 179 ? -10.847 1.713 4.387 1.00 96.00 179 THR A CA 1
ATOM 1406 C C . THR A 1 179 ? -12.232 1.343 3.853 1.00 96.00 179 THR A C 1
ATOM 1408 O O . THR A 1 179 ? -12.380 1.177 2.641 1.00 96.00 179 THR A O 1
ATOM 1411 N N . ALA A 1 180 ? -13.265 1.324 4.705 1.00 97.19 180 ALA A N 1
ATOM 1412 C CA . ALA A 1 180 ? -14.653 1.148 4.284 1.00 97.19 180 ALA A CA 1
ATOM 1413 C C . ALA A 1 180 ? -15.114 2.263 3.340 1.00 97.19 180 ALA A C 1
ATOM 1415 O O . ALA A 1 180 ? -15.771 1.976 2.342 1.00 97.19 180 ALA A O 1
ATOM 1416 N N . LEU A 1 181 ? -14.749 3.521 3.612 1.00 97.75 181 LEU A N 1
ATOM 1417 C CA . LEU A 1 181 ? -15.060 4.642 2.726 1.00 97.75 181 LEU A CA 1
ATOM 1418 C C . LEU A 1 181 ? -14.457 4.445 1.332 1.00 97.75 181 LEU A C 1
ATOM 1420 O O . LEU A 1 181 ? -15.175 4.575 0.339 1.00 97.75 181 LEU A O 1
ATOM 1424 N N . LEU A 1 182 ? -13.171 4.086 1.256 1.00 97.25 182 LEU A N 1
ATOM 1425 C CA . LEU A 1 182 ? -12.518 3.793 -0.020 1.00 97.25 182 LEU A CA 1
ATOM 1426 C C . LEU A 1 182 ? -13.243 2.654 -0.754 1.00 97.25 182 LEU A C 1
ATOM 1428 O O . LEU A 1 182 ? -13.645 2.809 -1.906 1.00 97.25 182 LEU A O 1
ATOM 1432 N N . LEU A 1 183 ? -13.486 1.541 -0.061 1.00 95.81 183 LEU A N 1
ATOM 1433 C CA . LEU A 1 183 ? -14.140 0.357 -0.615 1.00 95.81 183 LEU A CA 1
ATOM 1434 C C . LEU A 1 183 ? -15.555 0.648 -1.143 1.00 95.81 183 LEU A C 1
ATOM 1436 O O . LEU A 1 183 ? -15.898 0.263 -2.263 1.00 95.81 183 LEU A O 1
ATOM 1440 N N . VAL A 1 184 ? -16.396 1.290 -0.328 1.00 97.75 184 VAL A N 1
ATOM 1441 C CA . VAL A 1 184 ? -17.794 1.597 -0.667 1.00 97.75 184 VAL A CA 1
ATOM 1442 C C . VAL A 1 184 ? -17.852 2.623 -1.795 1.00 97.75 184 VAL A C 1
ATOM 1444 O O . VAL A 1 184 ? -18.638 2.445 -2.729 1.00 97.75 184 VAL A O 1
ATOM 1447 N N . GLY A 1 185 ? -17.000 3.650 -1.756 1.00 98.19 185 GLY A N 1
ATOM 1448 C CA . GLY A 1 185 ? -16.917 4.659 -2.809 1.00 98.19 185 GLY A CA 1
ATOM 1449 C C . GLY A 1 185 ? -16.522 4.058 -4.157 1.00 98.19 185 GLY A C 1
ATOM 1450 O O . GLY A 1 185 ? -17.241 4.242 -5.139 1.00 98.19 185 GLY A O 1
ATOM 1451 N N . GLU A 1 186 ? -15.451 3.259 -4.203 1.00 97.25 186 GLU A N 1
ATOM 1452 C CA . GLU A 1 186 ? -15.020 2.604 -5.445 1.00 97.25 186 GLU A CA 1
ATOM 1453 C C . GLU A 1 186 ? -16.097 1.664 -5.996 1.00 97.25 186 GLU A C 1
ATOM 1455 O O . GLU A 1 186 ? -16.416 1.719 -7.184 1.00 97.25 186 GLU A O 1
ATOM 1460 N N . ARG A 1 187 ? -16.713 0.833 -5.144 1.00 96.81 187 ARG A N 1
ATOM 1461 C CA . ARG A 1 187 ? -17.806 -0.066 -5.559 1.00 96.81 187 ARG A CA 1
ATOM 1462 C C . ARG A 1 187 ? -18.974 0.695 -6.160 1.00 96.81 187 ARG A C 1
ATOM 1464 O O . ARG A 1 187 ? -19.492 0.289 -7.198 1.00 96.81 187 ARG A O 1
ATOM 1471 N N . THR A 1 188 ? -19.354 1.799 -5.525 1.00 98.25 188 THR A N 1
ATOM 1472 C CA . THR A 1 188 ? -20.455 2.645 -5.984 1.00 98.25 188 THR A CA 1
ATOM 1473 C C . THR A 1 188 ? -20.147 3.224 -7.361 1.00 98.25 188 THR A C 1
ATOM 1475 O O . THR A 1 188 ? -20.959 3.095 -8.275 1.00 98.25 188 THR A O 1
ATOM 1478 N N . LEU A 1 189 ? -18.951 3.788 -7.554 1.00 98.31 189 LEU A N 1
ATOM 1479 C CA . LEU A 1 189 ? -18.555 4.368 -8.839 1.00 98.31 189 LEU A CA 1
ATOM 1480 C C . LEU A 1 189 ? -18.449 3.313 -9.942 1.00 98.31 189 LEU A C 1
ATOM 1482 O O . LEU A 1 189 ? -18.929 3.551 -11.052 1.00 98.31 189 LEU A O 1
ATOM 1486 N N . LEU A 1 190 ? -17.906 2.132 -9.634 1.00 97.31 190 LEU A N 1
ATOM 1487 C CA . LEU A 1 190 ? -17.802 1.013 -10.575 1.00 97.31 190 LEU A CA 1
ATOM 1488 C C . LEU A 1 190 ? -19.165 0.463 -11.022 1.00 97.31 190 LEU A C 1
ATOM 1490 O O . LEU A 1 190 ? -19.247 -0.127 -12.099 1.00 97.31 190 LEU A O 1
ATOM 1494 N N . GLN A 1 191 ? -20.214 0.657 -10.222 1.00 97.25 191 GLN A N 1
ATOM 1495 C CA . GLN A 1 191 ? -21.595 0.263 -10.528 1.00 97.25 191 GLN A CA 1
ATOM 1496 C C . GLN A 1 191 ? -22.444 1.420 -11.083 1.00 97.25 191 GLN A C 1
ATOM 1498 O O . GLN A 1 191 ? -23.613 1.225 -11.412 1.00 97.25 191 GLN A O 1
ATOM 1503 N N . SER A 1 192 ? -21.871 2.619 -11.202 1.00 96.19 192 SER A N 1
ATOM 1504 C CA . SER A 1 192 ? -22.565 3.826 -11.654 1.00 96.19 192 SER A CA 1
ATOM 1505 C C . SER A 1 192 ? -22.347 4.110 -13.149 1.00 96.19 192 SER A C 1
ATOM 1507 O O . SER A 1 192 ? -21.388 3.609 -13.747 1.00 96.19 192 SER A O 1
ATOM 1509 N N . PRO A 1 193 ? -23.144 5.010 -13.758 1.00 97.06 193 PRO A N 1
ATOM 1510 C CA . PRO A 1 193 ? -22.865 5.535 -15.099 1.00 97.06 193 PRO A CA 1
ATOM 1511 C C . PRO A 1 193 ? -21.500 6.234 -15.233 1.00 97.06 193 PRO A C 1
ATOM 1513 O O . PRO A 1 193 ? -20.992 6.378 -16.342 1.00 97.06 193 PRO A O 1
ATOM 1516 N N . ALA A 1 194 ? -20.880 6.654 -14.123 1.00 96.94 194 ALA A N 1
ATOM 1517 C CA . ALA A 1 194 ? -19.566 7.291 -14.124 1.00 96.94 194 ALA A CA 1
ATOM 1518 C C . ALA A 1 194 ? -18.397 6.295 -14.180 1.00 96.94 194 ALA A C 1
ATOM 1520 O O . ALA A 1 194 ? -17.249 6.735 -14.224 1.00 96.94 194 ALA A O 1
ATOM 1521 N N . ARG A 1 195 ? -18.655 4.979 -14.225 1.00 97.94 195 ARG A N 1
ATOM 1522 C CA . ARG A 1 195 ? -17.637 3.913 -14.221 1.00 97.94 195 ARG A CA 1
ATOM 1523 C C . ARG A 1 195 ? -16.453 4.193 -15.144 1.00 97.94 195 ARG A C 1
ATOM 1525 O O . ARG A 1 195 ? -15.311 4.151 -14.699 1.00 97.94 195 ARG A O 1
ATOM 1532 N N . ASP A 1 196 ? -16.699 4.475 -16.421 1.00 98.06 196 ASP A N 1
ATOM 1533 C CA . ASP A 1 196 ? -15.607 4.623 -17.393 1.00 98.06 196 ASP A CA 1
ATOM 1534 C C . ASP A 1 196 ? -14.820 5.922 -17.183 1.00 98.06 196 ASP A C 1
ATOM 1536 O O . ASP A 1 196 ? -13.608 5.957 -17.393 1.00 98.06 196 ASP A O 1
ATOM 1540 N N . LYS A 1 197 ? -15.494 6.985 -16.722 1.00 98.12 197 LYS A N 1
ATOM 1541 C CA . LYS A 1 197 ? -14.849 8.240 -16.309 1.00 98.12 197 LYS A CA 1
ATOM 1542 C C . LYS A 1 197 ? -13.976 8.010 -15.070 1.00 98.12 197 LYS A C 1
ATOM 1544 O O . LYS A 1 197 ? -12.838 8.467 -15.053 1.00 98.12 197 LYS A O 1
ATOM 1549 N N . PHE A 1 198 ? -14.481 7.271 -14.082 1.00 98.19 198 PHE A N 1
ATOM 1550 C CA . PHE A 1 198 ? -13.753 6.893 -12.871 1.00 98.19 198 PHE A CA 1
ATOM 1551 C C . PHE A 1 198 ? -12.510 6.064 -13.184 1.00 98.19 198 PHE A C 1
ATOM 1553 O O . PHE A 1 198 ? -11.421 6.428 -12.753 1.00 98.19 198 PHE A O 1
ATOM 1560 N N . LEU A 1 199 ? -12.643 5.013 -13.998 1.00 97.50 199 LEU A N 1
ATOM 1561 C CA . LEU A 1 199 ? -11.508 4.176 -14.387 1.00 97.50 199 LEU A CA 1
ATOM 1562 C C . LEU A 1 199 ? -10.416 4.993 -15.090 1.00 97.50 199 LEU A C 1
ATOM 1564 O O . LEU A 1 199 ? -9.261 4.879 -14.703 1.00 97.50 199 LEU A O 1
ATOM 1568 N N . ARG A 1 200 ? -10.766 5.869 -16.045 1.00 97.12 200 ARG A N 1
ATOM 1569 C CA . ARG A 1 200 ? -9.778 6.747 -16.703 1.00 97.12 200 ARG A CA 1
ATOM 1570 C C . ARG A 1 200 ? -9.113 7.723 -15.732 1.00 97.12 200 ARG A C 1
ATOM 1572 O O . ARG A 1 200 ? -7.901 7.874 -15.768 1.00 97.12 200 ARG A O 1
ATOM 1579 N N . SER A 1 201 ? -9.894 8.368 -14.862 1.00 97.94 201 SER A N 1
ATOM 1580 C CA . SER A 1 201 ? -9.359 9.308 -13.865 1.00 97.94 201 SER A CA 1
ATOM 1581 C C . SER A 1 201 ? -8.416 8.624 -12.879 1.00 97.94 201 SER A C 1
ATOM 1583 O O . SER A 1 201 ? -7.415 9.208 -12.484 1.00 97.94 201 SER A O 1
ATOM 1585 N N . ARG A 1 202 ? -8.738 7.394 -12.475 1.00 97.12 202 ARG A N 1
ATOM 1586 C CA . ARG A 1 202 ? -7.911 6.578 -11.588 1.00 97.12 202 ARG A CA 1
ATOM 1587 C C . ARG A 1 202 ? -6.615 6.146 -12.263 1.00 97.12 202 ARG A C 1
ATOM 1589 O O . ARG A 1 202 ? -5.568 6.231 -11.634 1.00 97.12 202 ARG A O 1
ATOM 1596 N N . ASP A 1 203 ? -6.708 5.639 -13.492 1.00 96.25 203 ASP A N 1
ATOM 1597 C CA . ASP A 1 203 ? -5.547 5.171 -14.254 1.00 96.25 203 ASP A CA 1
ATOM 1598 C C . ASP A 1 203 ? -4.565 6.349 -14.432 1.00 96.25 203 ASP A C 1
ATOM 1600 O O . ASP A 1 203 ? -3.411 6.242 -14.023 1.00 96.25 203 ASP A O 1
ATOM 1604 N N . LYS A 1 204 ? -5.077 7.526 -14.828 1.00 96.56 204 LYS A N 1
ATOM 1605 C CA . LYS A 1 204 ? -4.285 8.757 -14.944 1.00 96.56 204 LYS A CA 1
ATOM 1606 C C . LYS A 1 204 ? -3.660 9.218 -13.622 1.00 96.56 204 LYS A C 1
ATOM 1608 O O . LYS A 1 204 ? -2.492 9.591 -13.580 1.00 96.56 204 LYS A O 1
ATOM 1613 N N . ALA A 1 205 ? -4.421 9.177 -12.529 1.00 97.38 205 ALA A N 1
ATOM 1614 C CA . ALA A 1 205 ? -3.901 9.554 -11.218 1.00 97.38 205 ALA A CA 1
ATOM 1615 C C . ALA A 1 205 ? -2.749 8.637 -10.765 1.00 97.38 205 ALA A C 1
ATOM 1617 O O . ALA A 1 205 ? -1.784 9.127 -10.185 1.00 97.38 205 ALA A O 1
ATOM 1618 N N . LEU A 1 206 ? -2.802 7.333 -11.072 1.00 97.81 206 LEU A N 1
ATOM 1619 C CA . LEU A 1 206 ? -1.697 6.419 -10.772 1.00 97.81 206 LEU A CA 1
ATOM 1620 C C . LEU A 1 206 ? -0.424 6.786 -11.549 1.00 97.81 206 LEU A C 1
ATOM 1622 O O . LEU A 1 206 ? 0.659 6.740 -10.968 1.00 97.81 206 LEU A O 1
ATOM 1626 N N . GLU A 1 207 ? -0.539 7.136 -12.832 1.00 97.19 207 GLU A N 1
ATOM 1627 C CA . GLU A 1 207 ? 0.599 7.587 -13.647 1.00 97.19 207 GLU A CA 1
ATOM 1628 C C . GLU A 1 207 ? 1.259 8.832 -13.032 1.00 97.19 207 GLU A C 1
ATOM 1630 O O . GLU A 1 207 ? 2.478 8.865 -12.837 1.00 97.19 207 GLU A O 1
ATOM 1635 N N . ASP A 1 208 ? 0.453 9.826 -12.647 1.00 96.62 208 ASP A N 1
ATOM 1636 C CA . ASP A 1 208 ? 0.931 11.069 -12.031 1.00 96.62 208 ASP A CA 1
ATOM 1637 C C . ASP A 1 208 ? 1.577 10.815 -10.652 1.00 96.62 208 ASP A C 1
ATOM 1639 O O . ASP A 1 208 ? 2.616 11.400 -10.314 1.00 96.62 208 ASP A O 1
ATOM 1643 N N . GLU A 1 209 ? 1.012 9.904 -9.853 1.00 97.06 209 GLU A N 1
ATOM 1644 C CA . GLU A 1 209 ? 1.601 9.485 -8.578 1.00 97.06 209 GLU A CA 1
ATOM 1645 C C . GLU A 1 209 ? 2.932 8.751 -8.790 1.00 97.06 209 GLU A C 1
ATOM 1647 O O . GLU A 1 209 ? 3.901 9.023 -8.074 1.00 97.06 209 GLU A O 1
ATOM 1652 N N . ALA A 1 210 ? 3.005 7.851 -9.775 1.00 97.31 210 ALA A N 1
ATOM 1653 C CA . ALA A 1 210 ? 4.220 7.113 -10.105 1.00 97.31 210 ALA A CA 1
ATOM 1654 C C . ALA A 1 210 ? 5.338 8.068 -10.548 1.00 97.31 210 ALA A C 1
ATOM 1656 O O . ALA A 1 210 ? 6.454 7.994 -10.026 1.00 97.31 210 ALA A O 1
ATOM 1657 N N . LEU A 1 211 ? 5.019 9.024 -11.427 1.00 96.38 211 LEU A N 1
ATOM 1658 C CA . LEU A 1 211 ? 5.928 10.091 -11.847 1.00 96.38 211 LEU A CA 1
ATOM 1659 C C . LEU A 1 211 ? 6.403 10.939 -10.662 1.00 96.38 211 LEU A C 1
ATOM 1661 O O . LEU A 1 211 ? 7.584 11.271 -10.560 1.00 96.38 211 LEU A O 1
ATOM 1665 N N . THR A 1 212 ? 5.494 11.304 -9.761 1.00 95.88 212 THR A N 1
ATOM 1666 C CA . THR A 1 212 ? 5.846 12.116 -8.591 1.00 95.88 212 THR A CA 1
ATOM 1667 C C . THR A 1 212 ? 6.808 11.369 -7.671 1.00 95.88 212 THR A C 1
ATOM 1669 O O . THR A 1 212 ? 7.819 11.931 -7.249 1.00 95.88 212 THR A O 1
ATOM 1672 N N . LYS A 1 213 ? 6.534 10.092 -7.385 1.00 96.69 213 LYS A N 1
ATOM 1673 C CA . LYS A 1 213 ? 7.348 9.286 -6.463 1.00 96.69 213 LYS A CA 1
ATOM 1674 C C . LYS A 1 213 ? 8.689 8.882 -7.066 1.00 96.69 213 LYS A C 1
ATOM 1676 O O . LYS A 1 213 ? 9.684 8.896 -6.347 1.00 96.69 213 LYS A O 1
ATOM 1681 N N . ILE A 1 214 ? 8.757 8.580 -8.368 1.00 95.94 214 ILE A N 1
ATOM 1682 C CA . ILE A 1 214 ? 10.023 8.163 -8.985 1.00 95.94 214 ILE A CA 1
ATOM 1683 C C . ILE A 1 214 ? 11.076 9.279 -8.970 1.00 95.94 214 ILE A C 1
ATOM 1685 O O . ILE A 1 214 ? 12.269 8.999 -8.891 1.00 95.94 214 ILE A O 1
ATOM 1689 N N . ARG A 1 215 ? 10.658 10.553 -8.966 1.00 95.06 215 ARG A N 1
ATOM 1690 C CA . ARG A 1 215 ? 11.587 11.692 -8.870 1.00 95.06 215 ARG A CA 1
ATOM 1691 C C . ARG A 1 215 ? 12.450 11.662 -7.611 1.00 95.06 215 ARG A C 1
ATOM 1693 O O . ARG A 1 215 ? 13.569 12.151 -7.670 1.00 95.06 215 ARG A O 1
ATOM 1700 N N . ALA A 1 216 ? 11.975 11.071 -6.513 1.00 95.75 216 ALA A N 1
ATOM 1701 C CA .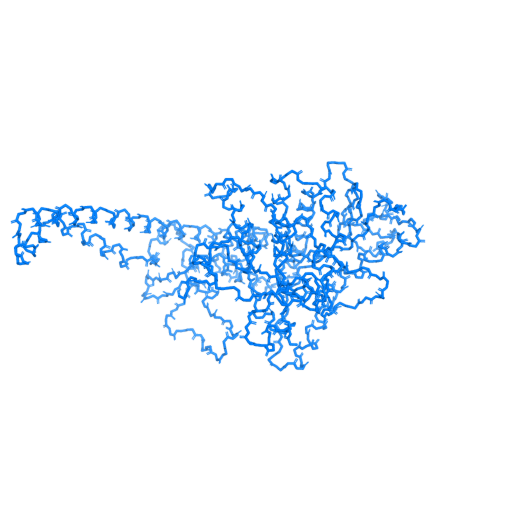 ALA A 1 216 ? 12.747 10.959 -5.274 1.00 95.75 216 ALA A CA 1
ATOM 1702 C C . ALA A 1 216 ? 14.001 10.076 -5.411 1.00 95.75 216 ALA A C 1
ATOM 1704 O O . ALA A 1 216 ? 14.916 10.185 -4.603 1.00 95.75 216 ALA A O 1
ATOM 1705 N N . PHE A 1 217 ? 14.051 9.209 -6.425 1.00 96.75 217 PHE A N 1
ATOM 1706 C CA . PHE A 1 217 ? 15.180 8.311 -6.666 1.00 96.75 217 PHE A CA 1
ATOM 1707 C C . PHE A 1 217 ? 16.179 8.857 -7.690 1.00 96.75 217 PHE A C 1
ATOM 1709 O O . PHE A 1 217 ? 17.224 8.248 -7.914 1.00 96.75 217 PHE A O 1
ATOM 1716 N N . LEU A 1 218 ? 15.839 9.965 -8.349 1.00 96.31 218 LEU A N 1
ATOM 1717 C CA . LEU A 1 218 ? 16.576 10.510 -9.478 1.00 96.31 218 LEU A CA 1
ATOM 1718 C C . LEU A 1 218 ? 17.265 11.820 -9.094 1.00 96.31 218 LEU A C 1
ATOM 1720 O O . LEU A 1 218 ? 16.832 12.556 -8.207 1.00 96.31 218 LEU A O 1
ATOM 1724 N N . SER A 1 219 ? 18.350 12.129 -9.789 1.00 95.88 219 SER A N 1
ATOM 1725 C CA . SER A 1 219 ? 19.058 13.390 -9.672 1.00 95.88 219 SER A CA 1
ATOM 1726 C C . SER A 1 219 ? 18.208 14.548 -10.216 1.00 95.88 219 SER A C 1
ATOM 1728 O O . SER A 1 219 ? 17.373 14.358 -11.107 1.00 95.88 219 SER A O 1
ATOM 1730 N N . PRO A 1 220 ? 18.457 15.793 -9.772 1.00 94.31 220 PRO A N 1
ATOM 1731 C CA . PRO A 1 220 ? 17.798 16.970 -10.340 1.00 94.31 220 PRO A CA 1
ATOM 1732 C C . PRO A 1 220 ? 18.030 17.161 -11.849 1.00 94.31 220 PRO A C 1
ATOM 1734 O O . PRO A 1 220 ? 17.295 17.918 -12.477 1.00 94.31 220 PRO A O 1
ATOM 1737 N N . MET A 1 221 ? 19.057 16.517 -12.419 1.00 94.62 221 MET A N 1
ATOM 1738 C CA . MET A 1 221 ? 19.412 16.590 -13.842 1.00 94.62 221 MET A CA 1
ATOM 1739 C C . MET A 1 221 ? 18.772 15.472 -14.677 1.00 94.62 221 MET A C 1
ATOM 1741 O O . MET A 1 221 ? 18.979 15.429 -15.891 1.00 94.62 221 MET A O 1
ATOM 1745 N N . ALA A 1 222 ? 18.003 14.575 -14.053 1.00 97.19 222 ALA A N 1
ATOM 1746 C CA . ALA A 1 222 ? 17.324 13.503 -14.757 1.00 97.19 222 ALA A CA 1
ATOM 1747 C C . ALA A 1 222 ? 16.375 14.058 -15.825 1.00 97.19 222 ALA A C 1
ATOM 1749 O O . ALA A 1 222 ? 15.584 14.976 -15.586 1.00 97.19 222 ALA A O 1
ATOM 1750 N N . THR A 1 223 ? 16.434 13.467 -17.014 1.00 97.44 223 THR A N 1
ATOM 1751 C CA . THR A 1 223 ? 15.494 13.775 -18.090 1.00 97.44 223 THR A CA 1
ATOM 1752 C C . THR A 1 223 ? 14.314 12.827 -17.983 1.00 97.44 223 THR A C 1
ATOM 1754 O O . THR A 1 223 ? 14.500 11.614 -17.943 1.00 97.44 223 THR A O 1
ATOM 1757 N N . ILE A 1 224 ? 13.103 13.375 -17.913 1.00 97.44 224 ILE A N 1
ATOM 1758 C CA . ILE A 1 224 ? 11.882 12.588 -17.753 1.00 97.44 224 ILE A CA 1
ATOM 1759 C C . ILE A 1 224 ? 10.880 13.014 -18.813 1.00 97.44 224 ILE A C 1
ATOM 1761 O O . ILE A 1 224 ? 10.555 14.197 -18.925 1.00 97.44 224 ILE A O 1
ATOM 1765 N N . TRP A 1 225 ? 10.380 12.032 -19.548 1.00 97.31 225 TRP A N 1
ATOM 1766 C CA . TRP A 1 225 ? 9.265 12.173 -20.467 1.00 97.31 225 TRP A CA 1
ATOM 1767 C C . TRP A 1 225 ? 8.070 11.381 -19.942 1.00 97.31 225 TRP A C 1
ATOM 1769 O O . TRP A 1 225 ? 8.244 10.328 -19.331 1.00 97.31 225 TRP A O 1
ATOM 1779 N N . SER A 1 226 ? 6.867 11.887 -20.186 1.00 96.12 226 SER A N 1
ATOM 1780 C CA . SER A 1 226 ? 5.611 11.249 -19.789 1.00 96.12 226 SER A CA 1
ATOM 1781 C C . SER A 1 226 ? 4.661 11.222 -20.976 1.00 96.12 226 SER A C 1
ATOM 1783 O O . SER A 1 226 ? 4.707 12.153 -21.782 1.00 96.12 226 SER A O 1
ATOM 1785 N N . GLU A 1 227 ? 3.832 10.182 -21.065 1.00 95.69 227 GLU A N 1
ATOM 1786 C CA . GLU A 1 227 ? 2.878 9.968 -22.166 1.00 95.69 227 GLU A CA 1
ATOM 1787 C C . GLU A 1 227 ? 3.569 10.054 -23.542 1.00 95.69 227 GLU A C 1
ATOM 1789 O O . GLU A 1 227 ? 3.253 10.904 -24.383 1.00 95.69 227 GLU A O 1
ATOM 1794 N N . VAL A 1 228 ? 4.587 9.209 -23.746 1.00 97.31 228 VAL A N 1
ATOM 1795 C CA . VAL A 1 228 ? 5.396 9.190 -24.977 1.00 97.31 228 VAL A CA 1
ATOM 1796 C C . VAL A 1 228 ? 5.223 7.912 -25.780 1.00 97.31 228 VAL A C 1
ATOM 1798 O O . VAL A 1 228 ? 4.901 6.857 -25.247 1.00 97.31 228 VAL A O 1
ATOM 1801 N N . TYR A 1 229 ? 5.496 8.011 -27.078 1.00 97.88 229 TYR A N 1
ATOM 1802 C CA . TYR A 1 229 ? 5.333 6.935 -28.052 1.00 97.88 229 TYR A CA 1
ATOM 1803 C C . TYR A 1 229 ? 6.656 6.631 -28.756 1.00 97.88 229 TYR A C 1
ATOM 1805 O O . TYR A 1 229 ? 7.486 7.523 -28.946 1.00 97.88 229 TYR A O 1
ATOM 1813 N N . GLU A 1 230 ? 6.847 5.389 -29.202 1.00 96.69 230 GLU A N 1
ATOM 1814 C CA . GLU A 1 230 ? 8.045 4.993 -29.962 1.00 96.69 230 GLU A CA 1
ATOM 1815 C C . GLU A 1 230 ? 7.990 5.431 -31.442 1.00 96.69 230 GLU A C 1
ATOM 1817 O O . GLU A 1 230 ? 9.000 5.366 -32.148 1.00 96.69 230 GLU A O 1
ATOM 1822 N N . THR A 1 231 ? 6.823 5.861 -31.939 1.00 96.19 231 THR A N 1
ATOM 1823 C CA . THR A 1 231 ? 6.610 6.256 -33.341 1.00 96.19 231 THR A CA 1
ATOM 1824 C C . THR A 1 231 ? 5.775 7.541 -33.470 1.00 96.19 231 THR A C 1
ATOM 1826 O O . THR A 1 231 ? 4.968 7.849 -32.589 1.00 96.19 231 THR A O 1
ATOM 1829 N N . PRO A 1 232 ? 5.909 8.301 -34.578 1.00 95.62 232 PRO A N 1
ATOM 1830 C CA . PRO A 1 232 ? 5.160 9.547 -34.772 1.00 95.62 232 PRO A CA 1
ATOM 1831 C C . PRO A 1 232 ? 3.652 9.335 -34.995 1.00 95.62 232 PRO A C 1
ATOM 1833 O O . PRO A 1 232 ? 2.875 10.273 -34.848 1.00 95.62 232 PRO A O 1
ATOM 1836 N N . ASP A 1 233 ? 3.220 8.121 -35.339 1.00 95.88 233 ASP A N 1
ATOM 1837 C CA . ASP A 1 233 ? 1.812 7.723 -35.455 1.00 95.88 233 ASP A CA 1
ATOM 1838 C C . ASP A 1 233 ? 1.224 7.192 -34.132 1.00 95.88 233 ASP A C 1
ATOM 1840 O O . ASP A 1 233 ? 0.181 6.542 -34.138 1.00 95.88 233 ASP A O 1
ATOM 1844 N N . CYS A 1 234 ? 1.869 7.512 -33.003 1.00 94.12 234 CYS A N 1
ATOM 1845 C CA . CYS A 1 234 ? 1.417 7.196 -31.645 1.00 94.12 234 CYS A CA 1
ATOM 1846 C C . CYS A 1 234 ? 1.286 5.686 -31.377 1.00 94.12 234 CYS A C 1
ATOM 1848 O O . CYS A 1 234 ? 0.364 5.244 -30.689 1.00 94.12 234 CYS A O 1
ATOM 1850 N N . GLN A 1 235 ? 2.202 4.873 -31.916 1.00 95.69 235 GLN A N 1
ATOM 1851 C CA . GLN A 1 235 ? 2.290 3.458 -31.556 1.00 95.69 235 GLN A CA 1
ATOM 1852 C C . GLN A 1 235 ? 3.252 3.247 -30.391 1.00 95.69 235 GLN A C 1
ATOM 1854 O O . GLN A 1 235 ? 4.274 3.924 -30.275 1.00 95.69 235 GLN A O 1
ATOM 1859 N N . TYR A 1 236 ? 2.937 2.230 -29.587 1.00 94.81 236 TYR A N 1
ATOM 1860 C CA . TYR A 1 236 ? 3.730 1.803 -28.435 1.00 94.81 236 TYR A CA 1
ATOM 1861 C C . TYR A 1 236 ? 3.902 2.931 -27.414 1.00 94.81 236 TYR A C 1
ATOM 1863 O O . TYR A 1 236 ? 4.952 3.554 -27.298 1.00 94.81 236 TYR A O 1
ATOM 1871 N N . GLU A 1 237 ? 2.805 3.204 -26.720 1.00 95.69 237 GLU A N 1
ATOM 1872 C CA . GLU A 1 237 ? 2.746 4.167 -25.628 1.00 95.69 237 GLU A CA 1
ATOM 1873 C C . GLU A 1 237 ? 3.510 3.677 -24.394 1.00 95.69 237 GLU A C 1
ATOM 1875 O O . GLU A 1 237 ? 3.480 2.481 -24.067 1.00 95.69 237 GLU A O 1
ATOM 1880 N N . HIS A 1 238 ? 4.139 4.639 -23.722 1.00 96.19 238 HIS A N 1
ATOM 1881 C CA . HIS A 1 238 ? 4.835 4.515 -22.451 1.00 96.19 238 HIS A CA 1
ATOM 1882 C C . HIS A 1 238 ? 4.406 5.635 -21.504 1.00 96.19 238 HIS A C 1
ATOM 1884 O O . HIS A 1 238 ? 4.475 6.819 -21.859 1.00 96.19 238 HIS A O 1
ATOM 1890 N N . ASP A 1 239 ? 4.044 5.264 -20.275 1.00 96.75 239 ASP A N 1
ATOM 1891 C CA . ASP A 1 239 ? 3.542 6.222 -19.287 1.00 96.75 239 ASP A CA 1
ATOM 1892 C C . ASP A 1 239 ? 4.647 7.183 -18.840 1.00 96.75 239 ASP A C 1
ATOM 1894 O O . ASP A 1 239 ? 4.467 8.402 -18.875 1.00 96.75 239 ASP A O 1
ATOM 1898 N N . VAL A 1 240 ? 5.815 6.657 -18.445 1.00 97.44 240 VAL A N 1
ATOM 1899 C CA . VAL A 1 240 ? 6.981 7.472 -18.077 1.00 97.44 240 VAL A CA 1
ATOM 1900 C C . VAL A 1 240 ? 8.283 6.816 -18.538 1.00 97.44 240 VAL A C 1
ATOM 1902 O O . VAL A 1 240 ? 8.557 5.649 -18.269 1.00 97.44 240 VAL A O 1
ATOM 1905 N N . VAL A 1 241 ? 9.145 7.612 -19.166 1.00 98.00 241 VAL A N 1
ATOM 1906 C CA . VAL A 1 241 ? 10.526 7.246 -19.497 1.00 98.00 241 VAL A CA 1
ATOM 1907 C C . VAL A 1 241 ? 11.460 8.216 -18.789 1.00 98.00 241 VAL A C 1
ATOM 1909 O O . VAL A 1 241 ? 11.410 9.420 -19.039 1.00 98.00 241 VAL A O 1
ATOM 1912 N N . ALA A 1 242 ? 12.328 7.703 -17.919 1.00 97.50 242 ALA A N 1
ATOM 1913 C CA . ALA A 1 242 ? 13.294 8.513 -17.185 1.00 97.50 242 ALA A CA 1
ATOM 1914 C C . ALA A 1 242 ? 14.732 8.068 -17.459 1.00 97.50 242 ALA A C 1
ATOM 1916 O O . ALA A 1 242 ? 15.043 6.876 -17.512 1.00 97.50 242 ALA A O 1
ATOM 1917 N N . VAL A 1 243 ? 15.616 9.048 -17.614 1.00 97.56 243 VAL A N 1
ATOM 1918 C CA . VAL A 1 243 ? 17.043 8.854 -17.874 1.00 97.56 243 VAL A CA 1
ATOM 1919 C C . VAL A 1 243 ? 17.833 9.670 -16.884 1.00 97.56 243 VAL A C 1
ATOM 1921 O O . VAL A 1 243 ? 17.634 10.878 -16.756 1.00 97.56 243 VAL A O 1
ATOM 1924 N N . ASP A 1 244 ? 18.762 9.005 -16.220 1.00 95.94 244 ASP A N 1
ATOM 1925 C CA . ASP A 1 244 ? 19.634 9.628 -15.239 1.00 95.94 244 ASP A CA 1
ATOM 1926 C C . ASP A 1 244 ? 21.001 8.935 -15.224 1.00 95.94 244 ASP A C 1
ATOM 1928 O O . ASP A 1 244 ? 21.272 8.038 -16.036 1.00 95.94 244 ASP A O 1
ATOM 1932 N N . ASP A 1 245 ? 21.905 9.370 -14.349 1.00 89.62 245 ASP A N 1
ATOM 1933 C CA . ASP A 1 245 ? 23.207 8.734 -14.208 1.00 89.62 245 ASP A CA 1
ATOM 1934 C C . ASP A 1 245 ? 23.063 7.238 -13.876 1.00 89.62 245 ASP A C 1
ATOM 1936 O O . ASP A 1 245 ? 22.370 6.833 -12.945 1.00 89.62 245 ASP A O 1
ATOM 1940 N N . GLY A 1 246 ? 23.680 6.399 -14.707 1.00 93.81 246 GLY A N 1
ATOM 1941 C CA . GLY A 1 246 ? 23.596 4.945 -14.593 1.00 93.81 246 GLY A CA 1
ATOM 1942 C C . GLY A 1 246 ? 22.241 4.269 -14.866 1.00 93.81 246 GLY A C 1
ATOM 1943 O O . GLY A 1 246 ? 22.196 3.045 -14.743 1.00 93.81 246 GLY A O 1
ATOM 1944 N N . LEU A 1 247 ? 21.166 4.974 -15.254 1.00 96.81 247 LEU A N 1
ATOM 1945 C CA . LEU A 1 247 ? 19.818 4.382 -15.364 1.00 96.81 247 LEU A CA 1
ATOM 1946 C C . LEU A 1 247 ? 19.028 4.804 -16.617 1.00 96.81 247 LEU A C 1
ATOM 1948 O O . LEU A 1 247 ? 18.977 5.983 -16.971 1.00 96.81 247 LEU A O 1
ATOM 1952 N N . TYR A 1 248 ? 18.335 3.827 -17.215 1.00 97.56 248 TYR A N 1
ATOM 1953 C CA . TYR A 1 248 ? 17.136 4.022 -18.041 1.00 97.56 248 TYR A CA 1
ATOM 1954 C C . TYR A 1 248 ? 15.954 3.343 -17.335 1.00 97.56 248 TYR A C 1
ATOM 1956 O O . TYR A 1 248 ? 15.952 2.120 -17.188 1.00 97.56 248 TYR A O 1
ATOM 1964 N N . LEU A 1 249 ? 14.948 4.109 -16.910 1.00 97.81 249 LEU A N 1
ATOM 1965 C CA . LEU A 1 249 ? 13.735 3.585 -16.276 1.00 97.81 249 LEU A CA 1
ATOM 1966 C C . LEU A 1 249 ? 12.550 3.701 -17.236 1.00 97.81 249 LEU A C 1
ATOM 1968 O O . LEU A 1 249 ? 12.217 4.800 -17.682 1.00 97.81 249 LEU A O 1
ATOM 1972 N N . LEU A 1 250 ? 11.928 2.562 -17.542 1.00 97.88 250 LEU A N 1
ATOM 1973 C CA . LEU A 1 250 ? 10.779 2.446 -18.441 1.00 97.88 250 LEU A CA 1
ATOM 1974 C C . LEU A 1 250 ? 9.572 2.062 -17.589 1.00 97.88 250 LEU A C 1
ATOM 1976 O O . LEU A 1 250 ? 9.421 0.893 -17.235 1.00 97.88 250 LEU A O 1
ATOM 1980 N N . ILE A 1 251 ? 8.790 3.051 -17.172 1.00 98.06 251 ILE A N 1
ATOM 1981 C CA . ILE A 1 251 ? 7.803 2.916 -16.103 1.00 98.06 251 ILE A CA 1
ATOM 1982 C C . ILE A 1 251 ? 6.405 2.828 -16.707 1.00 98.06 251 ILE A C 1
ATOM 1984 O O . ILE A 1 251 ? 5.989 3.699 -17.466 1.00 98.06 251 ILE A O 1
ATOM 1988 N N . GLU A 1 252 ? 5.686 1.786 -16.308 1.00 98.25 252 GLU A N 1
ATOM 1989 C CA . GLU A 1 252 ? 4.338 1.454 -16.763 1.00 98.25 252 GLU A CA 1
ATOM 1990 C C . GLU A 1 252 ? 3.415 1.296 -15.546 1.00 98.25 252 GLU A C 1
ATOM 1992 O O . GLU A 1 252 ? 3.606 0.417 -14.695 1.00 98.25 252 GLU A O 1
ATOM 1997 N N . ALA A 1 253 ? 2.398 2.139 -15.454 1.00 97.69 253 ALA A N 1
ATOM 1998 C CA . ALA A 1 253 ? 1.417 2.169 -14.387 1.00 97.69 253 ALA A CA 1
ATOM 1999 C C . ALA A 1 253 ? 0.252 1.210 -14.692 1.00 97.69 253 ALA A C 1
ATOM 2001 O O . ALA A 1 253 ? -0.347 1.228 -15.766 1.00 97.69 253 ALA A O 1
ATOM 2002 N N . LYS A 1 254 ? -0.113 0.347 -13.734 1.00 97.00 254 LYS A N 1
ATOM 2003 C CA . LYS A 1 254 ? -1.241 -0.594 -13.861 1.00 97.00 254 LYS A CA 1
ATOM 2004 C C . LYS A 1 254 ? -2.182 -0.492 -12.662 1.00 97.00 254 LYS A C 1
ATOM 2006 O O . LYS A 1 254 ? -1.886 -0.930 -11.551 1.00 97.00 254 LYS A O 1
ATOM 2011 N N . ALA A 1 255 ? -3.363 0.072 -12.905 1.00 95.56 255 ALA A N 1
ATOM 2012 C CA . ALA A 1 255 ? -4.367 0.335 -11.873 1.00 95.56 255 ALA A CA 1
ATOM 2013 C C . ALA A 1 255 ? -5.466 -0.736 -11.754 1.00 95.56 255 ALA A C 1
ATOM 2015 O O . ALA A 1 255 ? -6.378 -0.608 -10.933 1.00 95.56 255 ALA A O 1
ATOM 2016 N N . ALA A 1 256 ? -5.447 -1.780 -12.588 1.00 92.75 256 ALA A N 1
ATOM 2017 C CA . ALA A 1 256 ? -6.374 -2.895 -12.422 1.00 92.75 256 ALA A CA 1
ATOM 2018 C C . ALA A 1 256 ? -6.059 -3.647 -11.113 1.00 92.75 256 ALA A C 1
ATOM 2020 O O . ALA A 1 256 ? -4.899 -3.994 -10.900 1.00 92.75 256 ALA A O 1
ATOM 2021 N N . PRO A 1 257 ? -7.056 -3.895 -10.243 1.00 91.12 257 PRO A N 1
ATOM 2022 C CA . PRO A 1 257 ? -6.831 -4.622 -8.999 1.00 91.12 257 PRO A CA 1
ATOM 2023 C C . PRO A 1 257 ? -6.549 -6.111 -9.266 1.00 91.12 257 PRO A C 1
ATOM 2025 O O . PRO A 1 257 ? -6.951 -6.634 -10.316 1.00 91.12 257 PRO A O 1
ATOM 2028 N N . PRO A 1 258 ? -5.927 -6.827 -8.311 1.00 89.31 258 PRO A N 1
ATOM 2029 C CA . PRO A 1 258 ? -5.836 -8.280 -8.369 1.00 89.31 258 PRO A CA 1
ATOM 2030 C C . PRO A 1 258 ? -7.236 -8.906 -8.423 1.00 89.31 258 PRO A C 1
ATOM 2032 O O . PRO A 1 258 ? -8.194 -8.408 -7.830 1.00 89.31 258 PRO A O 1
ATOM 2035 N N . ILE A 1 259 ? -7.361 -10.012 -9.156 1.00 88.56 259 ILE A N 1
ATOM 2036 C CA . ILE A 1 259 ? -8.644 -10.686 -9.362 1.00 88.56 259 ILE A CA 1
ATOM 2037 C C . ILE A 1 259 ? -8.787 -11.844 -8.380 1.00 88.56 259 ILE A C 1
ATOM 2039 O O . ILE A 1 259 ? -7.904 -12.695 -8.298 1.00 88.56 259 ILE A O 1
ATOM 2043 N N . GLU A 1 260 ? -9.945 -11.925 -7.722 1.00 87.25 260 GLU A N 1
ATOM 2044 C CA . GLU A 1 260 ? -10.275 -13.046 -6.844 1.00 87.25 260 GLU A CA 1
ATOM 2045 C C . GLU A 1 260 ? -10.200 -14.388 -7.591 1.00 87.25 260 GLU A C 1
ATOM 2047 O O . GLU A 1 260 ? -10.857 -14.555 -8.634 1.00 87.25 260 GLU A O 1
ATOM 2052 N N . PRO A 1 261 ? -9.407 -15.353 -7.090 1.00 86.94 261 PRO A N 1
ATOM 2053 C CA . PRO A 1 261 ? -9.319 -16.673 -7.675 1.00 86.94 261 PRO A CA 1
ATOM 2054 C C . PRO A 1 261 ? -10.582 -17.484 -7.386 1.00 86.94 261 PRO A C 1
ATOM 2056 O O . PRO A 1 261 ? -11.239 -17.336 -6.358 1.00 86.94 261 PRO A O 1
ATOM 2059 N N . PHE A 1 262 ? -10.900 -18.418 -8.280 1.00 85.69 262 PHE A N 1
ATOM 2060 C CA . PHE A 1 262 ? -11.921 -19.418 -7.982 1.00 85.69 262 PHE A CA 1
ATOM 2061 C C . PHE A 1 262 ? -11.477 -20.315 -6.821 1.00 85.69 262 PHE A C 1
ATOM 2063 O O . PHE A 1 262 ? -10.294 -20.566 -6.643 1.00 85.69 262 PHE A O 1
ATOM 2070 N N . ARG A 1 263 ? -12.425 -20.862 -6.054 1.00 81.50 263 ARG A N 1
ATOM 2071 C CA . ARG A 1 263 ? -12.106 -21.813 -4.968 1.00 81.50 263 ARG A CA 1
ATOM 2072 C C . ARG A 1 263 ? -11.536 -23.143 -5.479 1.00 81.50 263 ARG A C 1
ATOM 2074 O O . ARG A 1 263 ? -10.843 -23.829 -4.741 1.00 81.50 263 ARG A O 1
ATOM 2081 N N . ASP A 1 264 ? -11.850 -23.500 -6.723 1.00 84.38 264 ASP A N 1
ATOM 2082 C CA . ASP A 1 264 ? -11.272 -24.636 -7.445 1.00 84.38 264 ASP A CA 1
ATOM 2083 C C . ASP A 1 264 ? -9.826 -24.288 -7.852 1.00 84.38 264 ASP A C 1
ATOM 2085 O O . ASP A 1 264 ? -9.660 -23.392 -8.686 1.00 84.38 264 ASP A O 1
ATOM 2089 N N . PRO A 1 265 ? -8.791 -24.949 -7.293 1.00 79.50 265 PRO A N 1
ATOM 2090 C CA . PRO A 1 265 ? -7.393 -24.568 -7.504 1.00 79.50 265 PRO A CA 1
ATOM 2091 C C . PRO A 1 265 ? -6.931 -24.612 -8.967 1.00 79.50 265 PRO A C 1
ATOM 2093 O O . PRO A 1 265 ? -6.124 -23.771 -9.373 1.00 79.50 265 PRO A O 1
ATOM 2096 N N . ASP A 1 266 ? -7.448 -25.544 -9.771 1.00 81.50 266 ASP A N 1
ATOM 2097 C CA . ASP A 1 266 ? -7.035 -25.686 -11.171 1.00 81.50 266 ASP A CA 1
ATOM 2098 C C . ASP A 1 266 ? -7.593 -24.529 -12.005 1.00 81.50 266 ASP A C 1
ATOM 2100 O O . ASP A 1 266 ? -6.877 -23.883 -12.777 1.00 81.50 266 ASP A O 1
ATOM 2104 N N . LYS A 1 267 ? -8.865 -24.183 -11.778 1.00 89.00 267 LYS A N 1
ATOM 2105 C CA . LYS A 1 267 ? -9.484 -23.006 -12.406 1.00 89.00 267 LYS A CA 1
ATOM 2106 C C . LYS A 1 267 ? -8.915 -21.699 -11.858 1.00 89.00 267 LYS A C 1
ATOM 2108 O O . LYS A 1 267 ? -8.837 -20.713 -12.592 1.00 89.00 267 LYS A O 1
ATOM 2113 N N . ALA A 1 268 ? -8.528 -21.679 -10.585 1.00 86.75 268 ALA A N 1
ATOM 2114 C CA . ALA A 1 268 ? -7.918 -20.528 -9.940 1.00 86.75 268 ALA A CA 1
ATOM 2115 C C . ALA A 1 268 ? -6.622 -20.120 -10.634 1.00 86.75 268 ALA A C 1
ATOM 2117 O O . ALA A 1 268 ? -6.448 -18.949 -10.964 1.00 86.75 268 ALA A O 1
ATOM 2118 N N . PHE A 1 269 ? -5.737 -21.089 -10.886 1.00 87.38 269 PHE A N 1
ATOM 2119 C CA . PHE A 1 269 ? -4.466 -20.831 -11.553 1.00 87.38 269 PHE A CA 1
ATOM 2120 C C . PHE A 1 269 ? -4.671 -20.244 -12.951 1.00 87.38 269 PHE A C 1
ATOM 2122 O O . PHE A 1 269 ? -4.065 -19.224 -13.273 1.00 87.38 269 PHE A O 1
ATOM 2129 N N . VAL A 1 270 ? -5.565 -20.839 -13.751 1.00 90.31 270 VAL A N 1
ATOM 2130 C CA . VAL A 1 270 ? -5.892 -20.342 -15.097 1.00 90.31 270 VAL A CA 1
ATOM 2131 C C . VAL A 1 270 ? -6.402 -18.903 -15.033 1.00 90.31 270 VAL A C 1
ATOM 2133 O O . VAL A 1 270 ? -5.874 -18.040 -15.727 1.00 90.31 270 VAL A O 1
ATOM 2136 N N . ARG A 1 271 ? -7.354 -18.613 -14.137 1.00 91.81 271 ARG A N 1
ATOM 2137 C CA . ARG A 1 271 ? -7.902 -17.261 -13.959 1.00 91.81 271 ARG A CA 1
ATOM 2138 C C . ARG A 1 271 ? -6.831 -16.237 -13.582 1.00 91.81 271 ARG A C 1
ATOM 2140 O O . ARG A 1 271 ? -6.812 -15.156 -14.162 1.00 91.81 271 ARG A O 1
ATOM 2147 N N . LEU A 1 272 ? -5.960 -16.561 -12.624 1.00 90.56 272 LEU A N 1
ATOM 2148 C CA . LEU A 1 272 ? -4.887 -15.663 -12.183 1.00 90.56 272 LEU A CA 1
ATOM 2149 C C . LEU A 1 272 ? -3.864 -15.418 -13.296 1.00 90.56 272 LEU A C 1
ATOM 2151 O O . LEU A 1 272 ? -3.482 -14.276 -13.534 1.00 90.56 272 LEU A O 1
ATOM 2155 N N . ARG A 1 273 ? -3.456 -16.472 -14.010 1.00 91.81 273 ARG A N 1
ATOM 2156 C CA . ARG A 1 273 ? -2.539 -16.376 -15.152 1.00 91.81 273 ARG A CA 1
ATOM 2157 C C . ARG A 1 273 ? -3.121 -15.505 -16.265 1.00 91.81 273 ARG A C 1
ATOM 2159 O O . ARG A 1 273 ? -2.429 -14.632 -16.777 1.00 91.81 273 ARG A O 1
ATOM 2166 N N . ASP A 1 274 ? -4.380 -15.723 -16.630 1.00 94.12 274 ASP A N 1
ATOM 2167 C CA . ASP A 1 274 ? -5.024 -14.975 -17.710 1.00 94.12 274 ASP A CA 1
ATOM 2168 C C . ASP A 1 274 ? -5.226 -13.500 -17.310 1.00 94.12 274 ASP A C 1
ATOM 2170 O O . ASP A 1 274 ? -5.005 -12.607 -18.124 1.00 94.12 274 ASP A O 1
ATOM 2174 N N . ALA A 1 275 ? -5.542 -13.223 -16.038 1.00 92.94 275 ALA A N 1
ATOM 2175 C CA . ALA A 1 275 ? -5.595 -11.863 -15.496 1.00 92.94 275 ALA A CA 1
ATOM 2176 C C . ALA A 1 275 ? -4.227 -11.162 -15.523 1.00 92.94 275 ALA A C 1
ATOM 2178 O O . ALA A 1 275 ? -4.135 -9.995 -15.895 1.00 92.94 275 ALA A O 1
ATOM 2179 N N . PHE A 1 276 ? -3.163 -11.885 -15.167 1.00 94.19 276 PHE A N 1
ATOM 2180 C CA . PHE A 1 276 ? -1.789 -11.388 -15.199 1.00 94.19 276 PHE A CA 1
ATOM 2181 C C . PHE A 1 276 ? -1.342 -11.015 -16.626 1.00 94.19 276 PHE A C 1
ATOM 2183 O O . PHE A 1 276 ? -0.581 -10.061 -16.794 1.00 94.19 276 PHE A O 1
ATOM 2190 N N . ARG A 1 277 ? -1.859 -11.729 -17.641 1.00 95.31 277 ARG A N 1
ATOM 2191 C CA . ARG A 1 277 ? -1.601 -11.527 -19.082 1.00 95.31 277 ARG A CA 1
ATOM 2192 C C . ARG A 1 277 ? -2.516 -10.534 -19.786 1.00 95.31 277 ARG A C 1
ATOM 2194 O O . ARG A 1 277 ? -2.244 -10.181 -20.928 1.00 95.31 277 ARG A O 1
ATOM 2201 N N . ALA A 1 278 ? -3.605 -10.121 -19.149 1.00 94.88 278 ALA A N 1
ATOM 2202 C CA . ALA A 1 278 ? -4.540 -9.181 -19.749 1.00 94.88 278 ALA A CA 1
ATOM 2203 C C . ALA A 1 278 ? -3.850 -7.845 -20.080 1.00 94.88 278 ALA A C 1
ATOM 2205 O O . ALA A 1 278 ? -2.828 -7.503 -19.488 1.00 94.88 278 ALA A O 1
ATOM 2206 N N . ASP A 1 279 ? -4.458 -7.036 -20.952 1.00 91.69 279 ASP A N 1
ATOM 2207 C CA . ASP A 1 279 ? -3.899 -5.735 -21.363 1.00 91.69 279 ASP A CA 1
ATOM 2208 C C . ASP A 1 279 ? -3.626 -4.782 -20.186 1.00 91.69 279 ASP A C 1
ATOM 2210 O O . ASP A 1 279 ? -2.748 -3.925 -20.246 1.00 91.69 279 ASP A O 1
ATOM 2214 N N . LYS A 1 280 ? -4.363 -4.947 -19.082 1.00 91.69 280 LYS A N 1
ATOM 2215 C CA . LYS A 1 280 ? -4.189 -4.170 -17.845 1.00 91.69 280 LYS A CA 1
ATOM 2216 C C . LYS A 1 280 ? -3.295 -4.855 -16.801 1.00 91.69 280 LYS A C 1
ATOM 2218 O O . LYS A 1 280 ? -3.202 -4.365 -15.679 1.00 91.69 280 LYS A O 1
ATOM 2223 N N . GLY A 1 281 ? -2.707 -6.000 -17.137 1.00 94.81 281 GLY A N 1
ATOM 2224 C CA . GLY A 1 281 ? -1.908 -6.837 -16.249 1.00 94.81 281 GLY A CA 1
ATOM 2225 C 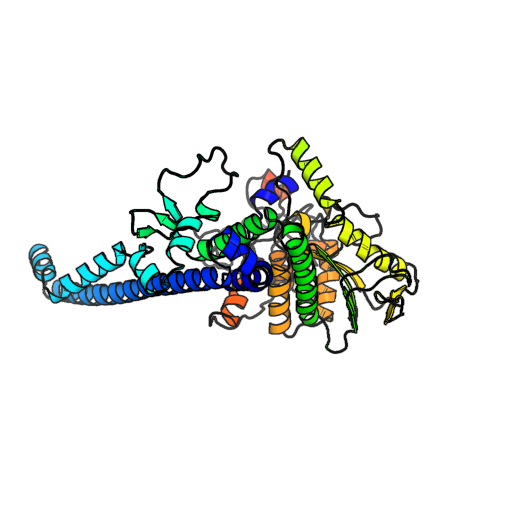C . GLY A 1 281 ? -0.412 -6.514 -16.273 1.00 94.81 281 GLY A C 1
ATOM 2226 O O . GLY A 1 281 ? 0.085 -5.760 -17.112 1.00 94.81 281 GLY A O 1
ATOM 2227 N N . ILE A 1 282 ? 0.315 -7.132 -15.340 1.00 96.88 282 ILE A N 1
ATOM 2228 C CA . ILE A 1 282 ? 1.764 -6.955 -15.155 1.00 96.88 282 ILE A CA 1
ATOM 2229 C C . ILE A 1 282 ? 2.556 -7.478 -16.363 1.00 96.88 282 ILE A C 1
ATOM 2231 O O . ILE A 1 282 ? 3.540 -6.855 -16.757 1.00 96.88 282 ILE A O 1
ATOM 2235 N N . GLN A 1 283 ? 2.120 -8.575 -16.998 1.00 97.69 283 GLN A N 1
ATOM 2236 C CA . GLN A 1 283 ? 2.770 -9.085 -18.212 1.00 97.69 283 GLN A CA 1
ATOM 2237 C C . GLN A 1 283 ? 2.802 -8.016 -19.308 1.00 97.69 283 GLN A C 1
ATOM 2239 O O . GLN A 1 283 ? 3.817 -7.851 -19.981 1.00 97.69 283 GLN A O 1
ATOM 2244 N N . LYS A 1 284 ? 1.709 -7.258 -19.468 1.00 96.81 284 LYS A N 1
ATOM 2245 C CA . LYS A 1 284 ? 1.631 -6.243 -20.515 1.00 96.81 284 LYS A CA 1
ATOM 2246 C C . LYS A 1 284 ? 2.569 -5.070 -20.251 1.00 96.81 284 LYS A C 1
ATOM 2248 O O . LYS A 1 284 ? 3.257 -4.631 -21.167 1.00 96.81 284 LYS A O 1
ATOM 2253 N N . ALA A 1 285 ? 2.645 -4.628 -18.995 1.00 97.00 285 ALA A N 1
ATOM 2254 C CA . ALA A 1 285 ? 3.606 -3.619 -18.551 1.00 97.00 285 ALA A CA 1
ATOM 2255 C C . ALA A 1 285 ? 5.050 -4.037 -18.873 1.00 97.00 285 ALA A C 1
ATOM 2257 O O . ALA A 1 285 ? 5.831 -3.268 -19.429 1.00 97.00 285 ALA A O 1
ATOM 2258 N N . TYR A 1 286 ? 5.389 -5.294 -18.573 1.00 97.50 286 TYR A N 1
ATOM 2259 C CA . TYR A 1 286 ? 6.690 -5.860 -18.907 1.00 97.50 286 TYR A CA 1
ATOM 2260 C C . TYR A 1 286 ? 6.964 -5.817 -20.414 1.00 97.50 286 TYR A C 1
ATOM 2262 O O . TYR A 1 286 ? 8.005 -5.311 -20.822 1.00 97.50 286 TYR A O 1
ATOM 2270 N N . GLU A 1 287 ? 6.041 -6.304 -21.245 1.00 97.06 287 GLU A N 1
ATOM 2271 C CA . GLU A 1 287 ? 6.199 -6.309 -22.706 1.00 97.06 287 GLU A CA 1
ATOM 2272 C C . GLU A 1 287 ? 6.408 -4.907 -23.287 1.00 97.06 287 GLU A C 1
ATOM 2274 O O . GLU A 1 287 ? 7.202 -4.748 -24.217 1.00 97.06 287 GLU A O 1
ATOM 2279 N N . GLN A 1 288 ? 5.702 -3.903 -22.754 1.00 95.50 288 GLN A N 1
ATOM 2280 C CA . GLN A 1 288 ? 5.867 -2.505 -23.146 1.00 95.50 288 GLN A CA 1
ATOM 2281 C C . GLN A 1 288 ? 7.291 -2.039 -22.835 1.00 95.50 288 GLN A C 1
ATOM 2283 O O . GLN A 1 288 ? 8.073 -1.828 -23.764 1.00 95.50 288 GLN A O 1
ATOM 2288 N N . GLY A 1 289 ? 7.673 -1.965 -21.557 1.00 95.06 289 GLY A N 1
ATOM 2289 C CA . GLY A 1 289 ? 8.989 -1.451 -21.165 1.00 95.06 289 GLY A CA 1
ATOM 2290 C C . GLY A 1 289 ? 10.152 -2.258 -21.755 1.00 95.06 289 GLY A C 1
ATOM 2291 O O . GLY A 1 289 ? 11.156 -1.696 -22.197 1.00 95.06 289 GLY A O 1
ATOM 2292 N N . ASN A 1 290 ? 10.007 -3.582 -21.844 1.00 96.62 290 ASN A N 1
ATOM 2293 C CA . ASN A 1 290 ? 11.052 -4.462 -22.356 1.00 96.62 290 ASN A CA 1
ATOM 2294 C C . ASN A 1 290 ? 11.303 -4.294 -23.866 1.00 96.62 290 ASN A C 1
ATOM 2296 O O . ASN A 1 290 ? 12.395 -4.619 -24.334 1.00 96.62 290 ASN A O 1
ATOM 2300 N N . ARG A 1 291 ? 10.359 -3.729 -24.636 1.00 95.94 291 ARG A N 1
ATOM 2301 C CA . ARG A 1 291 ? 10.595 -3.401 -26.053 1.00 95.94 291 ARG A CA 1
ATOM 2302 C C . ARG A 1 291 ? 11.748 -2.411 -26.208 1.00 95.94 291 ARG A C 1
ATOM 2304 O O . ARG A 1 291 ? 12.659 -2.662 -26.998 1.00 95.94 291 ARG A O 1
ATOM 2311 N N . ILE A 1 292 ? 11.745 -1.340 -25.414 1.00 96.75 292 ILE A N 1
ATOM 2312 C CA . ILE A 1 292 ? 12.833 -0.357 -25.394 1.00 96.75 292 ILE A CA 1
ATOM 2313 C C . ILE A 1 292 ? 14.115 -0.985 -24.841 1.00 96.75 292 ILE A C 1
ATOM 2315 O O . ILE A 1 292 ? 15.180 -0.801 -25.428 1.00 96.75 292 ILE A O 1
ATOM 2319 N N . VAL A 1 293 ? 14.027 -1.775 -23.763 1.00 96.19 293 VAL A N 1
ATOM 2320 C CA . VAL A 1 293 ? 15.197 -2.466 -23.182 1.00 96.19 293 VAL A CA 1
ATOM 2321 C C . VAL A 1 293 ? 15.909 -3.321 -24.235 1.00 96.19 293 VAL A C 1
ATOM 2323 O O . VAL A 1 293 ? 17.133 -3.246 -24.358 1.00 96.19 293 VAL A O 1
ATOM 2326 N N . ARG A 1 294 ? 15.162 -4.103 -25.025 1.00 96.06 294 ARG A N 1
ATOM 2327 C CA . ARG A 1 294 ? 15.717 -4.938 -26.101 1.00 96.06 294 ARG A CA 1
ATOM 2328 C C . ARG A 1 294 ? 16.383 -4.105 -27.196 1.00 96.06 294 ARG A C 1
ATOM 2330 O O . ARG A 1 294 ? 17.499 -4.436 -27.584 1.00 96.06 294 ARG A O 1
ATOM 2337 N N . LYS A 1 295 ? 15.748 -3.016 -27.644 1.00 96.75 295 LYS A N 1
ATOM 2338 C CA . LYS A 1 295 ? 16.321 -2.086 -28.638 1.00 96.75 295 LYS A CA 1
ATOM 2339 C C . LYS A 1 295 ? 17.642 -1.479 -28.154 1.00 96.75 295 LYS A C 1
ATOM 2341 O O . LYS A 1 295 ? 18.650 -1.554 -28.849 1.00 96.75 295 LYS A O 1
ATOM 2346 N N . LEU A 1 296 ? 17.680 -0.976 -26.918 1.00 96.38 296 LEU A N 1
ATOM 2347 C CA . LEU A 1 296 ? 18.905 -0.421 -26.332 1.00 96.38 296 LEU A CA 1
ATOM 2348 C C . LEU A 1 296 ? 20.011 -1.479 -26.201 1.00 96.38 296 LEU A C 1
ATOM 2350 O O . LEU A 1 296 ? 21.162 -1.200 -26.532 1.00 96.38 296 LEU A O 1
ATOM 2354 N N . LYS A 1 297 ? 19.676 -2.708 -25.778 1.00 93.62 297 LYS A N 1
ATOM 2355 C CA . LYS A 1 297 ? 20.632 -3.832 -25.727 1.00 93.62 297 LYS A CA 1
ATOM 2356 C C . LYS A 1 297 ? 21.145 -4.239 -27.115 1.00 93.62 297 LYS A C 1
ATOM 2358 O O . LYS A 1 297 ? 22.292 -4.661 -27.223 1.00 93.62 297 LYS A O 1
ATOM 2363 N N . ALA A 1 298 ? 20.322 -4.105 -28.155 1.00 95.19 298 ALA A N 1
ATOM 2364 C CA . ALA A 1 298 ? 20.702 -4.376 -29.542 1.00 95.19 298 ALA A CA 1
ATOM 2365 C C . ALA A 1 298 ? 21.580 -3.273 -30.164 1.00 95.19 298 ALA A C 1
ATOM 2367 O O . ALA A 1 298 ? 22.149 -3.483 -31.234 1.00 95.19 298 ALA A O 1
ATOM 2368 N N . GLY A 1 299 ? 21.736 -2.128 -29.491 1.00 96.00 299 GLY A N 1
ATOM 2369 C CA . GLY A 1 299 ? 22.488 -0.988 -30.013 1.00 96.00 299 GLY A CA 1
ATOM 2370 C C . GLY A 1 299 ? 21.643 -0.010 -30.835 1.00 96.00 299 GLY A C 1
ATOM 2371 O O . GLY A 1 299 ? 22.207 0.843 -31.522 1.00 96.00 299 GLY A O 1
ATOM 2372 N N . ASP A 1 300 ? 20.315 -0.089 -30.746 1.00 97.31 300 ASP A N 1
ATOM 2373 C CA . ASP A 1 300 ? 19.405 0.800 -31.464 1.00 97.31 300 ASP A CA 1
ATOM 2374 C C . ASP A 1 300 ? 19.160 2.109 -30.703 1.00 97.31 300 ASP A C 1
ATOM 2376 O O . ASP A 1 300 ? 19.003 2.131 -29.480 1.00 97.31 300 ASP A O 1
ATOM 2380 N N . VAL A 1 301 ? 19.048 3.211 -31.446 1.00 97.44 301 VAL A N 1
ATOM 2381 C CA . VAL A 1 301 ? 18.555 4.490 -30.919 1.00 97.44 301 VAL A CA 1
ATOM 2382 C C . VAL A 1 301 ? 17.029 4.493 -30.976 1.00 97.44 301 VAL A C 1
ATOM 2384 O O . VAL A 1 301 ? 16.445 4.237 -32.029 1.00 97.44 301 VAL A O 1
ATOM 2387 N N . VAL A 1 302 ? 16.382 4.823 -29.860 1.00 97.69 302 VAL A N 1
ATOM 2388 C CA . VAL A 1 302 ? 14.919 4.854 -29.741 1.00 97.69 302 VAL A CA 1
ATOM 2389 C C . VAL A 1 302 ? 14.435 6.306 -29.690 1.00 97.69 302 VAL A C 1
ATOM 2391 O O . VAL A 1 302 ? 14.662 6.976 -28.681 1.00 97.69 302 VAL A O 1
ATOM 2394 N N . PRO A 1 303 ? 13.797 6.832 -30.750 1.00 97.88 303 PRO A N 1
ATOM 2395 C CA . PRO A 1 303 ? 13.135 8.130 -30.689 1.00 97.88 303 PRO A CA 1
ATOM 2396 C C . PRO A 1 303 ? 11.857 8.062 -29.842 1.00 97.88 303 PRO A C 1
ATOM 2398 O O . PRO A 1 303 ? 11.178 7.038 -29.809 1.00 97.88 303 PRO A O 1
ATOM 2401 N N . LEU A 1 304 ? 11.541 9.167 -29.170 1.00 98.25 304 LEU A N 1
ATOM 2402 C CA . LEU A 1 304 ? 10.338 9.349 -28.363 1.00 98.25 304 LEU A CA 1
ATOM 2403 C C . LEU A 1 304 ? 9.513 10.495 -28.946 1.00 98.25 304 LEU A C 1
ATOM 2405 O O . LEU A 1 304 ? 10.048 11.578 -29.204 1.00 98.25 304 LEU A O 1
ATOM 2409 N N . TYR A 1 305 ? 8.215 10.268 -29.118 1.00 98.38 305 TYR A N 1
ATOM 2410 C CA . TYR A 1 305 ? 7.270 11.220 -29.696 1.00 98.38 305 TYR A CA 1
ATOM 2411 C C . TYR A 1 305 ? 6.170 11.583 -28.699 1.00 98.38 305 TYR A C 1
ATOM 2413 O O . TYR A 1 305 ? 5.799 10.766 -27.862 1.00 98.38 305 TYR A O 1
ATOM 2421 N N . ASP A 1 306 ? 5.638 12.801 -28.799 1.00 97.38 306 ASP A N 1
ATOM 2422 C CA . ASP A 1 306 ? 4.410 13.192 -28.101 1.00 97.38 306 ASP A CA 1
ATOM 2423 C C . ASP A 1 306 ? 3.148 12.740 -28.860 1.00 97.38 306 ASP A C 1
ATOM 2425 O O . ASP A 1 306 ? 3.211 12.310 -30.013 1.00 97.38 306 ASP A O 1
ATOM 2429 N N . ALA A 1 307 ? 1.974 12.928 -28.249 1.00 96.25 307 ALA A N 1
ATOM 2430 C CA . ALA A 1 307 ? 0.671 12.621 -28.856 1.00 96.25 307 ALA A CA 1
ATOM 2431 C C . ALA A 1 307 ? 0.347 13.415 -30.147 1.00 96.25 307 ALA A C 1
ATOM 2433 O O . ALA A 1 307 ? -0.700 13.216 -30.762 1.00 96.25 307 ALA A O 1
ATOM 2434 N N . ARG A 1 308 ? 1.204 14.362 -30.559 1.00 96.50 308 ARG A N 1
ATOM 2435 C CA . ARG A 1 308 ? 1.091 15.106 -31.828 1.00 96.50 308 ARG A CA 1
ATOM 2436 C C . ARG A 1 308 ? 2.077 14.595 -32.883 1.00 96.50 308 ARG A C 1
ATOM 2438 O O . ARG A 1 308 ? 2.200 15.225 -33.935 1.00 96.50 308 ARG A O 1
ATOM 2445 N N . GLY A 1 309 ? 2.795 13.507 -32.604 1.00 96.00 309 GLY A N 1
ATOM 2446 C CA . GLY A 1 309 ? 3.808 12.930 -33.483 1.00 96.00 309 GLY A CA 1
ATOM 2447 C C . GLY A 1 309 ? 5.095 13.751 -33.569 1.00 96.00 309 GLY A C 1
ATOM 2448 O O . GLY A 1 309 ? 5.881 13.567 -34.500 1.00 96.00 309 GLY A O 1
ATOM 2449 N N . ARG A 1 310 ? 5.325 14.685 -32.637 1.00 97.06 310 ARG A N 1
ATOM 2450 C CA . ARG A 1 310 ? 6.557 15.484 -32.595 1.00 97.06 310 ARG A CA 1
ATOM 2451 C C . ARG A 1 310 ? 7.587 14.756 -31.756 1.00 97.06 310 ARG A C 1
ATOM 2453 O O . ARG A 1 310 ? 7.287 14.327 -30.649 1.00 97.06 310 ARG A O 1
ATOM 2460 N N . GLU A 1 311 ? 8.804 14.649 -32.270 1.00 97.88 311 GLU A N 1
ATOM 2461 C CA . GLU A 1 311 ? 9.902 14.050 -31.520 1.00 97.88 311 GLU A CA 1
ATOM 2462 C C . GLU A 1 311 ? 10.273 14.946 -30.326 1.00 97.88 311 GLU A C 1
ATOM 2464 O O . GLU A 1 311 ? 10.568 16.131 -30.500 1.00 97.88 311 GLU A O 1
ATOM 2469 N N . VAL A 1 312 ? 10.238 14.386 -29.118 1.00 97.69 312 VAL A N 1
ATOM 2470 C CA . VAL A 1 312 ? 10.516 15.085 -27.849 1.00 97.69 312 VAL A CA 1
ATOM 2471 C C . VAL A 1 312 ? 11.802 14.614 -27.175 1.00 97.69 312 VAL A C 1
ATOM 2473 O O . VAL A 1 312 ? 12.297 15.275 -26.260 1.00 97.69 312 VAL A O 1
ATOM 2476 N N . GLY A 1 313 ? 12.355 13.482 -27.610 1.00 96.81 313 GLY A N 1
ATOM 2477 C CA . GLY A 1 313 ? 13.560 12.908 -27.028 1.00 96.81 313 GLY A CA 1
ATOM 2478 C C . GLY A 1 313 ? 14.082 11.711 -27.811 1.00 96.81 313 GLY A C 1
ATOM 2479 O O . GLY A 1 313 ? 13.428 11.204 -28.721 1.00 96.81 313 GLY A O 1
ATOM 2480 N N . ARG A 1 314 ? 15.280 11.255 -27.442 1.00 96.88 314 ARG A N 1
ATOM 2481 C CA . ARG A 1 314 ? 15.876 10.012 -27.943 1.00 96.88 314 ARG A CA 1
ATOM 2482 C C . ARG A 1 314 ? 16.618 9.306 -26.824 1.00 96.88 314 ARG A C 1
ATOM 2484 O O . ARG A 1 314 ? 17.328 9.946 -26.050 1.00 96.88 314 ARG A O 1
ATOM 2491 N N . LEU A 1 315 ? 16.504 7.987 -26.797 1.00 97.38 315 LEU A N 1
ATOM 2492 C CA . LEU A 1 315 ? 17.325 7.113 -25.976 1.00 97.38 315 LEU A CA 1
ATOM 2493 C C . LEU A 1 315 ? 18.409 6.508 -26.862 1.00 97.38 315 LEU A C 1
ATOM 2495 O O . LEU A 1 315 ? 18.107 5.828 -27.841 1.00 97.38 315 LEU A O 1
ATOM 2499 N N . SER A 1 316 ? 19.666 6.761 -26.523 1.00 96.19 316 SER A N 1
ATOM 2500 C CA . SER A 1 316 ? 20.811 6.143 -27.192 1.00 96.19 316 SER A CA 1
ATOM 2501 C C . SER A 1 316 ? 21.338 4.978 -26.352 1.00 96.19 316 SER A C 1
ATOM 2503 O O . SER A 1 316 ? 21.300 5.077 -25.130 1.00 96.19 316 SER A O 1
ATOM 2505 N N . PRO A 1 317 ? 21.864 3.900 -26.951 1.00 96.38 317 PRO A N 1
ATOM 2506 C CA . PRO A 1 317 ? 22.531 2.840 -26.202 1.00 96.38 317 PRO A CA 1
ATOM 2507 C C . PRO A 1 317 ? 23.722 3.375 -25.405 1.00 96.38 317 PRO A C 1
ATOM 2509 O O . PRO A 1 317 ? 24.583 4.067 -25.950 1.00 96.38 317 PRO A O 1
ATOM 2512 N N . ASP A 1 318 ? 23.797 3.007 -24.130 1.00 95.62 318 ASP A N 1
ATOM 2513 C CA . ASP A 1 318 ? 24.887 3.382 -23.234 1.00 95.62 318 ASP A CA 1
ATOM 2514 C C . ASP A 1 318 ? 25.137 2.242 -22.242 1.00 95.62 318 ASP A C 1
ATOM 2516 O O . ASP A 1 318 ? 24.305 1.960 -21.382 1.00 95.62 318 ASP A O 1
ATOM 2520 N N . GLN A 1 319 ? 26.293 1.582 -22.358 1.00 92.25 319 GLN A N 1
ATOM 2521 C CA . GLN A 1 319 ? 26.661 0.462 -21.483 1.00 92.25 319 GLN A CA 1
ATOM 2522 C C . GLN A 1 319 ? 26.885 0.886 -20.027 1.00 92.25 319 GLN A C 1
ATOM 2524 O O . GLN A 1 319 ? 26.857 0.044 -19.129 1.00 92.25 319 GLN A O 1
ATOM 2529 N N . SER A 1 320 ? 27.113 2.177 -19.774 1.00 94.06 320 SER A N 1
ATOM 2530 C CA . SER A 1 320 ? 27.213 2.695 -18.414 1.00 94.06 320 SER A CA 1
ATOM 2531 C C . SER A 1 320 ? 25.853 2.768 -17.725 1.00 94.06 320 SER A C 1
ATOM 2533 O O . SER A 1 320 ? 25.825 2.870 -16.500 1.00 94.06 320 SER A O 1
ATOM 2535 N N . LYS A 1 321 ? 24.739 2.673 -18.463 1.00 95.38 321 LYS A N 1
ATOM 2536 C CA . LYS A 1 321 ? 23.382 2.768 -17.928 1.00 95.38 321 LYS A CA 1
ATOM 2537 C C . LYS A 1 321 ? 22.683 1.418 -17.936 1.00 95.38 321 LYS A C 1
ATOM 2539 O O . LYS A 1 321 ? 22.770 0.649 -18.888 1.00 95.38 321 LYS A O 1
ATOM 2544 N N . LEU A 1 322 ? 21.950 1.147 -16.866 1.00 95.50 322 LEU A N 1
ATOM 2545 C CA . LEU A 1 322 ? 21.123 -0.040 -16.737 1.00 95.50 322 LEU A CA 1
ATOM 2546 C C . LEU A 1 322 ? 19.699 0.263 -17.231 1.00 95.50 322 LEU A C 1
ATOM 2548 O O . LEU A 1 322 ? 19.008 1.061 -16.593 1.00 95.50 322 LEU A O 1
ATOM 2552 N N . PRO A 1 323 ? 19.230 -0.374 -18.318 1.00 96.50 323 PRO A N 1
ATOM 2553 C CA . PRO A 1 323 ? 17.832 -0.315 -18.711 1.00 96.50 323 PRO A CA 1
ATOM 2554 C C . PRO A 1 323 ? 16.975 -1.289 -17.903 1.00 96.50 323 PRO A C 1
ATOM 2556 O O . PRO A 1 323 ? 17.214 -2.498 -17.911 1.00 96.50 323 PRO A O 1
ATOM 2559 N N . VAL A 1 324 ? 15.961 -0.754 -17.221 1.00 95.81 324 VAL A N 1
ATOM 2560 C CA . VAL A 1 324 ? 15.044 -1.508 -16.358 1.00 95.81 324 VAL A CA 1
ATOM 2561 C C . VAL A 1 324 ? 13.601 -1.138 -16.677 1.00 95.81 324 VAL A C 1
ATOM 2563 O O . VAL A 1 324 ? 13.203 0.023 -16.579 1.00 95.81 324 VAL A O 1
ATOM 2566 N N . GLY A 1 325 ? 12.803 -2.149 -17.023 1.00 97.00 325 GLY A N 1
ATOM 2567 C CA . GLY A 1 325 ? 11.349 -2.025 -17.025 1.00 97.00 325 GLY A CA 1
ATOM 2568 C C . GLY A 1 325 ? 10.828 -1.975 -15.591 1.00 97.00 325 GLY A C 1
ATOM 2569 O O . GLY A 1 325 ? 11.217 -2.799 -14.764 1.00 97.00 325 GLY A O 1
ATOM 2570 N N . VAL A 1 326 ? 9.951 -1.025 -15.298 1.00 97.88 326 VAL A N 1
ATOM 2571 C CA . VAL A 1 326 ? 9.328 -0.837 -13.989 1.00 97.88 326 VAL A CA 1
ATOM 2572 C C . VAL A 1 326 ? 7.817 -0.894 -14.172 1.00 97.88 326 VAL A C 1
ATOM 2574 O O . VAL A 1 326 ? 7.265 -0.156 -14.977 1.00 97.88 326 VAL A O 1
ATOM 2577 N N . CYS A 1 327 ? 7.128 -1.753 -13.428 1.00 98.19 327 CYS A N 1
ATOM 2578 C CA . CYS A 1 327 ? 5.671 -1.744 -13.366 1.00 98.19 327 CYS A CA 1
ATOM 2579 C C . CYS A 1 327 ? 5.227 -1.213 -12.005 1.00 98.19 327 CYS A C 1
ATOM 2581 O O . CYS A 1 327 ? 5.500 -1.829 -10.972 1.00 98.19 327 CYS A O 1
ATOM 2583 N N . VAL A 1 328 ? 4.523 -0.083 -12.005 1.00 98.38 328 VAL A N 1
ATOM 2584 C CA . VAL A 1 328 ? 3.939 0.483 -10.788 1.00 98.38 328 VAL A CA 1
ATOM 2585 C C . VAL A 1 328 ? 2.478 0.074 -10.717 1.00 98.38 328 VAL A C 1
ATOM 2587 O O . VAL A 1 328 ? 1.671 0.436 -11.568 1.00 98.38 328 VAL A O 1
ATOM 2590 N N . THR A 1 329 ? 2.122 -0.703 -9.702 1.00 97.44 329 THR A N 1
ATOM 2591 C CA . THR A 1 329 ? 0.748 -1.185 -9.512 1.00 97.44 329 THR A CA 1
ATOM 2592 C C . THR A 1 329 ? 0.002 -0.323 -8.498 1.00 97.44 329 THR A C 1
ATOM 2594 O O . THR A 1 329 ? 0.580 0.148 -7.522 1.00 97.44 329 THR A O 1
ATOM 2597 N N . ARG A 1 330 ? -1.301 -0.095 -8.698 1.00 95.69 330 ARG A N 1
ATOM 2598 C CA . ARG A 1 330 ? -2.109 0.661 -7.718 1.00 95.69 330 ARG A CA 1
ATOM 2599 C C . ARG A 1 330 ? -2.350 -0.115 -6.425 1.00 95.69 330 ARG A C 1
ATOM 2601 O O . ARG A 1 330 ? -2.392 0.482 -5.348 1.00 95.69 330 ARG A O 1
ATOM 2608 N N . ASP A 1 331 ? -2.599 -1.411 -6.569 1.00 92.44 331 ASP A N 1
ATOM 2609 C CA . ASP A 1 331 ? -3.005 -2.321 -5.500 1.00 92.44 331 ASP A CA 1
ATOM 2610 C C . ASP A 1 331 ? -1.936 -3.397 -5.299 1.00 92.44 331 ASP A C 1
ATOM 2612 O O . ASP A 1 331 ? -1.145 -3.669 -6.199 1.00 92.44 331 ASP A O 1
ATOM 2616 N N . ASN A 1 332 ? -1.904 -4.008 -4.116 1.00 91.50 332 ASN A N 1
ATOM 2617 C CA . ASN A 1 332 ? -0.886 -4.996 -3.783 1.00 91.50 332 ASN A CA 1
ATOM 2618 C C . ASN A 1 332 ? -1.173 -6.349 -4.465 1.00 91.50 332 ASN A C 1
ATOM 2620 O O . ASN A 1 332 ? -2.210 -6.966 -4.228 1.00 91.50 332 ASN A O 1
ATOM 2624 N N . PHE A 1 333 ? -0.235 -6.822 -5.289 1.00 91.75 333 PHE A N 1
ATOM 2625 C CA . PHE A 1 333 ? -0.276 -8.138 -5.946 1.00 91.75 333 PHE A CA 1
ATOM 2626 C C . PHE A 1 333 ? 0.498 -9.225 -5.176 1.00 91.75 333 PHE A C 1
ATOM 2628 O O . PHE A 1 333 ? 0.555 -10.381 -5.609 1.00 91.75 333 PHE A O 1
ATOM 2635 N N . GLY A 1 334 ? 1.101 -8.867 -4.043 1.00 91.12 334 GLY A N 1
ATOM 2636 C CA . GLY A 1 334 ? 1.853 -9.761 -3.178 1.00 91.12 334 GLY A CA 1
ATOM 2637 C C . GLY A 1 334 ? 2.989 -10.462 -3.918 1.00 91.12 334 GLY A C 1
ATOM 2638 O O . GLY A 1 334 ? 3.663 -9.887 -4.777 1.00 91.12 334 GLY A O 1
ATOM 2639 N N . ALA A 1 335 ? 3.109 -11.769 -3.678 1.00 90.69 335 ALA A N 1
ATOM 2640 C CA . ALA A 1 335 ? 4.089 -12.629 -4.337 1.00 90.69 335 ALA A CA 1
ATOM 2641 C C . ALA A 1 335 ? 4.037 -12.601 -5.877 1.00 90.69 335 ALA A C 1
ATOM 2643 O O . ALA A 1 335 ? 5.035 -12.926 -6.517 1.00 90.69 335 ALA A O 1
ATOM 2644 N N . LEU A 1 336 ? 2.903 -12.234 -6.494 1.00 91.75 336 LEU A N 1
ATOM 2645 C CA . LEU A 1 336 ? 2.813 -12.124 -7.955 1.00 91.75 336 LEU A CA 1
ATOM 2646 C C . LEU A 1 336 ? 3.558 -10.905 -8.508 1.00 91.75 336 LEU A C 1
ATOM 2648 O O . LEU A 1 336 ? 3.967 -10.947 -9.664 1.00 91.75 336 LEU A O 1
ATOM 2652 N N . ALA A 1 337 ? 3.745 -9.852 -7.708 1.00 93.50 337 ALA A N 1
ATOM 2653 C CA . ALA A 1 337 ? 4.590 -8.711 -8.059 1.00 93.50 337 ALA A CA 1
ATOM 2654 C C . ALA A 1 337 ? 6.038 -8.933 -7.607 1.00 93.50 337 ALA A C 1
ATOM 2656 O O . ALA A 1 337 ? 6.971 -8.774 -8.393 1.00 93.50 337 ALA A O 1
ATOM 2657 N N . THR A 1 338 ? 6.242 -9.367 -6.362 1.00 94.19 338 THR A N 1
ATOM 2658 C CA . THR A 1 338 ? 7.590 -9.494 -5.790 1.00 94.19 338 THR A CA 1
ATOM 2659 C C . THR A 1 338 ? 8.353 -10.710 -6.332 1.00 94.19 338 THR A C 1
ATOM 2661 O O . THR A 1 338 ? 9.586 -10.695 -6.396 1.00 94.19 338 THR A O 1
ATOM 2664 N N . ASN A 1 339 ? 7.665 -11.759 -6.796 1.00 94.31 339 ASN A N 1
ATOM 2665 C CA . ASN A 1 339 ? 8.283 -12.950 -7.373 1.00 94.31 339 ASN A CA 1
ATOM 2666 C C . ASN A 1 339 ? 7.713 -13.319 -8.753 1.00 94.31 339 ASN A C 1
ATOM 2668 O O . ASN A 1 339 ? 6.972 -14.287 -8.925 1.00 94.31 339 ASN A O 1
ATOM 2672 N N . LEU A 1 340 ? 8.152 -12.581 -9.770 1.00 95.25 340 LEU A N 1
ATOM 2673 C CA . LEU A 1 340 ? 7.710 -12.728 -11.158 1.00 95.25 340 LEU A CA 1
ATOM 2674 C C . LEU A 1 340 ? 8.006 -14.090 -11.794 1.00 95.25 340 LEU A C 1
ATOM 2676 O O . LEU A 1 340 ? 7.314 -14.470 -12.734 1.00 95.25 340 LEU A O 1
ATOM 2680 N N . ALA A 1 341 ? 8.948 -14.870 -11.253 1.00 94.12 341 ALA A N 1
ATOM 2681 C CA . ALA A 1 341 ? 9.207 -16.239 -11.711 1.00 94.12 341 ALA A CA 1
ATOM 2682 C C . ALA A 1 341 ? 7.988 -17.174 -11.559 1.00 94.12 341 ALA A C 1
ATOM 2684 O O . ALA A 1 341 ? 7.982 -18.276 -12.101 1.00 94.12 341 ALA A O 1
ATOM 2685 N N . LEU A 1 342 ? 6.958 -16.756 -10.811 1.00 91.62 342 LEU A N 1
ATOM 2686 C CA . LEU A 1 342 ? 5.721 -17.514 -10.649 1.00 91.62 342 LEU A CA 1
ATOM 2687 C C . LEU A 1 342 ? 4.842 -17.527 -11.907 1.00 91.62 342 LEU A C 1
ATOM 2689 O O . LEU A 1 342 ? 4.216 -18.553 -12.165 1.00 91.62 342 LEU A O 1
ATOM 2693 N N . LEU A 1 343 ? 4.738 -16.408 -12.637 1.00 93.38 343 LEU A N 1
ATOM 2694 C CA . LEU A 1 343 ? 3.771 -16.252 -13.739 1.00 93.38 343 LEU A CA 1
ATOM 2695 C C . LEU A 1 343 ? 4.283 -15.469 -14.959 1.00 93.38 343 LEU A C 1
ATOM 2697 O O . LEU A 1 343 ? 3.673 -15.606 -16.021 1.00 93.38 343 LEU A O 1
ATOM 2701 N N . LEU A 1 344 ? 5.339 -14.656 -14.828 1.00 96.44 344 LEU A N 1
ATOM 2702 C CA . LEU A 1 344 ? 5.840 -13.830 -15.928 1.00 96.44 344 LEU A CA 1
ATOM 2703 C C . LEU A 1 344 ? 6.454 -14.710 -17.019 1.00 96.44 344 LEU A C 1
ATOM 2705 O O . LEU A 1 344 ? 7.366 -15.496 -16.760 1.00 96.44 344 LEU A O 1
ATOM 2709 N N . GLU A 1 345 ? 5.982 -14.532 -18.248 1.00 96.19 345 GLU A N 1
ATOM 2710 C CA . GLU A 1 345 ? 6.599 -15.116 -19.435 1.00 96.19 345 GLU A CA 1
ATOM 2711 C C . GLU A 1 345 ? 7.607 -14.125 -20.017 1.00 96.19 345 GLU A C 1
ATOM 2713 O O . GLU A 1 345 ? 7.267 -12.984 -20.332 1.00 96.19 345 GLU A O 1
ATOM 2718 N N . LYS A 1 346 ? 8.858 -14.560 -20.156 1.00 95.31 346 LYS A N 1
ATOM 2719 C CA . LYS A 1 346 ? 9.941 -13.770 -20.744 1.00 95.31 346 LYS A CA 1
ATOM 2720 C C . LYS A 1 346 ? 10.886 -14.655 -21.543 1.00 95.31 346 LYS A C 1
ATOM 2722 O O . LYS A 1 346 ? 11.001 -15.849 -21.257 1.00 95.31 346 LYS A O 1
ATOM 2727 N N . ASP A 1 347 ? 11.625 -14.046 -22.463 1.00 94.94 347 ASP A N 1
ATOM 2728 C CA . ASP A 1 347 ? 12.733 -14.727 -23.128 1.00 94.94 347 ASP A CA 1
ATOM 2729 C C . ASP A 1 347 ? 13.883 -14.973 -22.137 1.00 94.94 347 ASP A C 1
ATOM 2731 O O . ASP A 1 347 ? 14.020 -14.294 -21.109 1.00 94.94 347 ASP A O 1
ATOM 2735 N N . THR A 1 348 ? 14.715 -15.977 -22.421 1.00 89.06 348 THR A N 1
ATOM 2736 C CA . THR A 1 348 ? 15.795 -16.409 -21.517 1.00 89.06 348 THR A CA 1
ATOM 2737 C C . THR A 1 348 ? 16.756 -15.266 -21.182 1.00 89.06 348 THR A C 1
ATOM 2739 O O . THR A 1 348 ? 17.084 -15.085 -20.009 1.00 89.06 348 THR A O 1
ATOM 2742 N N . ASP A 1 349 ? 17.117 -14.457 -22.182 1.00 89.69 349 ASP A N 1
ATOM 2743 C CA . ASP A 1 349 ? 18.110 -13.375 -22.078 1.00 89.69 349 ASP A CA 1
ATOM 2744 C C . ASP A 1 349 ? 17.543 -12.054 -21.525 1.00 89.69 349 ASP A C 1
ATOM 2746 O O . ASP A 1 349 ? 18.285 -11.106 -21.236 1.00 89.69 349 ASP A O 1
ATOM 2750 N N . ASP A 1 350 ? 16.223 -11.973 -21.356 1.00 94.44 350 ASP A N 1
ATOM 2751 C CA . ASP A 1 350 ? 15.595 -10.788 -20.793 1.00 94.44 350 ASP A CA 1
ATOM 2752 C C . ASP A 1 350 ? 15.718 -10.746 -19.274 1.00 94.44 350 ASP A C 1
ATOM 2754 O O . ASP A 1 350 ? 15.613 -11.759 -18.577 1.00 94.44 350 ASP A O 1
ATOM 2758 N N . SER A 1 351 ? 15.877 -9.539 -18.744 1.00 93.12 351 SER A N 1
ATOM 2759 C CA . SER A 1 351 ? 15.824 -9.306 -17.306 1.00 93.12 351 SER A CA 1
ATOM 2760 C C . SER A 1 351 ? 14.369 -9.287 -16.836 1.00 93.12 351 SER A C 1
ATOM 2762 O O . SER A 1 351 ? 13.470 -8.895 -17.581 1.00 93.12 351 SER A O 1
ATOM 2764 N N . TYR A 1 352 ? 14.133 -9.673 -15.584 1.00 97.00 352 TYR A N 1
ATOM 2765 C CA . TYR A 1 352 ? 12.862 -9.368 -14.932 1.00 97.00 352 TYR A CA 1
ATOM 2766 C C . TYR A 1 352 ? 12.701 -7.844 -14.778 1.00 97.00 352 TYR A C 1
ATOM 2768 O O . TYR A 1 352 ? 13.700 -7.165 -14.519 1.00 97.00 352 TYR A O 1
ATOM 2776 N N . PRO A 1 353 ? 11.482 -7.294 -14.926 1.00 97.19 353 PRO A N 1
ATOM 2777 C CA . PRO A 1 353 ? 11.203 -5.918 -14.542 1.00 97.19 353 PRO A CA 1
ATOM 2778 C C . PRO A 1 353 ? 11.148 -5.794 -13.015 1.00 97.19 353 PRO A C 1
ATOM 2780 O O . PRO A 1 353 ? 11.015 -6.787 -12.298 1.00 97.19 353 PRO A O 1
ATOM 2783 N N . TRP A 1 354 ? 11.188 -4.564 -12.514 1.00 98.00 354 TRP A N 1
ATOM 2784 C CA . TRP A 1 354 ? 10.842 -4.280 -11.126 1.00 98.00 354 TRP A CA 1
ATOM 2785 C C . TRP A 1 354 ? 9.349 -3.983 -11.018 1.00 98.00 354 TRP A C 1
ATOM 2787 O O . TRP A 1 354 ? 8.859 -3.066 -11.669 1.00 98.00 354 TRP A O 1
ATOM 2797 N N . VAL A 1 355 ? 8.613 -4.755 -10.219 1.00 97.88 355 VAL A N 1
ATOM 2798 C CA . VAL A 1 355 ? 7.189 -4.504 -9.969 1.00 97.88 355 VAL A CA 1
ATOM 2799 C C . VAL A 1 355 ? 7.011 -4.091 -8.522 1.00 97.88 355 VAL A C 1
ATOM 2801 O O . VAL A 1 355 ? 7.425 -4.812 -7.618 1.00 97.88 355 VAL A O 1
ATOM 2804 N N . VAL A 1 356 ? 6.392 -2.935 -8.310 1.00 97.31 356 VAL A N 1
ATOM 2805 C CA . VAL A 1 356 ? 6.211 -2.332 -6.987 1.00 97.31 356 VAL A CA 1
ATOM 2806 C C . VAL A 1 356 ? 4.832 -1.687 -6.912 1.00 97.31 356 VAL A C 1
ATOM 2808 O O . VAL A 1 356 ? 4.338 -1.151 -7.906 1.00 97.31 356 VAL A O 1
ATOM 2811 N N . ASN A 1 357 ? 4.162 -1.771 -5.763 1.00 95.62 357 ASN A N 1
ATOM 2812 C CA . ASN A 1 357 ? 2.890 -1.075 -5.593 1.00 95.62 357 ASN A CA 1
ATOM 2813 C C . ASN A 1 357 ? 3.124 0.396 -5.201 1.00 95.62 357 ASN A C 1
ATOM 2815 O O . ASN A 1 357 ? 4.161 0.748 -4.643 1.00 95.62 357 ASN A O 1
ATOM 2819 N N . ILE A 1 358 ? 2.171 1.273 -5.509 1.00 97.06 358 ILE A N 1
ATOM 2820 C CA . ILE A 1 358 ? 2.332 2.726 -5.363 1.00 97.06 358 ILE A CA 1
ATOM 2821 C C . ILE A 1 358 ? 2.550 3.182 -3.910 1.00 97.06 358 ILE A C 1
ATOM 2823 O O . ILE A 1 358 ? 3.176 4.220 -3.676 1.00 97.06 358 ILE A O 1
ATOM 2827 N N . ILE A 1 359 ? 2.059 2.411 -2.934 1.00 96.19 359 ILE A N 1
ATOM 2828 C CA . ILE A 1 359 ? 2.245 2.690 -1.507 1.00 96.19 359 ILE A CA 1
ATOM 2829 C C . ILE A 1 359 ? 3.678 2.342 -1.107 1.00 96.19 359 ILE A C 1
ATOM 2831 O O . ILE A 1 359 ? 4.369 3.203 -0.561 1.00 96.19 359 ILE A O 1
ATOM 2835 N N . ASP A 1 360 ? 4.159 1.151 -1.473 1.00 96.81 360 ASP A N 1
ATOM 2836 C CA . ASP A 1 360 ? 5.548 0.743 -1.225 1.00 96.81 360 ASP A CA 1
ATOM 2837 C C . ASP A 1 360 ? 6.523 1.695 -1.915 1.00 96.81 360 ASP A C 1
ATOM 2839 O O . ASP A 1 360 ? 7.462 2.168 -1.284 1.00 96.81 360 ASP A O 1
ATOM 2843 N N . LEU A 1 361 ? 6.270 2.064 -3.177 1.00 97.81 361 LEU A N 1
ATOM 2844 C CA . LEU A 1 361 ? 7.088 3.043 -3.897 1.00 97.81 361 LEU A CA 1
ATOM 2845 C C . LEU A 1 361 ? 7.138 4.388 -3.155 1.00 97.81 361 LEU A C 1
ATOM 2847 O O . LEU A 1 361 ? 8.172 5.050 -3.151 1.00 97.81 361 LEU A O 1
ATOM 2851 N N . GLY A 1 362 ? 6.039 4.783 -2.505 1.00 97.25 362 GLY A N 1
ATOM 2852 C CA . GLY A 1 362 ? 5.978 5.973 -1.659 1.00 97.25 362 GLY A CA 1
ATOM 2853 C C . GLY A 1 362 ? 6.839 5.850 -0.405 1.00 97.25 362 GLY A C 1
ATOM 2854 O O . GLY A 1 362 ? 7.631 6.747 -0.130 1.00 97.25 362 GLY A O 1
ATOM 2855 N N . ASN A 1 363 ? 6.735 4.730 0.310 1.00 97.25 363 ASN A N 1
ATOM 2856 C CA . ASN A 1 363 ? 7.557 4.455 1.492 1.00 97.25 363 ASN A CA 1
ATOM 2857 C C . ASN A 1 363 ? 9.053 4.394 1.134 1.00 97.25 363 ASN A C 1
ATOM 2859 O O . ASN A 1 363 ? 9.896 4.920 1.861 1.00 97.25 363 ASN A O 1
ATOM 2863 N N . LEU A 1 364 ? 9.387 3.807 -0.019 1.00 97.81 364 LEU A N 1
ATOM 2864 C CA . LEU A 1 364 ? 10.745 3.791 -0.558 1.00 97.81 364 LEU A CA 1
ATOM 2865 C C . LEU A 1 364 ? 11.224 5.197 -0.927 1.00 97.81 364 LEU A C 1
ATOM 2867 O O . LEU A 1 364 ? 12.348 5.548 -0.586 1.00 97.81 364 LEU A O 1
ATOM 2871 N N . ALA A 1 365 ? 10.386 6.021 -1.562 1.00 97.81 365 ALA A N 1
ATOM 2872 C CA . ALA A 1 365 ? 10.722 7.403 -1.907 1.00 97.81 365 ALA A CA 1
ATOM 2873 C C . ALA A 1 365 ? 11.023 8.257 -0.661 1.00 97.81 365 ALA A C 1
ATOM 2875 O O . ALA A 1 365 ? 11.995 9.020 -0.651 1.00 97.81 365 ALA A O 1
ATOM 2876 N N . GLU A 1 366 ? 10.230 8.104 0.407 1.00 97.00 366 GLU A N 1
ATOM 2877 C CA . GLU A 1 366 ? 10.491 8.752 1.700 1.00 97.00 366 GLU A CA 1
ATOM 2878 C C . GLU A 1 366 ? 11.811 8.269 2.309 1.00 97.00 366 GLU A C 1
ATOM 2880 O O . GLU A 1 366 ? 12.620 9.085 2.750 1.00 97.00 366 GLU A O 1
ATOM 2885 N N . ALA A 1 367 ? 12.070 6.959 2.281 1.00 97.19 367 ALA A N 1
ATOM 2886 C CA . ALA A 1 367 ? 13.309 6.383 2.796 1.00 97.19 367 ALA A CA 1
ATOM 2887 C C . ALA A 1 367 ? 14.548 6.847 2.015 1.00 97.19 367 ALA A C 1
ATOM 2889 O O . ALA A 1 367 ? 15.549 7.222 2.628 1.00 97.19 367 ALA A O 1
ATOM 2890 N N . TRP A 1 368 ? 14.474 6.886 0.682 1.00 96.62 368 TRP A N 1
ATOM 2891 C CA . TRP A 1 368 ? 15.546 7.402 -0.173 1.00 96.62 368 TRP A CA 1
ATOM 2892 C C . TRP A 1 368 ? 15.852 8.860 0.147 1.00 96.62 368 TRP A C 1
ATOM 2894 O O . TRP A 1 368 ? 17.006 9.215 0.389 1.00 96.62 368 TRP A O 1
ATOM 2904 N N . SER A 1 369 ? 14.805 9.682 0.238 1.00 96.69 369 SER A N 1
ATOM 2905 C CA . SER A 1 369 ? 14.936 11.101 0.569 1.00 96.69 369 SER A CA 1
ATOM 2906 C C . SER A 1 369 ? 15.535 11.301 1.964 1.00 96.69 369 SER A C 1
ATOM 2908 O O . SER A 1 369 ? 16.429 12.127 2.138 1.00 96.69 369 SER A O 1
ATOM 2910 N N . TYR A 1 370 ? 15.090 10.519 2.953 1.00 96.94 370 TYR A N 1
ATOM 2911 C CA . TYR A 1 370 ? 15.551 10.614 4.339 1.00 96.94 370 TYR A CA 1
ATOM 2912 C C . TYR A 1 370 ? 17.049 10.328 4.493 1.00 96.94 370 TYR A C 1
ATOM 2914 O O . TYR A 1 370 ? 17.738 11.027 5.237 1.00 96.94 370 TYR A O 1
ATOM 2922 N N . PHE A 1 371 ? 17.573 9.331 3.775 1.00 95.25 371 PHE A N 1
ATOM 2923 C CA . PHE A 1 371 ? 19.000 8.998 3.813 1.00 95.25 371 PHE A CA 1
ATOM 2924 C C . PHE A 1 371 ? 19.854 9.768 2.802 1.00 95.25 371 PHE A C 1
ATOM 2926 O O . PHE A 1 371 ? 21.069 9.567 2.770 1.00 95.25 371 PHE A O 1
ATOM 2933 N N . GLY A 1 372 ? 19.250 10.633 1.984 1.00 95.50 372 GLY A N 1
ATOM 2934 C CA . GLY A 1 372 ? 19.953 11.339 0.913 1.00 95.50 372 GLY A CA 1
ATOM 2935 C C . GLY A 1 372 ? 20.507 10.396 -0.157 1.00 95.50 372 GLY A C 1
ATOM 2936 O O . GLY A 1 372 ? 21.575 10.656 -0.707 1.00 95.50 372 GLY A O 1
ATOM 2937 N N . TRP A 1 373 ? 19.820 9.280 -0.407 1.00 95.69 373 TRP A N 1
ATOM 2938 C CA . TRP A 1 373 ? 20.178 8.318 -1.448 1.00 95.69 373 TRP A CA 1
ATOM 2939 C C . TRP A 1 373 ? 19.717 8.805 -2.817 1.00 95.69 373 TRP A C 1
ATOM 2941 O O . TRP A 1 373 ? 18.691 9.474 -2.935 1.00 95.69 373 TRP A O 1
ATOM 2951 N N . GLY A 1 374 ? 20.471 8.451 -3.854 1.00 95.06 374 GLY A N 1
ATOM 2952 C CA . GLY A 1 374 ? 20.221 8.904 -5.216 1.00 95.06 374 GLY A CA 1
ATOM 2953 C C . GLY A 1 374 ? 20.150 7.758 -6.230 1.00 95.06 374 GLY A C 1
ATOM 2954 O O . GLY A 1 374 ? 19.891 6.600 -5.869 1.00 95.06 374 GLY A O 1
ATOM 2955 N N . PRO A 1 375 ? 20.402 8.057 -7.517 1.00 96.75 375 PRO A N 1
ATOM 2956 C CA . PRO A 1 375 ? 20.295 7.071 -8.590 1.00 96.75 375 PRO A CA 1
ATOM 2957 C C . PRO A 1 375 ? 21.317 5.933 -8.464 1.00 96.75 375 PRO A C 1
ATOM 2959 O O . PRO A 1 375 ? 21.043 4.819 -8.906 1.00 96.75 375 PRO A O 1
ATOM 2962 N N . ALA A 1 376 ? 22.469 6.162 -7.822 1.00 96.25 376 ALA A N 1
ATOM 2963 C CA . ALA A 1 376 ? 23.482 5.129 -7.607 1.00 96.25 376 ALA A CA 1
ATOM 2964 C C . ALA A 1 376 ? 22.972 4.000 -6.690 1.00 96.25 376 ALA A C 1
ATOM 2966 O O . ALA A 1 376 ? 23.138 2.816 -7.001 1.00 96.25 376 ALA A O 1
ATOM 2967 N N . GLU A 1 377 ? 22.309 4.350 -5.587 1.00 96.56 377 GLU A N 1
ATOM 2968 C CA . GLU A 1 377 ? 21.705 3.389 -4.664 1.00 96.56 377 GLU A CA 1
ATOM 2969 C C . GLU A 1 377 ? 20.515 2.675 -5.303 1.00 96.56 377 GLU A C 1
ATOM 2971 O O . GLU A 1 377 ? 20.401 1.454 -5.161 1.00 96.56 377 GLU A O 1
ATOM 2976 N N . LEU A 1 378 ? 19.672 3.398 -6.056 1.00 97.50 378 LEU A N 1
ATOM 2977 C CA . LEU A 1 378 ? 18.578 2.773 -6.804 1.00 97.50 378 LEU A CA 1
ATOM 2978 C C . LEU A 1 378 ? 19.124 1.775 -7.832 1.00 97.50 378 LEU A C 1
ATOM 2980 O O . LEU A 1 378 ? 18.648 0.645 -7.902 1.00 97.50 378 LEU A O 1
ATOM 2984 N N . ARG A 1 379 ? 20.152 2.150 -8.598 1.00 97.25 379 ARG A N 1
ATOM 2985 C CA . ARG A 1 379 ? 20.797 1.250 -9.558 1.00 97.25 379 ARG A CA 1
ATOM 2986 C C . ARG A 1 379 ? 21.296 -0.012 -8.873 1.00 97.25 379 ARG A C 1
ATOM 2988 O O . ARG A 1 379 ? 20.927 -1.105 -9.292 1.00 97.25 379 ARG A O 1
ATOM 2995 N N . LYS A 1 380 ? 22.077 0.127 -7.797 1.00 97.31 380 LYS A N 1
ATOM 2996 C CA . LYS A 1 380 ? 22.598 -1.022 -7.045 1.00 97.31 380 LYS A CA 1
ATOM 2997 C C . LYS A 1 380 ? 21.469 -1.924 -6.537 1.00 97.31 380 LYS A C 1
ATOM 2999 O O . LYS A 1 380 ? 21.594 -3.147 -6.601 1.00 97.31 380 LYS A O 1
ATOM 3004 N N . TYR A 1 381 ? 20.377 -1.332 -6.049 1.00 97.94 381 TYR A N 1
ATOM 3005 C CA . TYR A 1 381 ? 19.190 -2.072 -5.634 1.00 97.94 381 TYR A CA 1
ATOM 3006 C C . TYR A 1 381 ? 18.606 -2.877 -6.800 1.00 97.94 381 TYR A C 1
ATOM 3008 O O . TYR A 1 381 ? 18.495 -4.098 -6.699 1.00 97.94 381 TYR A O 1
ATOM 3016 N N . LEU A 1 382 ? 18.298 -2.219 -7.921 1.00 97.50 382 LEU A N 1
ATOM 3017 C CA . LEU A 1 382 ? 17.639 -2.833 -9.075 1.00 97.50 382 LEU A CA 1
ATOM 3018 C C . LEU A 1 382 ? 18.496 -3.911 -9.745 1.00 97.50 382 LEU A C 1
ATOM 3020 O O . LEU A 1 382 ? 17.979 -4.993 -10.018 1.00 97.50 382 LEU A O 1
ATOM 3024 N N . GLU A 1 383 ? 19.798 -3.670 -9.943 1.00 95.88 383 GLU A N 1
ATOM 3025 C CA . GLU A 1 383 ? 20.730 -4.649 -10.535 1.00 95.88 383 GLU A CA 1
ATOM 3026 C C . GLU A 1 383 ? 20.712 -5.982 -9.790 1.00 95.88 383 GLU A C 1
ATOM 3028 O O . GLU A 1 383 ? 20.806 -7.044 -10.400 1.00 95.88 383 GLU A O 1
ATOM 3033 N N . GLN A 1 384 ? 20.573 -5.932 -8.468 1.00 97.31 384 GLN A N 1
ATOM 3034 C CA . GLN A 1 384 ? 20.569 -7.117 -7.624 1.00 97.31 384 GLN A CA 1
ATOM 3035 C C . GLN A 1 384 ? 19.159 -7.686 -7.423 1.00 97.31 384 GLN A C 1
ATOM 3037 O O . GLN A 1 384 ? 18.974 -8.906 -7.416 1.00 97.31 384 GLN A O 1
ATOM 3042 N N . ARG A 1 385 ? 18.153 -6.816 -7.299 1.00 96.56 385 ARG A N 1
ATOM 3043 C CA . ARG A 1 385 ? 16.755 -7.179 -7.049 1.00 96.56 385 ARG A CA 1
ATOM 3044 C C . ARG A 1 385 ? 16.158 -8.017 -8.179 1.00 96.56 385 ARG A C 1
ATOM 3046 O O . ARG A 1 385 ? 15.399 -8.947 -7.896 1.00 96.56 385 ARG A O 1
ATOM 3053 N N . VAL A 1 386 ? 16.529 -7.746 -9.432 1.00 93.31 386 VAL A N 1
ATOM 3054 C CA . VAL A 1 386 ? 16.044 -8.514 -10.595 1.00 93.31 386 VAL A CA 1
ATOM 3055 C C . VAL A 1 386 ? 16.641 -9.926 -10.678 1.00 93.31 386 VAL A C 1
ATOM 3057 O O . VAL A 1 386 ? 16.050 -10.803 -11.306 1.00 93.31 386 VAL A O 1
ATOM 3060 N N . LEU A 1 387 ? 17.784 -10.180 -10.028 1.00 94.50 387 LEU A N 1
ATOM 3061 C CA . LEU A 1 387 ? 18.483 -11.475 -10.069 1.00 94.50 387 LEU A CA 1
ATOM 3062 C C . LEU A 1 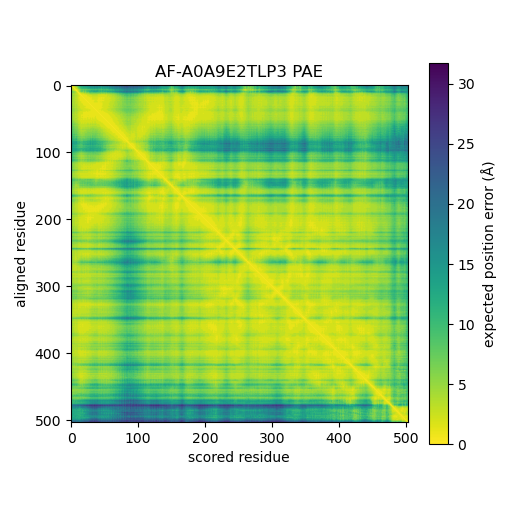387 ? 17.910 -12.510 -9.098 1.00 94.50 387 LEU A C 1
ATOM 3064 O O . LEU A 1 387 ? 18.191 -13.699 -9.228 1.00 94.50 387 LEU A O 1
ATOM 3068 N N . ILE A 1 388 ? 17.140 -12.069 -8.103 1.00 95.25 388 ILE A N 1
ATOM 3069 C CA . ILE A 1 388 ? 16.679 -12.929 -7.005 1.00 95.25 388 ILE A CA 1
ATOM 3070 C C . ILE A 1 388 ? 15.248 -13.451 -7.179 1.00 95.25 388 ILE A C 1
ATOM 3072 O O . ILE A 1 388 ? 14.771 -14.207 -6.327 1.00 95.25 388 ILE A O 1
ATOM 3076 N N . HIS A 1 389 ? 14.572 -13.122 -8.285 1.00 94.94 389 HIS A N 1
ATOM 3077 C CA . HIS A 1 389 ? 13.305 -13.764 -8.647 1.00 94.94 389 HIS A CA 1
ATOM 3078 C C . HIS A 1 389 ? 13.481 -15.284 -8.778 1.00 94.94 389 HIS A C 1
ATOM 3080 O O . HIS A 1 389 ? 14.471 -15.776 -9.315 1.00 94.94 389 HIS A O 1
ATOM 3086 N N . GLY A 1 390 ? 12.524 -16.043 -8.244 1.00 92.44 390 GLY A N 1
ATOM 3087 C CA . GLY A 1 390 ? 12.571 -17.505 -8.160 1.00 92.44 390 GLY A CA 1
ATOM 3088 C C . GLY A 1 390 ? 13.439 -18.057 -7.024 1.00 92.44 390 GLY A C 1
ATOM 3089 O O . GLY A 1 390 ? 13.267 -19.219 -6.666 1.00 92.44 390 GLY A O 1
ATOM 3090 N N . LYS A 1 391 ? 14.314 -17.237 -6.425 1.00 93.38 391 LYS A N 1
ATOM 3091 C CA . LYS A 1 391 ? 15.248 -17.652 -5.367 1.00 93.38 391 LYS A CA 1
ATOM 3092 C C . LYS A 1 391 ? 14.917 -17.080 -3.995 1.00 93.38 391 LYS A C 1
ATOM 3094 O O . LYS A 1 391 ? 15.104 -17.761 -2.994 1.00 93.38 391 LYS A O 1
ATOM 3099 N N . VAL A 1 392 ? 14.467 -15.833 -3.931 1.00 94.56 392 VAL A N 1
ATOM 3100 C CA . VAL A 1 392 ? 14.134 -15.147 -2.679 1.00 94.56 392 VAL A CA 1
ATOM 3101 C C . VAL A 1 392 ? 12.653 -14.819 -2.671 1.00 94.56 392 VAL A C 1
ATOM 3103 O O . VAL A 1 392 ? 12.106 -14.337 -3.663 1.00 94.56 392 VAL A O 1
ATOM 3106 N N . PHE A 1 393 ? 12.014 -15.064 -1.537 1.00 92.44 393 PHE A N 1
ATOM 3107 C CA . PHE A 1 393 ? 10.580 -14.966 -1.366 1.00 92.44 393 PHE A CA 1
ATOM 3108 C C . PHE A 1 393 ? 10.214 -14.086 -0.163 1.00 92.44 393 PHE A C 1
ATOM 3110 O O . PHE A 1 393 ? 10.577 -14.378 0.978 1.00 92.44 393 PHE A O 1
ATOM 3117 N N . SER A 1 394 ? 9.456 -13.037 -0.451 1.00 91.50 394 SER A N 1
ATOM 3118 C CA . SER A 1 394 ? 8.520 -12.329 0.424 1.00 91.50 394 SER A CA 1
ATOM 3119 C C . SER A 1 394 ? 7.342 -11.878 -0.450 1.00 91.50 394 SER A C 1
ATOM 3121 O O . SER A 1 394 ? 7.483 -11.801 -1.672 1.00 91.50 394 SER A O 1
ATOM 3123 N N . ASP A 1 395 ? 6.178 -11.631 0.137 1.00 89.88 395 ASP A N 1
ATOM 3124 C CA . ASP A 1 395 ? 5.025 -11.028 -0.530 1.00 89.88 395 ASP A CA 1
ATOM 3125 C C . ASP A 1 395 ? 4.957 -9.498 -0.389 1.00 89.88 395 ASP A C 1
ATOM 3127 O O . ASP A 1 395 ? 4.023 -8.900 -0.915 1.00 89.88 395 ASP A O 1
ATOM 3131 N N . ASP A 1 396 ? 5.959 -8.862 0.220 1.00 91.38 396 ASP A N 1
ATOM 3132 C CA . ASP A 1 396 ? 6.054 -7.406 0.371 1.00 91.38 396 ASP A CA 1
ATOM 3133 C C . ASP A 1 396 ? 7.396 -6.884 -0.178 1.00 91.38 396 ASP A C 1
ATOM 3135 O O . ASP A 1 396 ? 8.467 -7.391 0.171 1.00 91.38 396 ASP A O 1
ATOM 3139 N N . GLU A 1 397 ? 7.368 -5.871 -1.053 1.00 95.69 397 GLU A N 1
ATOM 3140 C CA . GLU A 1 397 ? 8.590 -5.287 -1.625 1.00 95.69 397 GLU A CA 1
ATOM 3141 C C . GLU A 1 397 ? 9.411 -4.533 -0.564 1.00 95.69 397 GLU A C 1
ATOM 3143 O O . GLU A 1 397 ? 10.642 -4.465 -0.661 1.00 95.69 397 GLU A O 1
ATOM 3148 N N . LEU A 1 398 ? 8.766 -4.046 0.501 1.00 96.06 398 LEU A N 1
ATOM 3149 C CA . LEU A 1 398 ? 9.442 -3.410 1.631 1.00 96.06 398 LEU A CA 1
ATOM 3150 C C . LEU A 1 398 ? 10.319 -4.388 2.414 1.00 96.06 398 LEU A C 1
ATOM 3152 O O . LEU A 1 398 ? 11.313 -3.964 3.001 1.00 96.06 398 LEU A O 1
ATOM 3156 N N . ASP A 1 399 ? 10.052 -5.694 2.379 1.00 95.25 399 ASP A N 1
ATOM 3157 C CA . ASP A 1 399 ? 10.977 -6.662 2.972 1.00 95.25 399 ASP A CA 1
ATOM 3158 C C . ASP A 1 399 ? 12.274 -6.777 2.173 1.00 95.25 399 ASP A C 1
ATOM 3160 O O . ASP A 1 399 ? 13.360 -6.867 2.751 1.00 95.25 399 ASP A O 1
ATOM 3164 N N . TYR A 1 400 ? 12.184 -6.746 0.841 1.00 97.12 400 TYR A N 1
ATOM 3165 C CA . TYR A 1 400 ? 13.358 -6.769 -0.031 1.00 97.12 400 TYR A CA 1
ATOM 3166 C C . TYR A 1 400 ? 14.182 -5.497 0.149 1.00 97.12 400 TYR A C 1
ATOM 3168 O O . TYR A 1 400 ? 15.397 -5.568 0.362 1.00 97.12 400 TYR A O 1
ATOM 3176 N N . ALA A 1 401 ? 13.531 -4.336 0.123 1.00 97.00 401 ALA A N 1
ATOM 3177 C CA . ALA A 1 401 ? 14.201 -3.068 0.352 1.00 97.00 401 ALA A CA 1
ATOM 3178 C C . ALA A 1 401 ? 14.775 -2.973 1.769 1.00 97.00 401 ALA A C 1
ATOM 3180 O O . ALA A 1 401 ? 15.945 -2.635 1.927 1.00 97.00 401 ALA A O 1
ATOM 3181 N N . GLY A 1 402 ? 14.018 -3.356 2.797 1.00 95.69 402 GLY A N 1
ATOM 3182 C CA . GLY A 1 402 ? 14.486 -3.378 4.182 1.00 95.69 402 GLY A CA 1
ATOM 3183 C C . GLY A 1 402 ? 15.684 -4.311 4.380 1.00 95.69 402 GLY A C 1
ATOM 3184 O O . GLY A 1 402 ? 16.639 -3.947 5.073 1.00 95.69 402 GLY A O 1
ATOM 3185 N N . TYR A 1 403 ? 15.692 -5.475 3.718 1.00 95.31 403 TYR A N 1
ATOM 3186 C CA . TYR A 1 403 ? 16.852 -6.368 3.665 1.00 95.31 403 TYR A CA 1
ATOM 3187 C C . TYR A 1 403 ? 18.051 -5.668 3.014 1.00 95.31 403 TYR A C 1
ATOM 3189 O O . TYR A 1 403 ? 19.140 -5.647 3.593 1.00 95.31 403 TYR A O 1
ATOM 3197 N N . PHE A 1 404 ? 17.866 -5.066 1.836 1.00 96.50 404 PHE A N 1
ATOM 3198 C CA . PHE A 1 404 ? 18.936 -4.371 1.122 1.00 96.50 404 PHE A CA 1
ATOM 3199 C C . PHE A 1 404 ? 19.510 -3.215 1.937 1.00 96.50 404 PHE A C 1
ATOM 3201 O O . PHE A 1 404 ? 20.726 -3.082 2.031 1.00 96.50 404 PHE A O 1
ATOM 3208 N N . MET A 1 405 ? 18.662 -2.413 2.577 1.00 94.25 405 MET A N 1
ATOM 3209 C CA . MET A 1 405 ? 19.098 -1.314 3.430 1.00 94.25 405 MET A CA 1
ATOM 3210 C C . MET A 1 405 ? 19.883 -1.852 4.634 1.00 94.25 405 MET A C 1
ATOM 3212 O O . MET A 1 405 ? 20.991 -1.389 4.911 1.00 94.25 405 MET A O 1
ATOM 3216 N N . ARG A 1 406 ? 19.362 -2.877 5.322 1.00 92.19 406 ARG A N 1
ATOM 3217 C CA . ARG A 1 406 ? 19.992 -3.445 6.527 1.00 92.19 406 ARG A CA 1
ATOM 3218 C C . ARG A 1 406 ? 21.298 -4.192 6.242 1.00 92.19 406 ARG A C 1
ATOM 3220 O O . ARG A 1 406 ? 22.146 -4.275 7.128 1.00 92.19 406 ARG A O 1
ATOM 3227 N N . HIS A 1 407 ? 21.472 -4.746 5.048 1.00 92.62 407 HIS A N 1
ATOM 3228 C CA . HIS A 1 407 ? 22.635 -5.577 4.702 1.00 92.62 407 HIS A CA 1
ATOM 3229 C C . HIS A 1 407 ? 23.529 -4.957 3.619 1.00 92.62 407 HIS A C 1
ATOM 3231 O O . HIS A 1 407 ? 24.566 -5.511 3.262 1.00 92.62 407 HIS A O 1
ATOM 3237 N N . GLY A 1 408 ? 23.137 -3.805 3.076 1.00 93.62 408 GLY A N 1
ATOM 3238 C CA . GLY A 1 408 ? 23.836 -3.061 2.029 1.00 93.62 408 GLY A CA 1
ATOM 3239 C C . GLY A 1 408 ? 23.799 -3.687 0.627 1.00 93.62 408 GLY A C 1
ATOM 3240 O O . GLY A 1 408 ? 24.209 -3.021 -0.326 1.00 93.62 408 GLY A O 1
ATOM 3241 N N . SER A 1 409 ? 23.385 -4.951 0.479 1.00 95.25 409 SER A N 1
ATOM 3242 C CA . SER A 1 409 ? 23.300 -5.675 -0.800 1.00 95.25 409 SER A CA 1
ATOM 3243 C C . SER A 1 409 ? 22.501 -6.980 -0.673 1.00 95.25 409 SER A C 1
ATOM 3245 O O . SER A 1 409 ? 22.310 -7.492 0.431 1.00 95.25 409 SER A O 1
ATOM 3247 N N . PHE A 1 410 ? 22.115 -7.574 -1.804 1.00 96.50 410 PHE A N 1
ATOM 3248 C CA . PHE A 1 410 ? 21.575 -8.937 -1.902 1.00 96.50 410 PHE A CA 1
ATOM 3249 C C . PHE A 1 410 ? 22.638 -10.017 -2.139 1.00 96.50 410 PHE A C 1
ATOM 3251 O O . PHE A 1 410 ? 22.282 -11.174 -2.356 1.00 96.50 410 PHE A O 1
ATOM 3258 N N . ASP A 1 411 ? 23.931 -9.692 -2.071 1.00 94.94 411 ASP A N 1
ATOM 3259 C CA . ASP A 1 411 ? 25.029 -10.610 -2.401 1.00 94.94 411 ASP A CA 1
ATOM 3260 C C . ASP A 1 411 ? 24.919 -11.969 -1.703 1.00 94.94 411 ASP A C 1
ATOM 3262 O O . ASP A 1 411 ? 25.056 -13.008 -2.350 1.00 94.94 411 ASP A O 1
ATOM 3266 N N . SER A 1 412 ? 24.636 -11.976 -0.398 1.00 92.00 412 SER A N 1
ATOM 3267 C CA . SER A 1 412 ? 24.496 -13.217 0.372 1.00 92.00 412 SER A CA 1
ATOM 3268 C C . SER A 1 412 ? 23.327 -14.067 -0.118 1.00 92.00 412 SER A C 1
ATOM 3270 O O . SER A 1 412 ? 23.464 -15.283 -0.219 1.00 92.00 412 SER A O 1
ATOM 3272 N N . ALA A 1 413 ? 22.206 -13.445 -0.491 1.00 92.81 413 ALA A N 1
ATOM 3273 C CA . ALA A 1 413 ? 21.049 -14.149 -1.037 1.00 92.81 413 ALA A CA 1
ATOM 3274 C C . ALA A 1 413 ? 21.315 -14.660 -2.466 1.00 92.81 413 ALA A C 1
ATOM 3276 O O . ALA A 1 413 ? 20.982 -15.799 -2.792 1.00 92.81 413 ALA A O 1
ATOM 3277 N N . ILE A 1 414 ? 21.991 -13.864 -3.301 1.00 94.50 414 ILE A N 1
ATOM 3278 C CA . ILE A 1 414 ? 22.391 -14.243 -4.665 1.00 94.50 414 ILE A CA 1
ATOM 3279 C C . ILE A 1 414 ? 23.372 -15.420 -4.636 1.00 94.50 414 ILE A C 1
ATOM 3281 O O . ILE A 1 414 ? 23.214 -16.364 -5.408 1.00 94.50 414 ILE A O 1
ATOM 3285 N N . LYS A 1 415 ? 24.356 -15.411 -3.731 1.00 93.00 415 LYS A N 1
ATOM 3286 C CA . LYS A 1 415 ? 25.403 -16.445 -3.630 1.00 93.00 415 LYS A CA 1
ATOM 3287 C C . LYS A 1 415 ? 24.957 -17.696 -2.865 1.00 93.00 415 LYS A C 1
ATOM 3289 O O . LYS A 1 415 ? 25.593 -18.737 -3.009 1.00 93.00 415 LYS A O 1
ATOM 3294 N N . ALA A 1 416 ? 23.871 -17.614 -2.092 1.00 91.50 416 ALA A N 1
ATOM 3295 C CA . ALA A 1 416 ? 23.372 -18.721 -1.280 1.00 91.50 416 ALA A CA 1
ATOM 3296 C C . ALA A 1 416 ? 23.134 -19.996 -2.098 1.00 91.50 416 ALA A C 1
ATOM 3298 O O . ALA A 1 416 ? 22.534 -19.941 -3.170 1.00 91.50 416 ALA A O 1
ATOM 3299 N N . ARG A 1 417 ? 23.518 -21.166 -1.579 1.00 89.69 417 ARG A N 1
ATOM 3300 C CA . ARG A 1 417 ? 23.200 -22.452 -2.234 1.00 89.69 417 ARG A CA 1
ATOM 3301 C C . ARG A 1 417 ? 21.770 -22.949 -2.010 1.00 89.69 417 ARG A C 1
ATOM 3303 O O . ARG A 1 417 ? 21.384 -23.935 -2.626 1.00 89.69 417 ARG A O 1
ATOM 3310 N N . ALA A 1 418 ? 21.007 -22.321 -1.117 1.00 87.19 418 ALA A N 1
ATOM 3311 C CA . ALA A 1 418 ? 19.614 -22.689 -0.890 1.00 87.19 418 ALA A CA 1
ATOM 3312 C C . ALA A 1 418 ? 18.759 -22.425 -2.143 1.00 87.19 418 ALA A C 1
ATOM 3314 O O . ALA A 1 418 ? 18.914 -21.387 -2.788 1.00 87.19 418 ALA A O 1
ATOM 3315 N N . ASP A 1 419 ? 17.844 -23.354 -2.443 1.00 86.50 419 ASP A N 1
ATOM 3316 C CA . ASP A 1 419 ? 16.943 -23.268 -3.603 1.00 86.50 419 ASP A CA 1
ATOM 3317 C C . ASP A 1 419 ? 15.956 -22.099 -3.469 1.00 86.50 419 ASP A C 1
ATOM 3319 O O . ASP A 1 419 ? 15.638 -21.429 -4.447 1.00 86.50 419 ASP A O 1
ATOM 3323 N N . LEU A 1 420 ? 15.445 -21.886 -2.250 1.00 91.25 420 LEU A N 1
ATOM 3324 C CA . LEU A 1 420 ? 14.429 -20.886 -1.949 1.00 91.25 420 LEU A CA 1
ATOM 3325 C C . LEU A 1 420 ? 14.652 -20.307 -0.551 1.00 91.25 420 LEU A C 1
ATOM 3327 O O . LEU A 1 420 ? 14.529 -21.007 0.458 1.00 91.25 420 LEU A O 1
ATOM 3331 N N . LEU A 1 421 ? 14.971 -19.022 -0.507 1.00 93.19 421 LEU A N 1
ATOM 3332 C CA . LEU A 1 421 ? 15.162 -18.239 0.702 1.00 93.19 421 LEU A CA 1
ATOM 3333 C C . LEU A 1 421 ? 13.890 -17.467 1.032 1.00 93.19 421 LEU A C 1
ATOM 3335 O O . LEU A 1 421 ? 13.334 -16.814 0.155 1.00 93.19 421 LEU A O 1
ATOM 3339 N N . GLN A 1 422 ? 13.460 -17.487 2.289 1.00 91.75 422 GLN A N 1
ATOM 3340 C CA . GLN A 1 422 ? 12.377 -16.624 2.762 1.00 91.75 422 GLN A CA 1
ATOM 3341 C C . GLN A 1 422 ? 12.957 -15.446 3.549 1.00 91.75 422 GLN A C 1
ATOM 3343 O O . GLN A 1 422 ? 13.761 -15.646 4.464 1.00 91.75 422 GLN A O 1
ATOM 3348 N N . LEU A 1 423 ? 12.545 -14.228 3.193 1.00 91.38 423 LEU A N 1
ATOM 3349 C CA . LEU A 1 423 ? 12.865 -13.038 3.979 1.00 91.38 423 LEU A CA 1
ATOM 3350 C C . LEU A 1 423 ? 11.977 -12.967 5.221 1.00 91.38 423 LEU A C 1
ATOM 3352 O O . LEU A 1 423 ? 10.869 -13.501 5.258 1.00 91.38 423 LEU A O 1
ATOM 3356 N N . ASN A 1 424 ? 12.489 -12.317 6.260 1.00 86.38 424 ASN A N 1
ATOM 3357 C CA . ASN A 1 424 ? 11.726 -12.067 7.470 1.00 86.38 424 ASN A CA 1
ATOM 3358 C C . ASN A 1 424 ? 10.839 -10.822 7.278 1.00 86.38 424 ASN A C 1
ATOM 3360 O O . ASN A 1 424 ? 11.404 -9.769 6.993 1.00 86.38 424 ASN A O 1
ATOM 3364 N N . PRO A 1 425 ? 9.521 -10.887 7.541 1.00 86.56 425 PRO A N 1
ATOM 3365 C CA . PRO A 1 425 ? 8.634 -9.719 7.485 1.00 86.56 425 PRO A CA 1
ATOM 3366 C C . PRO A 1 425 ? 9.067 -8.531 8.363 1.00 86.56 425 PRO A C 1
ATOM 3368 O O . PRO A 1 425 ? 8.636 -7.405 8.176 1.00 86.56 425 PRO A O 1
ATOM 3371 N N . GLU A 1 426 ? 9.949 -8.745 9.342 1.00 86.62 426 GLU A N 1
ATOM 3372 C CA . GLU A 1 426 ? 10.546 -7.688 10.176 1.00 86.62 426 GLU A CA 1
ATOM 3373 C C . GLU A 1 426 ? 11.590 -6.821 9.437 1.00 86.62 426 GLU A C 1
ATOM 3375 O O . GLU A 1 426 ? 12.247 -5.968 10.046 1.00 86.62 426 GLU A O 1
ATOM 3380 N N . TYR A 1 427 ? 11.822 -7.060 8.144 1.00 91.31 427 TYR A N 1
ATOM 3381 C CA . TYR A 1 427 ? 12.572 -6.127 7.307 1.00 91.31 427 TYR A CA 1
ATOM 3382 C C . TYR A 1 427 ? 11.726 -4.897 6.961 1.00 91.31 427 TYR A C 1
ATOM 3384 O O . TYR A 1 427 ? 12.259 -3.787 7.032 1.00 91.31 427 TYR A O 1
ATOM 3392 N N . SER A 1 428 ? 10.422 -5.068 6.715 1.00 92.06 428 SER A N 1
ATOM 3393 C CA . SER A 1 428 ? 9.486 -3.958 6.481 1.00 92.06 428 SER A CA 1
ATOM 3394 C C . SER A 1 428 ? 9.286 -3.041 7.701 1.00 92.06 428 SER A C 1
ATOM 3396 O O . SER A 1 428 ? 9.052 -1.847 7.531 1.00 92.06 428 SER A O 1
ATOM 3398 N N . SER A 1 429 ? 9.495 -3.530 8.937 1.00 90.31 429 SER A N 1
ATOM 3399 C CA . SER A 1 429 ? 9.303 -2.731 10.168 1.00 90.31 429 SER A CA 1
ATOM 3400 C C . SER A 1 429 ? 10.158 -1.458 10.217 1.00 90.31 429 SER A C 1
ATOM 3402 O O . SER A 1 429 ? 9.857 -0.518 10.951 1.00 90.31 429 SER A O 1
ATOM 3404 N N . PHE A 1 430 ? 11.256 -1.444 9.457 1.00 90.88 430 PHE A N 1
ATOM 3405 C CA . PHE A 1 430 ? 12.095 -0.271 9.258 1.00 90.88 430 PHE A CA 1
ATOM 3406 C C . PHE A 1 430 ? 11.285 0.926 8.723 1.00 90.88 430 PHE A C 1
ATOM 3408 O O . PHE A 1 430 ? 11.445 2.051 9.198 1.00 90.88 430 PHE A O 1
ATOM 3415 N N . PHE A 1 431 ? 10.385 0.681 7.769 1.00 94.56 431 PHE A N 1
ATOM 3416 C CA . PHE A 1 431 ? 9.549 1.713 7.162 1.00 94.56 431 PHE A CA 1
ATOM 3417 C C . PHE A 1 431 ? 8.471 2.210 8.130 1.00 94.56 431 PHE A C 1
ATOM 3419 O O . PHE A 1 431 ? 8.158 3.395 8.118 1.00 94.56 431 PHE A O 1
ATOM 3426 N N . ASP A 1 432 ? 7.986 1.365 9.046 1.00 92.62 432 ASP A N 1
ATOM 3427 C CA . ASP A 1 432 ? 7.070 1.791 10.116 1.00 92.62 432 ASP A CA 1
ATOM 3428 C C . ASP A 1 432 ? 7.749 2.708 11.142 1.00 92.62 432 ASP A C 1
ATOM 3430 O O . ASP A 1 432 ? 7.128 3.634 11.676 1.00 92.62 432 ASP A O 1
ATOM 3434 N N . ASP A 1 433 ? 9.011 2.429 11.485 1.00 93.31 433 ASP A N 1
ATOM 3435 C CA . ASP A 1 433 ? 9.821 3.313 12.332 1.00 93.31 433 ASP A CA 1
ATOM 3436 C C . ASP A 1 433 ? 10.033 4.666 11.633 1.00 93.31 433 ASP A C 1
ATOM 3438 O O . ASP A 1 433 ? 9.851 5.716 12.255 1.00 93.31 433 ASP A O 1
ATOM 3442 N N . LEU A 1 434 ? 10.346 4.645 10.331 1.00 95.00 434 LEU A N 1
ATOM 3443 C CA . LEU A 1 434 ? 10.546 5.856 9.536 1.00 95.00 434 LEU A CA 1
ATOM 3444 C C . LEU A 1 434 ? 9.258 6.672 9.403 1.00 95.00 434 LEU A C 1
ATOM 3446 O O . LEU A 1 434 ? 9.270 7.873 9.663 1.00 95.00 434 LEU A O 1
ATOM 3450 N N . TYR A 1 435 ? 8.142 6.023 9.078 1.00 94.00 435 TYR A N 1
ATOM 3451 C CA . TYR A 1 435 ? 6.838 6.672 9.003 1.00 94.00 435 TYR A CA 1
ATOM 3452 C C . TYR A 1 435 ? 6.496 7.356 10.330 1.00 94.00 435 TYR A C 1
ATOM 3454 O O . TYR A 1 435 ? 6.084 8.515 10.353 1.00 94.00 435 TYR A O 1
ATOM 3462 N N . ARG A 1 436 ? 6.722 6.675 11.464 1.00 93.56 436 ARG A N 1
ATOM 3463 C CA . ARG A 1 436 ? 6.503 7.274 12.787 1.00 93.56 436 ARG A CA 1
ATOM 3464 C C . ARG A 1 436 ? 7.398 8.479 13.027 1.00 93.56 436 ARG A C 1
ATOM 3466 O O . ARG A 1 436 ? 6.927 9.458 13.597 1.00 93.56 436 ARG A O 1
ATOM 3473 N N . HIS A 1 437 ? 8.659 8.424 12.612 1.00 95.06 437 HIS A N 1
ATOM 3474 C CA . HIS A 1 437 ? 9.570 9.557 12.731 1.00 95.06 437 HIS A CA 1
ATOM 3475 C C . HIS A 1 437 ? 9.093 10.773 11.929 1.00 95.06 437 HIS A C 1
ATOM 3477 O O . HIS A 1 437 ? 9.010 11.869 12.481 1.00 95.06 437 HIS A O 1
ATOM 3483 N N . LEU A 1 438 ? 8.743 10.567 10.659 1.00 94.00 438 LEU A N 1
ATOM 3484 C CA . LEU A 1 438 ? 8.365 11.641 9.741 1.00 94.00 438 LEU A CA 1
ATOM 3485 C C . LEU A 1 438 ? 6.982 12.227 10.048 1.00 94.00 438 LEU A C 1
ATOM 3487 O O . LEU A 1 438 ? 6.801 13.439 9.960 1.00 94.00 438 LEU A O 1
ATOM 3491 N N . HIS A 1 439 ? 6.024 11.384 10.442 1.00 91.81 439 HIS A N 1
ATOM 3492 C CA . HIS A 1 439 ? 4.604 11.758 10.468 1.00 91.81 439 HIS A CA 1
ATOM 3493 C C . HIS A 1 439 ? 3.947 11.672 11.852 1.00 91.81 439 HIS A C 1
ATOM 3495 O O . HIS A 1 439 ? 2.823 12.137 12.016 1.00 91.81 439 HIS A O 1
ATOM 3501 N N . ALA A 1 440 ? 4.612 11.089 12.856 1.00 88.19 440 ALA A N 1
ATOM 3502 C CA . ALA A 1 440 ? 4.027 10.856 14.185 1.00 88.19 440 ALA A CA 1
ATOM 3503 C C . ALA A 1 440 ? 4.950 11.232 15.362 1.00 88.19 440 ALA A C 1
ATOM 3505 O O . ALA A 1 440 ? 4.720 10.797 16.491 1.00 88.19 440 ALA A O 1
ATOM 3506 N N . GLY A 1 441 ? 6.006 12.020 15.123 1.00 90.44 441 GLY A N 1
ATOM 3507 C CA . GLY A 1 441 ? 6.918 12.490 16.176 1.00 90.44 441 GLY A CA 1
ATOM 3508 C C . GLY A 1 441 ? 7.804 11.398 16.790 1.00 90.44 441 GLY A C 1
ATOM 3509 O O . GLY A 1 441 ? 8.301 11.554 17.906 1.00 90.44 441 GLY A O 1
ATOM 3510 N N . GLY A 1 442 ? 7.990 10.280 16.086 1.00 93.06 442 GLY A N 1
ATOM 3511 C CA . GLY A 1 442 ? 8.902 9.208 16.479 1.00 93.06 442 GLY A CA 1
ATOM 3512 C C . GLY A 1 442 ? 10.379 9.640 16.467 1.00 93.06 442 GLY A C 1
ATOM 3513 O O . GLY A 1 442 ? 10.738 10.659 15.867 1.00 93.06 442 GLY A O 1
ATOM 3514 N N . PRO A 1 443 ? 11.268 8.874 17.124 1.00 95.06 443 PRO A N 1
ATOM 3515 C CA . PRO A 1 443 ? 12.696 9.178 17.141 1.00 95.06 443 PRO A CA 1
ATOM 3516 C C . PRO A 1 443 ? 13.329 9.019 15.745 1.00 95.06 443 PRO A C 1
ATOM 3518 O O . PRO A 1 443 ? 12.834 8.214 14.957 1.00 95.06 443 PRO A O 1
ATOM 3521 N N . PRO A 1 444 ? 14.442 9.721 15.450 1.00 94.88 444 PRO A N 1
ATOM 3522 C CA . PRO A 1 444 ? 15.193 9.533 14.212 1.00 94.88 444 PRO A CA 1
ATOM 3523 C C . PRO A 1 444 ? 15.605 8.079 13.997 1.00 94.88 444 PRO A C 1
ATOM 3525 O O . PRO A 1 444 ? 16.012 7.390 14.937 1.00 94.88 444 PRO A O 1
ATOM 3528 N N . VAL A 1 445 ? 15.535 7.635 12.746 1.00 94.12 445 VAL A N 1
ATOM 3529 C CA . VAL A 1 445 ? 15.868 6.265 12.365 1.00 94.12 445 VAL A CA 1
ATOM 3530 C C . VAL A 1 445 ? 17.313 6.214 11.889 1.00 94.12 445 VAL A C 1
ATOM 3532 O O . VAL A 1 445 ? 17.750 7.030 11.084 1.00 94.12 445 VAL A O 1
ATOM 3535 N N . THR A 1 446 ? 18.078 5.241 12.376 1.00 90.38 446 THR A N 1
ATOM 3536 C CA . THR A 1 446 ? 19.465 5.034 11.952 1.00 90.38 446 THR A CA 1
ATOM 3537 C C . THR A 1 446 ? 19.607 3.721 11.201 1.00 90.38 446 THR A C 1
ATOM 3539 O O . THR A 1 446 ? 19.037 2.696 11.579 1.00 90.38 446 THR A O 1
ATOM 3542 N N . LEU A 1 447 ? 20.399 3.740 10.129 1.00 88.44 447 LEU A N 1
ATOM 3543 C CA . LEU A 1 447 ? 20.711 2.537 9.374 1.00 88.44 447 LEU A CA 1
ATOM 3544 C C . LEU A 1 447 ? 21.957 1.869 9.958 1.00 88.44 447 LEU A C 1
ATOM 3546 O O . LEU A 1 447 ? 23.059 2.401 9.862 1.00 88.44 447 LEU A O 1
ATOM 3550 N N . THR A 1 448 ? 21.785 0.698 10.571 1.00 85.31 448 THR A N 1
ATOM 3551 C CA . THR A 1 448 ? 22.904 -0.114 11.069 1.00 85.31 448 THR A CA 1
ATOM 3552 C C . THR A 1 448 ? 23.044 -1.362 10.214 1.00 85.31 448 THR A C 1
ATOM 3554 O O . THR A 1 448 ? 22.130 -2.188 10.172 1.00 85.31 448 THR A O 1
ATOM 3557 N N . GLN A 1 449 ? 24.193 -1.506 9.552 1.00 87.69 449 GLN A N 1
ATOM 3558 C CA . GLN A 1 449 ? 24.464 -2.679 8.732 1.00 87.69 449 GLN A CA 1
ATOM 3559 C C . GLN A 1 449 ? 24.749 -3.907 9.597 1.00 87.69 449 GLN A C 1
ATOM 3561 O O . GLN A 1 449 ? 25.482 -3.840 10.584 1.00 87.69 449 GLN A O 1
ATOM 3566 N N . THR A 1 450 ? 24.154 -5.035 9.224 1.00 87.25 450 THR A N 1
ATOM 3567 C CA . THR A 1 450 ? 24.334 -6.321 9.912 1.00 87.25 450 THR A CA 1
ATOM 3568 C C . THR A 1 450 ? 24.571 -7.434 8.901 1.00 87.25 450 THR A C 1
ATOM 3570 O O . THR A 1 450 ? 24.318 -7.252 7.714 1.00 87.25 450 THR A O 1
ATOM 3573 N N . GLU A 1 451 ? 25.037 -8.596 9.354 1.00 85.69 451 GLU A N 1
ATOM 3574 C CA . GLU A 1 451 ? 25.098 -9.784 8.499 1.00 85.69 451 GLU A CA 1
ATOM 3575 C C . GLU A 1 451 ? 23.693 -10.373 8.294 1.00 85.69 451 GLU A C 1
ATOM 3577 O O . GLU A 1 451 ? 22.904 -10.423 9.247 1.00 85.69 451 GLU A O 1
ATOM 3582 N N . PRO A 1 452 ? 23.353 -10.823 7.075 1.00 86.31 452 PRO A N 1
ATOM 3583 C CA . PRO A 1 452 ? 22.045 -11.386 6.798 1.00 86.31 452 PRO A CA 1
ATOM 3584 C C . PRO A 1 452 ? 21.877 -12.771 7.407 1.00 86.31 452 PRO A C 1
ATOM 3586 O O . PRO A 1 452 ? 22.790 -13.597 7.429 1.00 86.31 452 PRO A O 1
ATOM 3589 N N . VAL A 1 453 ? 20.651 -13.045 7.841 1.00 82.31 453 VAL A N 1
ATOM 3590 C CA . VAL A 1 453 ? 20.217 -14.392 8.200 1.00 82.31 453 VAL A CA 1
ATOM 3591 C C . VAL A 1 453 ? 19.439 -14.958 7.023 1.00 82.31 453 VAL A C 1
ATOM 3593 O O . VAL A 1 453 ? 18.438 -14.386 6.598 1.00 82.31 453 VAL A O 1
ATOM 3596 N N . LEU A 1 454 ? 19.879 -16.106 6.518 1.00 88.94 454 LEU A N 1
ATOM 3597 C CA . LEU A 1 454 ? 19.234 -16.780 5.400 1.00 88.94 454 LEU A CA 1
ATOM 3598 C C . LEU A 1 454 ? 18.372 -17.928 5.926 1.00 88.94 454 LEU A C 1
ATOM 3600 O O . LEU A 1 454 ? 18.881 -18.831 6.589 1.00 88.94 454 LEU A O 1
ATOM 3604 N N . MET A 1 455 ? 17.071 -17.906 5.642 1.00 89.38 455 MET A N 1
ATOM 3605 C CA . MET A 1 455 ? 16.155 -18.989 6.003 1.00 89.38 455 MET A CA 1
ATOM 3606 C C . MET A 1 455 ? 15.824 -19.829 4.769 1.00 89.38 455 MET A C 1
ATOM 3608 O O . MET A 1 455 ? 15.206 -19.332 3.831 1.00 89.38 455 MET A O 1
ATOM 3612 N N . ASP A 1 456 ? 16.223 -21.103 4.771 1.00 90.38 456 ASP A N 1
ATOM 3613 C CA . ASP A 1 456 ? 15.898 -22.053 3.703 1.00 90.38 456 ASP A CA 1
ATOM 3614 C C . ASP A 1 456 ? 14.440 -22.492 3.861 1.00 90.38 456 ASP A C 1
ATOM 3616 O O . ASP A 1 456 ? 14.098 -23.305 4.729 1.00 90.38 456 ASP A O 1
ATOM 3620 N N . PHE A 1 457 ? 13.564 -21.923 3.036 1.00 88.94 457 PHE A N 1
ATOM 3621 C CA . PHE A 1 457 ? 12.126 -22.124 3.157 1.00 88.94 457 PHE A CA 1
ATOM 3622 C C . PHE A 1 457 ? 11.732 -23.571 2.865 1.00 88.94 457 PHE A C 1
ATOM 3624 O O . PHE A 1 457 ? 10.942 -24.169 3.593 1.00 88.94 457 PHE A O 1
ATOM 3631 N N . LYS A 1 458 ? 12.343 -24.180 1.846 1.00 87.62 458 LYS A N 1
ATOM 3632 C CA . LYS A 1 458 ? 12.037 -25.553 1.432 1.00 87.62 458 LYS A CA 1
ATOM 3633 C C . LYS A 1 458 ? 12.402 -26.553 2.526 1.00 87.62 458 LYS A C 1
ATOM 3635 O O . LYS A 1 458 ? 11.585 -27.405 2.872 1.00 87.62 458 LYS A O 1
ATOM 3640 N N . ARG A 1 459 ? 13.593 -26.429 3.122 1.00 88.44 459 ARG A N 1
ATOM 3641 C CA . ARG A 1 459 ? 13.982 -27.264 4.273 1.00 88.44 459 ARG A CA 1
ATOM 3642 C C . ARG A 1 459 ? 13.138 -26.967 5.509 1.00 88.44 459 ARG A C 1
ATOM 3644 O O . ARG A 1 459 ? 12.850 -27.892 6.270 1.00 88.44 459 ARG A O 1
ATOM 3651 N N . SER A 1 460 ? 12.721 -25.716 5.697 1.00 87.69 460 SER A N 1
ATOM 3652 C CA . SER A 1 460 ? 11.850 -25.345 6.815 1.00 87.69 460 SER A CA 1
ATOM 3653 C C . SER A 1 460 ? 10.484 -26.026 6.721 1.00 87.69 460 SER A C 1
ATOM 3655 O O . SER A 1 460 ? 10.029 -26.599 7.705 1.00 87.69 460 SER A O 1
ATOM 3657 N N . LEU A 1 461 ? 9.885 -26.066 5.524 1.00 86.38 461 LEU A N 1
ATOM 3658 C CA . LEU A 1 461 ? 8.628 -26.777 5.270 1.00 86.38 461 LEU A CA 1
ATOM 3659 C C . LEU A 1 461 ? 8.756 -28.290 5.488 1.00 86.38 461 LEU A C 1
ATOM 3661 O O . LEU A 1 461 ? 7.889 -28.895 6.106 1.00 86.38 461 LEU A O 1
ATOM 3665 N N . VAL A 1 462 ? 9.844 -28.908 5.012 1.00 90.00 462 VAL A N 1
ATOM 3666 C CA . VAL A 1 462 ? 10.066 -30.360 5.170 1.00 90.00 462 VAL A CA 1
ATOM 3667 C C . VAL A 1 462 ? 10.276 -30.753 6.635 1.00 90.00 462 VAL A C 1
ATOM 3669 O O . VAL A 1 462 ? 9.869 -31.835 7.046 1.00 90.00 462 VAL A O 1
ATOM 3672 N N . SER A 1 463 ? 10.929 -29.895 7.420 1.00 87.44 463 SER A N 1
ATOM 3673 C CA . SER A 1 463 ? 11.237 -30.168 8.830 1.00 87.44 463 SER A CA 1
ATOM 3674 C C . SER A 1 463 ? 10.204 -29.628 9.824 1.00 87.44 463 SER A C 1
ATOM 3676 O O . SER A 1 463 ? 10.384 -29.827 11.026 1.00 87.44 463 SER A O 1
ATOM 3678 N N . ASP A 1 464 ? 9.165 -28.939 9.339 1.00 86.12 464 ASP A N 1
ATOM 3679 C CA . ASP A 1 464 ? 8.155 -28.222 10.132 1.00 86.12 464 ASP A CA 1
ATOM 3680 C C . ASP A 1 464 ? 8.759 -27.285 11.201 1.00 86.12 464 ASP A C 1
ATOM 3682 O O . ASP A 1 464 ? 8.221 -27.088 12.289 1.00 86.12 464 ASP A O 1
ATOM 3686 N N . GLN A 1 465 ? 9.951 -26.742 10.937 1.00 83.44 465 GLN A N 1
ATOM 3687 C CA . GLN A 1 465 ? 10.680 -25.841 11.832 1.00 83.44 465 GLN A CA 1
ATOM 3688 C C . GLN A 1 465 ? 11.557 -24.885 11.014 1.00 83.44 465 GLN A C 1
ATOM 3690 O O . GLN A 1 465 ? 12.092 -25.297 9.990 1.00 83.44 465 GLN A O 1
ATOM 3695 N N . PRO A 1 466 ? 11.821 -23.650 11.481 1.00 83.44 466 PRO A N 1
ATOM 3696 C CA . PRO A 1 466 ? 12.745 -22.749 10.794 1.00 83.44 466 PRO A CA 1
ATOM 3697 C C . PRO A 1 466 ? 14.154 -23.352 10.657 1.00 83.44 466 PRO A C 1
ATOM 3699 O O . PRO A 1 466 ? 14.764 -23.781 11.648 1.00 83.44 466 PRO A O 1
ATOM 3702 N N . VAL A 1 467 ? 14.677 -23.366 9.429 1.00 86.62 467 VAL A N 1
ATOM 3703 C CA . VAL A 1 467 ? 16.038 -23.798 9.085 1.00 86.62 467 VAL A CA 1
ATOM 3704 C C . VAL A 1 467 ? 16.821 -22.601 8.564 1.00 86.62 467 VAL A C 1
ATOM 3706 O O . VAL A 1 467 ? 16.619 -22.144 7.442 1.00 86.62 467 VAL A O 1
ATOM 3709 N N . PHE A 1 468 ? 17.747 -22.114 9.387 1.00 87.25 468 PHE A N 1
ATOM 3710 C CA . PHE A 1 468 ? 18.676 -21.055 9.008 1.00 87.25 468 PHE A CA 1
ATOM 3711 C C . PHE A 1 468 ? 19.951 -21.653 8.416 1.00 87.25 468 PHE A C 1
ATOM 3713 O O . PHE A 1 468 ? 20.449 -22.672 8.907 1.00 87.25 468 PHE A O 1
ATOM 3720 N N . VAL A 1 469 ? 20.477 -21.025 7.372 1.00 85.56 469 VAL A N 1
ATOM 3721 C CA . VAL A 1 469 ? 21.646 -21.489 6.624 1.00 85.56 469 VAL A CA 1
ATOM 3722 C C . VAL A 1 469 ? 22.684 -20.382 6.466 1.00 85.56 469 VAL A C 1
ATOM 3724 O O . VAL A 1 469 ? 22.362 -19.198 6.526 1.00 85.56 469 VAL A O 1
ATOM 3727 N N . ASP A 1 470 ? 23.940 -20.773 6.271 1.00 82.62 470 ASP A N 1
ATOM 3728 C CA . ASP A 1 470 ? 24.981 -19.870 5.777 1.00 82.62 470 ASP A CA 1
ATOM 3729 C C . ASP A 1 470 ? 24.913 -19.713 4.242 1.00 82.62 470 ASP A C 1
ATOM 3731 O O . ASP A 1 470 ? 24.072 -20.314 3.564 1.00 82.62 470 ASP A O 1
ATOM 3735 N N . GLY A 1 471 ? 25.822 -18.916 3.668 1.00 78.56 471 GLY A N 1
ATOM 3736 C CA . GLY A 1 471 ? 25.921 -18.739 2.213 1.00 78.56 471 GLY A CA 1
ATOM 3737 C C . GLY A 1 471 ? 26.222 -20.037 1.445 1.00 78.56 471 GLY A C 1
ATOM 3738 O O . GLY A 1 471 ? 25.873 -20.165 0.274 1.00 78.56 471 GLY A O 1
ATOM 3739 N N . GLU A 1 472 ? 26.796 -21.049 2.094 1.00 81.12 472 GLU A N 1
ATOM 3740 C CA . GLU A 1 472 ? 27.013 -22.364 1.489 1.00 81.12 472 GLU A CA 1
ATOM 3741 C C . GLU A 1 472 ? 25.799 -23.300 1.616 1.00 81.12 472 GLU A C 1
ATOM 3743 O O . GLU A 1 472 ? 25.845 -24.445 1.156 1.00 81.12 472 GLU A O 1
ATOM 3748 N N . GLY A 1 473 ? 24.695 -22.836 2.208 1.00 77.25 473 GLY A N 1
ATOM 3749 C CA . GLY A 1 473 ? 23.498 -23.642 2.434 1.00 77.25 473 GLY A CA 1
ATOM 3750 C C . GLY A 1 473 ? 23.666 -24.672 3.556 1.00 77.25 473 GLY A C 1
ATOM 3751 O O . GLY A 1 473 ? 22.861 -25.608 3.660 1.00 77.25 473 GLY A O 1
ATOM 3752 N N . ARG A 1 474 ? 24.709 -24.551 4.387 1.00 82.12 474 ARG A N 1
ATOM 3753 C CA . ARG A 1 474 ? 24.917 -25.417 5.552 1.00 82.12 474 ARG A CA 1
ATOM 3754 C C . ARG A 1 474 ? 24.030 -24.914 6.682 1.00 82.12 474 ARG A C 1
ATOM 3756 O O . ARG A 1 474 ? 23.966 -23.716 6.944 1.00 82.12 474 ARG A O 1
ATOM 3763 N N . ALA A 1 475 ? 23.323 -25.831 7.340 1.00 81.19 475 ALA A N 1
ATOM 3764 C CA . ALA A 1 475 ? 22.453 -25.472 8.451 1.00 81.19 475 ALA A CA 1
ATOM 3765 C C . ALA A 1 475 ? 23.281 -24.878 9.597 1.00 81.19 475 ALA A C 1
ATOM 3767 O O . ALA A 1 475 ? 24.240 -25.497 10.065 1.00 81.19 475 ALA A O 1
ATOM 3768 N N . LEU A 1 476 ? 22.891 -23.695 10.064 1.00 80.00 476 LEU A N 1
ATOM 3769 C CA . LEU A 1 476 ? 23.515 -23.077 11.224 1.00 80.00 476 LEU A CA 1
ATOM 3770 C C . LEU A 1 476 ? 23.147 -23.879 12.486 1.00 80.00 476 LEU A C 1
ATOM 3772 O O . LEU A 1 476 ? 21.993 -24.299 12.639 1.00 80.00 476 LEU A O 1
ATOM 3776 N N . PRO A 1 477 ? 24.100 -24.120 13.406 1.00 69.12 477 PRO A N 1
ATOM 3777 C CA . PRO A 1 477 ? 23.836 -24.903 14.603 1.00 69.12 477 PRO A CA 1
ATOM 3778 C C . PRO A 1 477 ? 22.738 -24.249 15.448 1.00 69.12 477 PRO A C 1
ATOM 3780 O O . PRO A 1 477 ? 22.787 -23.055 15.749 1.00 69.12 477 PRO A O 1
ATOM 3783 N N . ARG A 1 478 ? 21.761 -25.057 15.886 1.00 65.56 478 ARG A N 1
ATOM 3784 C CA . ARG A 1 478 ? 20.723 -24.644 16.843 1.00 65.56 478 ARG A CA 1
ATOM 3785 C C . ARG A 1 478 ? 21.357 -24.399 18.213 1.00 65.56 478 ARG A C 1
ATOM 3787 O O . ARG A 1 478 ? 21.328 -25.257 19.093 1.00 65.56 478 ARG A O 1
ATOM 3794 N N . ARG A 1 479 ? 21.956 -23.228 18.411 1.00 64.31 479 ARG A N 1
ATOM 3795 C CA . ARG A 1 479 ? 22.398 -22.790 19.736 1.00 64.31 479 ARG A CA 1
ATOM 3796 C C . ARG A 1 479 ? 21.167 -22.460 20.586 1.00 64.31 479 ARG A C 1
ATOM 3798 O O . ARG A 1 479 ? 20.212 -21.863 20.094 1.00 64.31 479 ARG A O 1
ATOM 3805 N N . LYS A 1 480 ? 21.187 -22.825 21.876 1.00 68.38 480 LYS A N 1
ATOM 3806 C CA . LYS A 1 480 ? 20.222 -22.296 22.855 1.00 68.38 480 LYS A CA 1
ATOM 3807 C C . LYS A 1 480 ? 20.407 -20.780 22.919 1.00 68.38 480 LYS A C 1
ATOM 3809 O O . LYS A 1 480 ? 21.402 -20.310 23.463 1.00 68.38 480 LYS A O 1
ATOM 3814 N N . ILE A 1 481 ? 19.477 -20.043 22.324 1.00 76.19 481 ILE A N 1
ATOM 3815 C CA . ILE A 1 481 ? 19.512 -18.581 22.288 1.00 76.19 481 ILE A CA 1
ATOM 3816 C C . ILE A 1 481 ? 19.074 -18.051 23.649 1.00 76.19 481 ILE A C 1
ATOM 3818 O O . ILE A 1 481 ? 18.007 -18.402 24.163 1.00 76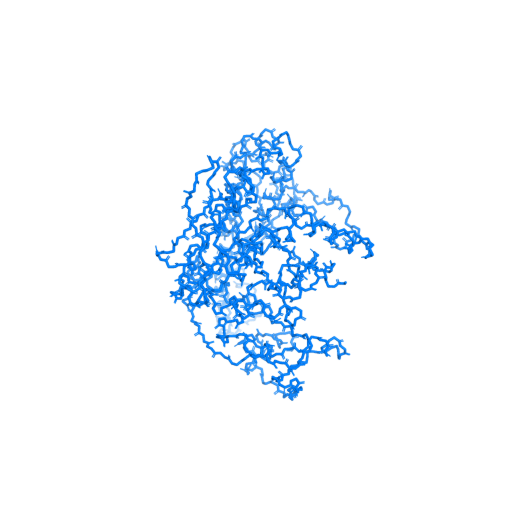.19 481 ILE A O 1
ATOM 3822 N N . GLY A 1 482 ? 19.909 -17.208 24.249 1.00 80.62 482 GLY A N 1
ATOM 3823 C CA . GLY A 1 482 ? 19.557 -16.521 25.486 1.00 80.62 482 GLY A CA 1
ATOM 3824 C C . GLY A 1 482 ? 18.394 -15.550 25.257 1.00 80.62 482 GLY A C 1
ATOM 3825 O O . GLY A 1 482 ? 18.344 -14.860 24.245 1.00 80.62 482 GLY A O 1
ATOM 3826 N N . ARG A 1 483 ? 17.469 -15.411 26.221 1.00 87.06 483 ARG A N 1
ATOM 3827 C CA . ARG A 1 483 ? 16.297 -14.506 26.102 1.00 87.06 483 ARG A CA 1
ATOM 3828 C C . ARG A 1 483 ? 16.653 -13.061 25.706 1.00 87.06 483 ARG A C 1
ATOM 3830 O O . ARG A 1 483 ? 15.831 -12.376 25.103 1.00 87.06 483 ARG A O 1
ATOM 3837 N N . ASN A 1 484 ? 17.849 -12.584 26.054 1.00 88.25 484 ASN A N 1
ATOM 3838 C CA . ASN A 1 484 ? 18.325 -11.234 25.736 1.00 88.25 484 ASN A CA 1
ATOM 3839 C C . ASN A 1 484 ? 19.253 -11.156 24.509 1.00 88.25 484 ASN A C 1
ATOM 3841 O O . ASN A 1 484 ? 19.623 -10.043 24.144 1.00 88.25 484 ASN A O 1
ATOM 3845 N N . GLU A 1 485 ? 19.635 -12.282 23.903 1.00 85.12 485 GLU A N 1
ATOM 3846 C CA . GLU A 1 485 ? 20.467 -12.309 22.691 1.00 85.12 485 GLU A CA 1
ATOM 3847 C C . GLU A 1 485 ? 19.661 -11.842 21.464 1.00 85.12 485 GLU A C 1
ATOM 3849 O O . GLU A 1 485 ? 18.424 -11.913 21.498 1.00 85.12 485 GLU A O 1
ATOM 3854 N N . PRO A 1 486 ? 20.317 -11.352 20.392 1.00 81.94 486 PRO A N 1
ATOM 3855 C CA . PRO A 1 486 ? 19.649 -11.061 19.126 1.00 81.94 486 PRO A CA 1
ATOM 3856 C C . PRO A 1 486 ? 18.857 -12.269 18.620 1.00 81.94 486 PRO A C 1
ATOM 3858 O O . PRO A 1 486 ? 19.300 -13.414 18.719 1.00 81.94 486 PRO A O 1
ATOM 3861 N N . CYS A 1 487 ? 17.659 -12.017 18.105 1.00 80.88 487 CYS A N 1
ATOM 3862 C CA . CYS A 1 487 ? 16.790 -13.060 17.595 1.00 80.88 487 CYS A CA 1
ATOM 3863 C C . CYS A 1 487 ? 17.411 -13.681 16.332 1.00 80.88 487 CYS A C 1
ATOM 3865 O O . CYS A 1 487 ? 17.767 -12.935 15.415 1.00 80.88 487 CYS A O 1
ATOM 3867 N N . PRO A 1 488 ? 17.503 -15.022 16.231 1.00 74.88 488 PRO A N 1
ATOM 3868 C CA . PRO A 1 488 ? 18.137 -15.683 15.092 1.00 74.88 488 PRO A CA 1
ATOM 3869 C C . PRO A 1 488 ? 17.376 -15.483 13.783 1.00 74.88 488 PRO A C 1
ATOM 3871 O O . PRO A 1 488 ? 17.921 -15.809 12.747 1.00 74.88 488 PRO A O 1
ATOM 3874 N N . CYS A 1 489 ? 16.140 -14.971 13.802 1.00 73.50 489 CYS A N 1
ATOM 3875 C CA . CYS A 1 489 ? 15.374 -14.707 12.585 1.00 73.50 489 CYS A CA 1
ATOM 3876 C C . CYS A 1 489 ? 15.854 -13.468 11.810 1.00 73.50 489 CYS A C 1
ATOM 3878 O O . CYS A 1 489 ? 15.277 -13.154 10.776 1.00 73.50 489 CYS A O 1
ATOM 3880 N N . GLY A 1 490 ? 16.852 -12.727 12.306 1.00 69.06 490 GLY A N 1
ATOM 3881 C CA . GLY A 1 490 ? 17.379 -11.540 11.621 1.00 69.06 490 GLY A CA 1
ATOM 3882 C C . GLY A 1 490 ? 16.582 -10.252 11.859 1.00 69.06 490 GLY A C 1
ATOM 3883 O O . GLY A 1 490 ? 16.885 -9.223 11.262 1.00 69.06 490 GLY A O 1
ATOM 3884 N N . SER A 1 491 ? 15.604 -10.259 12.775 1.00 73.12 491 SER A N 1
ATOM 3885 C CA . SER A 1 491 ? 14.802 -9.066 13.104 1.00 73.12 491 SER A CA 1
ATOM 3886 C C . SER A 1 491 ? 15.579 -7.956 13.821 1.00 73.12 491 SER A C 1
ATOM 3888 O O . SER A 1 491 ? 15.041 -6.877 14.037 1.00 73.12 491 SER A O 1
ATOM 3890 N N . GLY A 1 492 ? 16.801 -8.225 14.294 1.00 73.69 492 GLY A N 1
ATOM 3891 C CA . GLY A 1 492 ? 17.578 -7.299 15.131 1.00 73.69 492 GLY A CA 1
ATOM 3892 C C . GLY A 1 492 ? 17.038 -7.118 16.562 1.00 73.69 492 GLY A C 1
ATOM 3893 O O . GLY A 1 492 ? 17.721 -6.559 17.420 1.00 73.69 492 GLY A O 1
ATOM 3894 N N . LYS A 1 493 ? 15.841 -7.635 16.875 1.00 81.31 493 LYS A N 1
ATOM 3895 C CA . LYS A 1 493 ? 15.229 -7.582 18.215 1.00 81.31 493 LYS A CA 1
ATOM 3896 C C . LYS A 1 493 ? 15.853 -8.628 19.146 1.00 81.31 493 LYS A C 1
ATOM 3898 O O . LYS A 1 493 ? 16.361 -9.653 18.703 1.00 81.31 493 LYS A O 1
ATOM 3903 N N . LYS A 1 494 ? 15.757 -8.424 20.468 1.00 84.25 494 LYS A N 1
ATOM 3904 C CA . LYS A 1 494 ? 16.094 -9.471 21.461 1.00 84.25 494 LYS A CA 1
ATOM 3905 C C . LYS A 1 494 ? 15.150 -10.669 21.298 1.00 84.25 494 LYS A C 1
ATOM 3907 O O . LYS A 1 494 ? 13.959 -10.457 21.086 1.00 84.25 494 LYS A O 1
ATOM 3912 N N . TYR A 1 495 ? 15.628 -11.899 21.494 1.00 84.94 495 TYR A N 1
ATOM 3913 C CA . TYR A 1 495 ? 14.834 -13.124 21.316 1.00 84.94 495 TYR A CA 1
ATOM 3914 C C . TYR A 1 495 ? 13.502 -13.095 22.085 1.00 84.94 495 TYR A C 1
ATOM 3916 O O . TYR A 1 495 ? 12.453 -13.369 21.506 1.00 84.94 495 TYR A O 1
ATOM 3924 N N . LYS A 1 496 ? 13.500 -12.642 23.349 1.00 86.75 496 LYS A N 1
ATOM 3925 C CA . LYS A 1 496 ? 12.278 -12.494 24.171 1.00 86.75 496 LYS A CA 1
ATOM 3926 C C . LYS A 1 496 ? 11.268 -11.457 23.666 1.00 86.75 496 LYS A C 1
ATOM 3928 O O . LYS A 1 496 ? 10.173 -11.379 24.200 1.00 86.75 496 LYS A O 1
ATOM 3933 N N . ARG A 1 497 ? 11.667 -10.595 22.730 1.00 84.81 497 ARG A N 1
ATOM 3934 C CA . ARG A 1 497 ? 10.828 -9.557 22.108 1.00 84.81 497 ARG A CA 1
ATOM 3935 C C . ARG A 1 497 ? 10.491 -9.893 20.649 1.00 84.81 497 ARG A C 1
ATOM 3937 O O . ARG A 1 497 ? 10.027 -9.024 19.926 1.00 84.81 497 ARG A O 1
ATOM 3944 N N . CYS A 1 498 ? 10.791 -11.112 20.204 1.00 83.62 498 CYS A N 1
ATOM 3945 C CA . CYS A 1 498 ? 10.544 -11.585 18.844 1.00 83.62 498 CYS A CA 1
ATOM 3946 C C . CYS A 1 498 ? 10.100 -13.058 18.905 1.00 83.62 498 CYS A C 1
ATOM 3948 O O . CYS A 1 498 ? 9.108 -13.349 19.566 1.00 83.62 498 CYS A O 1
ATOM 3950 N N . CYS A 1 499 ? 10.830 -14.010 18.314 1.00 79.00 499 CYS A N 1
ATOM 3951 C CA . CYS A 1 499 ? 10.424 -15.424 18.262 1.00 79.00 499 CYS A CA 1
ATOM 3952 C C . CYS A 1 499 ? 10.216 -16.095 19.638 1.00 79.00 499 CYS A C 1
ATOM 3954 O O . CYS A 1 499 ? 9.553 -17.126 19.721 1.00 79.00 499 CYS A O 1
ATOM 3956 N N . GLY A 1 500 ? 10.779 -15.538 20.715 1.00 80.50 500 GLY A N 1
ATOM 3957 C CA . GLY A 1 500 ? 10.598 -15.997 22.094 1.00 80.50 500 GLY A CA 1
ATOM 3958 C C . GLY A 1 500 ? 9.591 -15.187 22.917 1.00 80.50 500 GLY A C 1
ATOM 3959 O O . GLY A 1 500 ? 9.578 -15.347 24.133 1.00 80.50 500 GLY A O 1
ATOM 3960 N N . ALA A 1 501 ? 8.803 -14.292 22.309 1.00 81.38 501 ALA A N 1
ATOM 3961 C CA . ALA A 1 501 ? 7.815 -13.474 23.027 1.00 81.38 501 ALA A CA 1
ATOM 3962 C C . ALA A 1 501 ? 6.649 -14.305 23.593 1.00 81.38 501 ALA A C 1
ATOM 3964 O O . ALA A 1 501 ? 6.152 -14.000 24.672 1.00 81.38 501 ALA A O 1
ATOM 3965 N N . ASN A 1 502 ? 6.287 -15.392 22.904 1.00 67.38 502 ASN A N 1
ATOM 3966 C CA . ASN A 1 502 ? 5.191 -16.294 23.277 1.00 67.38 502 ASN A CA 1
ATOM 3967 C C . ASN A 1 502 ? 5.692 -17.646 23.827 1.00 67.38 502 ASN A C 1
ATOM 3969 O O . ASN A 1 502 ? 4.975 -18.642 23.750 1.00 67.38 502 ASN A O 1
ATOM 3973 N N . ARG A 1 503 ? 6.943 -17.706 24.309 1.00 59.25 503 ARG A N 1
ATOM 3974 C CA . ARG A 1 503 ? 7.578 -18.918 24.854 1.00 59.25 503 ARG A CA 1
ATOM 3975 C C . ARG A 1 503 ? 8.073 -18.741 26.284 1.00 59.25 503 ARG A C 1
ATOM 3977 O O . ARG A 1 503 ? 8.531 -17.625 26.641 1.00 59.25 503 ARG A O 1
#

Radius of gyration: 27.4 Å; Cα contacts (8 Å, |Δi|>4): 814; chains: 1; bounding box: 58×49×95 Å